Protein AF-0000000083959707 (afdb_homodimer)

Structure (mmCIF, N/CA/C/O backbone):
data_AF-0000000083959707-model_v1
#
loop_
_entity.id
_entity.type
_entity.pdbx_description
1 polymer 'Uncharacterized protein'
#
loop_
_atom_site.group_PDB
_atom_site.id
_atom_site.type_symbol
_atom_site.label_atom_id
_atom_site.label_alt_id
_atom_site.label_comp_id
_atom_site.label_asym_id
_atom_site.label_entity_id
_atom_site.label_seq_id
_atom_site.pdbx_PDB_ins_code
_atom_site.Cartn_x
_atom_site.Cartn_y
_atom_site.Cartn_z
_atom_site.occupancy
_atom_site.B_iso_or_equiv
_atom_site.auth_seq_id
_atom_site.auth_comp_id
_atom_site.auth_asym_id
_atom_site.auth_atom_id
_atom_site.pdbx_PDB_model_num
ATOM 1 N N . MET A 1 1 ? -26 6.348 16.406 1 36.03 1 MET A N 1
ATOM 2 C CA . MET A 1 1 ? -24.672 6.781 15.984 1 36.03 1 MET A CA 1
ATOM 3 C C . MET A 1 1 ? -23.594 6.219 16.906 1 36.03 1 MET A C 1
ATOM 5 O O . MET A 1 1 ? -23.703 6.328 18.125 1 36.03 1 MET A O 1
ATOM 9 N N . THR A 1 2 ? -22.828 5.23 16.547 1 50.88 2 THR A N 1
ATOM 10 C CA . THR A 1 2 ? -21.859 4.613 17.438 1 50.88 2 THR A CA 1
ATOM 11 C C . THR A 1 2 ? -20.969 5.668 18.094 1 50.88 2 THR A C 1
ATOM 13 O O . THR A 1 2 ? -20.703 6.715 17.5 1 50.88 2 THR A O 1
ATOM 16 N N . SER A 1 3 ? -20.844 5.664 19.344 1 67.31 3 SER A N 1
ATOM 17 C CA . SER A 1 3 ? -20.047 6.605 20.125 1 67.31 3 SER A CA 1
ATOM 18 C C . SER A 1 3 ? -18.672 6.812 19.5 1 67.31 3 SER A C 1
ATOM 20 O O . SER A 1 3 ? -18.031 5.852 19.078 1 67.31 3 SER A O 1
ATOM 22 N N . PRO A 1 4 ? -18.359 8.078 19.328 1 82.88 4 PRO A N 1
ATOM 23 C CA . PRO A 1 4 ? -17.031 8.336 18.75 1 82.88 4 PRO A CA 1
ATOM 24 C C . PRO A 1 4 ? -15.906 7.68 19.531 1 82.88 4 PRO A C 1
ATOM 26 O O . PRO A 1 4 ? -15.984 7.582 20.766 1 82.88 4 PRO A O 1
ATOM 29 N N . VAL A 1 5 ? -14.992 7.164 18.891 1 86.62 5 VAL A N 1
ATOM 30 C CA . VAL A 1 5 ? -13.812 6.539 19.484 1 86.62 5 VAL A CA 1
ATOM 31 C C . VAL A 1 5 ? -13 7.586 20.25 1 86.62 5 VAL A C 1
ATOM 33 O O . VAL A 1 5 ? -12.523 7.324 21.359 1 86.62 5 VAL A O 1
ATOM 36 N N . LEU A 1 6 ? -12.898 8.805 19.656 1 94.88 6 LEU A N 1
ATOM 37 C CA . LEU A 1 6 ? -12.102 9.859 20.281 1 94.88 6 LEU A CA 1
ATOM 38 C C . LEU A 1 6 ? -13 10.977 20.797 1 94.88 6 LEU A C 1
ATOM 40 O O . LEU A 1 6 ? -13.516 11.789 20.031 1 94.88 6 LEU A O 1
ATOM 44 N N . THR A 1 7 ? -13.141 11.039 22.125 1 95.12 7 THR A N 1
ATOM 45 C CA . THR A 1 7 ? -13.867 12.133 22.766 1 95.12 7 THR A CA 1
ATOM 46 C C . THR A 1 7 ? -12.992 13.383 22.859 1 95.12 7 THR A C 1
ATOM 48 O O . THR A 1 7 ? -11.797 13.328 22.562 1 95.12 7 THR A O 1
ATOM 51 N N . SER A 1 8 ? -13.633 14.508 23.281 1 96.88 8 SER A N 1
ATOM 52 C CA . SER A 1 8 ? -12.867 15.734 23.469 1 96.88 8 SER A CA 1
ATOM 53 C C . SER A 1 8 ? -11.805 15.57 24.547 1 96.88 8 SER A C 1
ATOM 55 O O . SER A 1 8 ? -10.703 16.109 24.422 1 96.88 8 SER A O 1
ATOM 57 N N . GLU A 1 9 ? -12.102 14.797 25.531 1 95.88 9 GLU A N 1
ATOM 58 C CA . GLU A 1 9 ? -11.133 14.523 26.594 1 95.88 9 GLU A CA 1
ATOM 59 C C . GLU A 1 9 ? -9.961 13.695 26.078 1 95.88 9 GLU A C 1
ATOM 61 O O . GLU A 1 9 ? -8.812 13.969 26.406 1 95.88 9 GLU A O 1
ATOM 66 N N . THR A 1 10 ? -10.297 12.742 25.297 1 96.38 10 THR A N 1
ATOM 67 C CA . THR A 1 10 ? -9.242 11.898 24.75 1 96.38 10 THR A CA 1
ATOM 68 C C . THR A 1 10 ? -8.367 12.688 23.766 1 96.38 10 THR A C 1
ATOM 70 O O . THR A 1 10 ? -7.156 12.461 23.703 1 96.38 10 THR A O 1
ATOM 73 N N . LEU A 1 11 ? -8.961 13.57 23.016 1 97.31 11 LEU A N 1
ATOM 74 C CA . LEU A 1 11 ? -8.18 14.414 22.125 1 97.31 11 LEU A CA 1
ATOM 75 C C . LEU A 1 11 ? -7.168 15.242 22.906 1 97.31 11 LEU A C 1
ATOM 77 O O . LEU A 1 11 ? -6.016 15.383 22.5 1 97.31 11 LEU A O 1
ATOM 81 N N . TYR A 1 12 ? -7.641 15.766 24.016 1 96.06 12 TYR A N 1
ATOM 82 C CA . TYR A 1 12 ? -6.738 16.5 24.891 1 96.06 12 TYR A CA 1
ATOM 83 C C . TYR A 1 12 ? -5.602 15.617 25.375 1 96.06 12 TYR A C 1
ATOM 85 O O . TYR A 1 12 ? -4.438 16.016 25.359 1 96.06 12 TYR A O 1
ATOM 93 N N . ASP A 1 13 ? -5.922 14.398 25.766 1 95.88 13 ASP A N 1
ATOM 94 C CA . ASP A 1 13 ? -4.914 13.477 26.266 1 95.88 13 ASP A CA 1
ATOM 95 C C . ASP A 1 13 ? -3.895 13.125 25.188 1 95.88 13 ASP A C 1
ATOM 97 O O . ASP A 1 13 ? -2.701 13 25.484 1 95.88 13 ASP A O 1
ATOM 101 N N . LEU A 1 14 ? -4.348 12.984 24.016 1 96.94 14 LEU A N 1
ATOM 102 C CA . LEU A 1 14 ? -3.459 12.625 22.922 1 96.94 14 LEU A CA 1
ATOM 103 C C . LEU A 1 14 ? -2.521 13.773 22.578 1 96.94 14 LEU A C 1
ATOM 105 O O . LEU A 1 14 ? -1.353 13.555 22.25 1 96.94 14 LEU A O 1
ATOM 109 N N . ALA A 1 15 ? -2.982 14.969 22.703 1 96.5 15 ALA A N 1
ATOM 110 C CA . ALA A 1 15 ? -2.193 16.141 22.312 1 96.5 15 ALA A CA 1
ATOM 111 C C . ALA A 1 15 ? -1.229 16.531 23.438 1 96.5 15 ALA A C 1
ATOM 113 O O . ALA A 1 15 ? -0.136 17.031 23.156 1 96.5 15 ALA A O 1
ATOM 114 N N . TYR A 1 16 ? -1.613 16.266 24.656 1 95 16 TYR A N 1
ATOM 115 C CA . TYR A 1 16 ? -0.848 16.859 25.734 1 95 16 TYR A CA 1
ATOM 116 C C . TYR A 1 16 ? -0.268 15.781 26.641 1 95 16 TYR A C 1
ATOM 118 O O . TYR A 1 16 ? 0.61 16.062 27.469 1 95 16 TYR A O 1
ATOM 126 N N . GLY A 1 17 ? -0.716 14.547 26.469 1 93.44 17 GLY A N 1
ATOM 127 C CA . GLY A 1 17 ? -0.283 13.469 27.344 1 93.44 17 GLY A CA 1
ATOM 128 C C . GLY A 1 17 ? 1.064 12.891 26.953 1 93.44 17 GLY A C 1
ATOM 129 O O . GLY A 1 17 ? 1.629 12.07 27.688 1 93.44 17 GLY A O 1
ATOM 130 N N . TYR A 1 18 ? 1.592 13.375 25.844 1 94.25 18 TYR A N 1
ATOM 131 C CA . TYR A 1 18 ? 2.881 12.922 25.328 1 94.25 18 TYR A CA 1
ATOM 132 C C . TYR A 1 18 ? 3.77 14.102 24.969 1 94.25 18 TYR A C 1
ATOM 134 O O . TYR A 1 18 ? 3.924 14.43 23.781 1 94.25 18 TYR A O 1
ATOM 142 N N . PRO A 1 19 ? 4.508 14.625 25.922 1 90.12 19 PRO A N 1
ATOM 143 C CA . PRO A 1 19 ? 5.164 15.922 25.781 1 90.12 19 PRO A CA 1
ATOM 144 C C . PRO A 1 19 ? 6.152 15.961 24.609 1 90.12 19 PRO A C 1
ATOM 146 O O . PRO A 1 19 ? 6.234 16.969 23.906 1 90.12 19 PRO A O 1
ATOM 149 N N . ASP A 1 20 ? 6.879 14.875 24.312 1 92.94 20 ASP A N 1
ATOM 150 C CA . ASP A 1 20 ? 7.895 14.852 23.266 1 92.94 20 ASP A CA 1
ATOM 151 C C . ASP A 1 20 ? 7.254 14.883 21.875 1 92.94 20 ASP A C 1
ATOM 153 O O . ASP A 1 20 ? 7.934 15.133 20.875 1 92.94 20 ASP A O 1
ATOM 157 N N . LEU A 1 21 ? 5.91 14.766 21.828 1 96.88 21 LEU A N 1
ATOM 158 C CA . LEU A 1 21 ? 5.23 14.656 20.547 1 96.88 21 LEU A CA 1
ATOM 159 C C . LEU A 1 21 ? 4.305 15.844 20.312 1 96.88 21 LEU A C 1
ATOM 161 O O . LEU A 1 21 ? 3.465 15.82 19.406 1 96.88 21 LEU A O 1
ATOM 165 N N . TYR A 1 22 ? 4.422 16.891 21.078 1 95.62 22 TYR A N 1
ATOM 166 C CA . TYR A 1 22 ? 3.469 17.984 21.109 1 95.62 22 TYR A CA 1
ATOM 167 C C . TYR A 1 22 ? 3.254 18.547 19.703 1 95.62 22 TYR A C 1
ATOM 169 O O . TYR A 1 22 ? 2.129 18.891 19.328 1 95.62 22 TYR A O 1
ATOM 177 N N . ASP A 1 23 ? 4.328 18.625 18.969 1 96.56 23 ASP A N 1
ATOM 178 C CA . ASP A 1 23 ? 4.262 19.312 17.672 1 96.56 23 ASP A CA 1
ATOM 179 C C . ASP A 1 23 ? 3.838 18.375 16.562 1 96.56 23 ASP A C 1
ATOM 181 O O . ASP A 1 23 ? 3.553 18.812 15.445 1 96.56 23 ASP A O 1
ATOM 185 N N . THR A 1 24 ? 3.781 16.984 16.891 1 98.12 24 THR A N 1
ATOM 186 C CA . THR A 1 24 ? 3.621 16.047 15.773 1 98.12 24 THR A CA 1
ATOM 187 C C . THR A 1 24 ? 2.594 14.969 16.125 1 98.12 24 THR A C 1
ATOM 189 O O . THR A 1 24 ? 2.311 14.094 15.297 1 98.12 24 THR A O 1
ATOM 192 N N . TRP A 1 25 ? 1.98 15.086 17.266 1 98.31 25 TRP A N 1
ATOM 193 C CA . TRP A 1 25 ? 1.089 14.039 17.766 1 98.31 25 TRP A CA 1
ATOM 194 C C . TRP A 1 25 ? -0.01 13.734 16.75 1 98.31 25 TRP A C 1
ATOM 196 O O . TRP A 1 25 ? -0.369 12.57 16.547 1 98.31 25 TRP A O 1
ATOM 206 N N . TYR A 1 26 ? -0.529 14.766 16.078 1 98.81 26 TYR A N 1
ATOM 207 C CA . TYR A 1 26 ? -1.678 14.617 15.188 1 98.81 26 TYR A CA 1
ATOM 208 C C . TYR A 1 26 ? -1.318 13.781 13.969 1 98.81 26 TYR A C 1
ATOM 210 O O . TYR A 1 26 ? -2.168 13.078 13.414 1 98.81 26 TYR A O 1
ATOM 218 N N . LEU A 1 27 ? -0.045 13.789 13.531 1 98.88 27 LEU A N 1
ATOM 219 C CA . LEU A 1 27 ? 0.407 12.953 12.43 1 98.88 27 LEU A CA 1
ATOM 220 C C . LEU A 1 27 ? 0.299 11.477 12.789 1 98.88 27 LEU A C 1
ATOM 222 O O . LEU A 1 27 ? -0.205 10.672 12 1 98.88 27 LEU A O 1
ATOM 226 N N . TYR A 1 28 ? 0.723 11.195 13.977 1 98.88 28 TYR A N 1
ATOM 227 C CA . TYR A 1 28 ? 0.812 9.805 14.414 1 98.88 28 TYR A CA 1
ATOM 228 C C . TYR A 1 28 ? -0.566 9.25 14.758 1 98.88 28 TYR A C 1
ATOM 230 O O . TYR A 1 28 ? -0.865 8.094 14.469 1 98.88 28 TYR A O 1
ATOM 238 N N . VAL A 1 29 ? -1.418 10.102 15.312 1 98.88 29 VAL A N 1
ATOM 239 C CA . VAL A 1 29 ? -2.793 9.703 15.594 1 98.88 29 VAL A CA 1
ATOM 240 C C . VAL A 1 29 ? -3.525 9.398 14.289 1 98.88 29 VAL A C 1
ATOM 242 O O . VAL A 1 29 ? -4.164 8.352 14.156 1 98.88 29 VAL A O 1
ATOM 245 N N . ILE A 1 30 ? -3.426 10.273 13.312 1 98.88 30 ILE A N 1
ATOM 246 C CA . ILE A 1 30 ? -4.133 10.117 12.047 1 98.88 30 ILE A CA 1
ATOM 247 C C . ILE A 1 30 ? -3.59 8.906 11.297 1 98.88 30 ILE A C 1
ATOM 249 O O . ILE A 1 30 ? -4.352 8.164 10.672 1 98.88 30 ILE A O 1
ATOM 253 N N . ALA A 1 31 ? -2.25 8.672 11.352 1 98.88 31 ALA A N 1
ATOM 254 C CA . ALA A 1 31 ? -1.666 7.477 10.75 1 98.88 31 ALA A CA 1
ATOM 255 C C . ALA A 1 31 ? -2.271 6.207 11.352 1 98.88 31 ALA A C 1
ATOM 257 O O . ALA A 1 31 ? -2.652 5.289 10.617 1 98.88 31 ALA A O 1
ATOM 258 N N . CYS A 1 32 ? -2.379 6.207 12.641 1 98.69 32 CYS A N 1
ATOM 259 C CA . CYS A 1 32 ? -2.936 5.059 13.344 1 98.69 32 CYS A CA 1
ATOM 260 C C . CYS A 1 32 ? -4.402 4.859 12.992 1 98.69 32 CYS A C 1
ATOM 262 O O . CYS A 1 32 ? -4.828 3.74 12.695 1 98.69 32 CYS A O 1
ATOM 264 N N . LEU A 1 33 ? -5.18 5.926 12.992 1 98.5 33 LEU A N 1
ATOM 265 C CA . LEU A 1 33 ? -6.602 5.855 12.664 1 98.5 33 LEU A CA 1
ATOM 266 C C . LEU A 1 33 ? -6.809 5.352 11.242 1 98.5 33 LEU A C 1
ATOM 268 O O . LEU A 1 33 ? -7.758 4.609 10.977 1 98.5 33 LEU A O 1
ATOM 272 N N . THR A 1 34 ? -5.941 5.766 10.352 1 98.38 34 THR A N 1
ATOM 273 C CA . THR A 1 34 ? -6.023 5.316 8.961 1 98.38 34 THR A CA 1
ATOM 274 C C . THR A 1 34 ? -5.793 3.811 8.867 1 98.38 34 THR A C 1
ATOM 276 O O . THR A 1 34 ? -6.543 3.107 8.188 1 98.38 34 THR A O 1
ATOM 279 N N . GLU A 1 35 ? -4.758 3.344 9.547 1 97.75 35 GLU A N 1
ATOM 280 C CA . GLU A 1 35 ? -4.488 1.909 9.562 1 97.75 35 GLU A CA 1
ATOM 281 C C . GLU A 1 35 ? -5.668 1.135 10.148 1 97.75 35 GLU A C 1
ATOM 283 O O . GLU A 1 35 ? -6.012 0.055 9.664 1 97.75 35 GLU A O 1
ATOM 288 N N . LEU A 1 36 ? -6.34 1.674 11.133 1 96.44 36 LEU A N 1
ATOM 289 C CA . LEU A 1 36 ? -7.434 1.011 11.836 1 96.44 36 LEU A CA 1
ATOM 290 C C . LEU A 1 36 ? -8.742 1.151 11.07 1 96.44 36 LEU A C 1
ATOM 292 O O . LEU A 1 36 ? -9.781 0.661 11.508 1 96.44 36 LEU A O 1
ATOM 296 N N . ASN A 1 37 ? -8.656 1.839 9.938 1 95 37 ASN A N 1
ATOM 297 C CA . ASN A 1 37 ? -9.828 2.064 9.094 1 95 37 ASN A CA 1
ATOM 298 C C . ASN A 1 37 ? -10.922 2.818 9.844 1 95 37 ASN A C 1
ATOM 300 O O . ASN A 1 37 ? -12.07 2.385 9.859 1 95 37 ASN A O 1
ATOM 304 N N . LEU A 1 38 ? -10.508 3.936 10.484 1 96.38 38 LEU A N 1
ATOM 305 C CA . LEU A 1 38 ? -11.414 4.832 11.203 1 96.38 38 LEU A CA 1
ATOM 306 C C . LEU A 1 38 ? -11.273 6.262 10.695 1 96.38 38 LEU A C 1
ATOM 308 O O . LEU A 1 38 ? -11.047 7.188 11.477 1 96.38 38 LEU A O 1
ATOM 312 N N . PRO A 1 39 ? -11.5 6.414 9.414 1 96.31 39 PRO A N 1
ATOM 313 C CA . PRO A 1 39 ? -11.328 7.75 8.836 1 96.31 39 PRO A CA 1
ATOM 314 C C . PRO A 1 39 ? -12.305 8.773 9.414 1 96.31 39 PRO A C 1
ATOM 316 O O . PRO A 1 39 ? -12.023 9.969 9.422 1 96.31 39 PRO A O 1
ATOM 319 N N . GLU A 1 40 ? -13.414 8.344 9.961 1 95.69 40 GLU A N 1
ATOM 320 C CA . GLU A 1 40 ? -14.438 9.234 10.5 1 95.69 40 GLU A CA 1
ATOM 321 C C . GLU A 1 40 ? -13.938 9.953 11.75 1 95.69 40 GLU A C 1
ATOM 323 O O . GLU A 1 40 ? -14.516 10.969 12.156 1 95.69 40 GLU A O 1
ATOM 328 N N . GLU A 1 41 ? -12.883 9.438 12.375 1 97.56 41 GLU A N 1
ATOM 329 C CA . GLU A 1 41 ? -12.32 10.039 13.586 1 97.56 41 GLU A CA 1
ATOM 330 C C . GLU A 1 41 ? -11.289 11.109 13.242 1 97.56 41 GLU A C 1
ATOM 332 O O . GLU A 1 41 ? -10.898 11.898 14.102 1 97.56 41 GLU A O 1
ATOM 337 N N . ILE A 1 42 ? -10.867 11.25 12.031 1 98.44 42 ILE A N 1
ATOM 338 C CA . ILE A 1 42 ? -9.742 12.078 11.609 1 98.44 42 ILE A CA 1
ATOM 339 C C . ILE A 1 42 ? -10.141 13.555 11.672 1 98.44 42 ILE A C 1
ATOM 341 O O . ILE A 1 42 ? -9.359 14.391 12.133 1 98.44 42 ILE A O 1
ATOM 345 N N . PRO A 1 43 ? -11.391 13.914 11.336 1 98.5 43 PRO A N 1
ATOM 346 C CA . PRO A 1 43 ? -11.758 15.328 11.266 1 98.5 43 PRO A CA 1
ATOM 347 C C . PRO A 1 43 ? -11.602 16.047 12.602 1 98.5 43 PRO A C 1
ATOM 349 O O . PRO A 1 43 ? -11.078 17.156 12.656 1 98.5 43 PRO A O 1
ATOM 352 N N . GLY A 1 44 ? -12.023 15.438 13.664 1 98.31 44 GLY A N 1
ATOM 353 C CA . GLY A 1 44 ? -11.875 16.047 14.977 1 98.31 44 GLY A CA 1
ATOM 354 C C . GLY A 1 44 ? -10.422 16.266 15.367 1 98.31 44 GLY A C 1
ATOM 355 O O . GLY A 1 44 ? -10.07 17.328 15.898 1 98.31 44 GLY A O 1
ATOM 356 N N . VAL A 1 45 ? -9.594 15.281 15.141 1 98.81 45 VAL A N 1
ATOM 357 C CA . VAL A 1 45 ? -8.164 15.359 15.406 1 98.81 45 VAL A CA 1
ATOM 358 C C . VAL A 1 45 ? -7.551 16.5 14.602 1 98.81 45 VAL A C 1
ATOM 360 O O . VAL A 1 45 ? -6.785 17.312 15.141 1 98.81 45 VAL A O 1
ATOM 363 N N . PHE A 1 46 ? -7.941 16.562 13.359 1 98.81 46 PHE A N 1
ATOM 364 C CA . PHE A 1 46 ? -7.379 17.5 12.391 1 98.81 46 PHE A CA 1
ATOM 365 C C . PHE A 1 46 ? -7.746 18.922 12.75 1 98.81 46 PHE A C 1
ATOM 367 O O . PHE A 1 46 ? -6.879 19.797 12.82 1 98.81 46 PHE A O 1
ATOM 374 N N . HIS A 1 47 ? -8.977 19.203 12.992 1 98.75 47 HIS A N 1
ATOM 375 C CA . HIS A 1 47 ? -9.406 20.547 13.375 1 98.75 47 HIS A CA 1
ATOM 376 C C . HIS A 1 47 ? -8.781 20.969 14.695 1 98.75 47 HIS A C 1
ATOM 378 O O . HIS A 1 47 ? -8.398 22.125 14.867 1 98.75 47 HIS A O 1
ATOM 384 N N . PHE A 1 48 ? -8.688 20.047 15.625 1 98.62 48 PHE A N 1
ATOM 385 C CA . PHE A 1 48 ? -8.055 20.359 16.891 1 98.62 48 PHE A CA 1
ATOM 386 C C . PHE A 1 48 ? -6.59 20.734 16.688 1 98.62 48 PHE A C 1
ATOM 388 O O . PHE A 1 48 ? -6.102 21.703 17.266 1 98.62 48 PHE A O 1
ATOM 395 N N . ALA A 1 49 ? -5.918 20.016 15.867 1 98.62 49 ALA A N 1
ATOM 396 C CA . ALA A 1 49 ? -4.512 20.281 15.578 1 98.62 49 ALA A CA 1
ATOM 397 C C . ALA A 1 49 ? -4.336 21.641 14.93 1 98.62 49 ALA A C 1
ATOM 399 O O . ALA A 1 49 ? -3.375 22.359 15.219 1 98.62 49 ALA A O 1
ATOM 400 N N . LEU A 1 50 ? -5.254 22.016 14.031 1 98.38 50 LEU A N 1
ATOM 401 C CA . LEU A 1 50 ? -5.176 23.281 13.312 1 98.38 50 LEU A CA 1
ATOM 402 C C . LEU A 1 50 ? -5.227 24.453 14.281 1 98.38 50 LEU A C 1
ATOM 404 O O . LEU A 1 50 ? -4.738 25.547 13.969 1 98.38 50 LEU A O 1
ATOM 408 N N . ILE A 1 51 ? -5.844 24.219 15.438 1 97.44 51 ILE A N 1
ATOM 409 C CA . ILE A 1 51 ? -5.941 25.281 16.438 1 97.44 51 ILE A CA 1
ATOM 410 C C . ILE A 1 51 ? -4.824 25.125 17.469 1 97.44 51 ILE A C 1
ATOM 412 O O . ILE A 1 51 ? -4.078 26.062 17.734 1 97.44 51 ILE A O 1
ATOM 416 N N . GLN A 1 52 ? -4.652 23.922 17.984 1 96.5 52 GLN A N 1
ATOM 417 C CA . GLN A 1 52 ? -3.727 23.641 19.062 1 96.5 52 GLN A CA 1
ATOM 418 C C . GLN A 1 52 ? -2.293 23.984 18.672 1 96.5 52 GLN A C 1
ATOM 420 O O . GLN A 1 52 ? -1.523 24.484 19.5 1 96.5 52 GLN A O 1
ATOM 425 N N . GLN A 1 53 ? -1.934 23.844 17.453 1 97.19 53 GLN A N 1
ATOM 426 C CA . GLN A 1 53 ? -0.559 24.047 17.016 1 97.19 53 GLN A CA 1
ATOM 427 C C . GLN A 1 53 ? -0.234 25.531 16.906 1 97.19 53 GLN A C 1
ATOM 429 O O . GLN A 1 53 ? 0.923 25.906 16.703 1 97.19 53 GLN A O 1
ATOM 434 N N . LEU A 1 54 ? -1.207 26.344 17.078 1 97 54 LEU A N 1
ATOM 435 C CA . LEU A 1 54 ? -0.981 27.797 17.094 1 97 54 LEU A CA 1
ATOM 436 C C . LEU A 1 54 ? -0.502 28.266 18.453 1 97 54 LEU A C 1
ATOM 438 O O . LEU A 1 54 ? -0.117 29.422 18.625 1 97 54 LEU A O 1
ATOM 442 N N . TYR A 1 55 ? -0.493 27.375 19.422 1 95 55 TYR A N 1
ATOM 443 C CA . TYR A 1 55 ? -0.201 27.75 20.797 1 95 55 TYR A CA 1
ATOM 444 C C . TYR A 1 55 ? 1.093 27.109 21.281 1 95 55 TYR A C 1
ATOM 446 O O . TYR A 1 55 ? 1.504 26.062 20.75 1 95 55 TYR A O 1
ATOM 454 N N . GLU A 1 56 ? 1.696 27.688 22.266 1 93.44 56 GLU A N 1
ATOM 455 C CA . GLU A 1 56 ? 2.859 27.109 22.938 1 93.44 56 GLU A CA 1
ATOM 456 C C . GLU A 1 56 ? 2.467 25.906 23.797 1 93.44 56 GLU A C 1
ATOM 458 O O . GLU A 1 56 ? 1.322 25.797 24.234 1 93.44 56 GLU A O 1
ATOM 463 N N . TYR A 1 57 ? 3.482 25.047 23.844 1 89.31 57 TYR A N 1
ATOM 464 C CA . TYR A 1 57 ? 3.248 23.922 24.75 1 89.31 57 TYR A CA 1
ATOM 465 C C . TYR A 1 57 ? 3.178 24.391 26.188 1 89.31 57 TYR A C 1
ATOM 467 O O . TYR A 1 57 ? 4.105 25.031 26.688 1 89.31 57 TYR A O 1
ATOM 475 N N . GLU A 1 58 ? 2.047 24.312 26.781 1 78.94 58 GLU A N 1
ATOM 476 C CA . GLU A 1 58 ? 1.871 24.547 28.203 1 78.94 58 GLU A CA 1
ATOM 477 C C . GLU A 1 58 ? 1.104 23.406 28.859 1 78.94 58 GLU A C 1
ATOM 479 O O . GLU A 1 58 ? -0.073 23.188 28.562 1 78.94 58 GLU A O 1
ATOM 484 N N . HIS A 1 59 ? 1.828 22.672 29.5 1 73.5 59 HIS A N 1
ATOM 485 C CA . HIS A 1 59 ? 1.131 21.594 30.188 1 73.5 59 HIS A CA 1
ATOM 486 C C . HIS A 1 59 ? 0.744 22 31.609 1 73.5 59 HIS A C 1
ATOM 488 O O . HIS A 1 59 ? 1.423 21.625 32.562 1 73.5 59 HIS A O 1
ATOM 494 N N . GLU A 1 60 ? -0.248 22.875 31.578 1 78.69 60 GLU A N 1
ATOM 495 C CA . GLU A 1 60 ? -0.776 23.281 32.875 1 78.69 60 GLU A CA 1
ATOM 496 C C . GLU A 1 60 ? -2.146 22.656 33.125 1 78.69 60 GLU A C 1
ATOM 498 O O . GLU A 1 60 ? -3.092 22.891 32.375 1 78.69 60 GLU A O 1
ATOM 503 N N . PRO A 1 61 ? -2.201 21.906 34.156 1 83.62 61 PRO A N 1
ATOM 504 C CA . PRO A 1 61 ? -3.486 21.297 34.469 1 83.62 61 PRO A CA 1
ATOM 505 C C . PRO A 1 61 ? -4.633 22.297 34.531 1 83.62 61 PRO A C 1
ATOM 507 O O . PRO A 1 61 ? -5.785 21.938 34.25 1 83.62 61 PRO A O 1
ATOM 510 N N . GLU A 1 62 ? -4.293 23.531 34.75 1 86.5 62 GLU A N 1
ATOM 511 C CA . GLU A 1 62 ? -5.32 24.562 34.875 1 86.5 62 GLU A CA 1
ATOM 512 C C . GLU A 1 62 ? -5.949 24.891 33.531 1 86.5 62 GLU A C 1
ATOM 514 O O . GLU A 1 62 ? -7.062 25.422 33.469 1 86.5 62 GLU A O 1
ATOM 519 N N . ARG A 1 63 ? -5.242 24.453 32.5 1 91.19 63 ARG A N 1
ATOM 520 C CA . ARG A 1 63 ? -5.75 24.797 31.188 1 91.19 63 ARG A CA 1
ATOM 521 C C . ARG A 1 63 ? -6.465 23.609 30.547 1 91.19 63 ARG A C 1
ATOM 523 O O . ARG A 1 63 ? -6.922 23.703 29.406 1 91.19 63 ARG A O 1
ATOM 530 N N . ARG A 1 64 ? -6.625 22.641 31.234 1 94.06 64 ARG A N 1
ATOM 531 C CA . ARG A 1 64 ? -7.25 21.438 30.719 1 94.06 64 ARG A CA 1
ATOM 532 C C . ARG A 1 64 ? -8.672 21.719 30.234 1 94.06 64 ARG A C 1
ATOM 534 O O . ARG A 1 64 ? -9.062 21.281 29.156 1 94.06 64 ARG A O 1
ATOM 541 N N . GLU A 1 65 ? -9.414 22.406 31.062 1 94.5 65 GLU A N 1
ATOM 542 C CA . GLU A 1 65 ? -10.805 22.688 30.703 1 94.5 65 GLU A CA 1
ATOM 543 C C . GLU A 1 65 ? -10.891 23.516 29.422 1 94.5 65 GLU A C 1
ATOM 545 O O . GLU A 1 65 ? -11.766 23.281 28.578 1 94.5 65 GLU A O 1
ATOM 550 N N . PHE A 1 66 ? -10.031 24.406 29.312 1 95.06 66 PHE A N 1
ATOM 551 C CA . PHE A 1 66 ? -9.984 25.219 28.125 1 95.06 66 PHE A CA 1
ATOM 552 C C . PHE A 1 66 ? -9.734 24.375 26.875 1 95.06 66 PHE A C 1
ATOM 554 O O . PHE A 1 66 ? -10.469 24.453 25.891 1 95.06 66 PHE A O 1
ATOM 561 N N . TRP A 1 67 ? -8.797 23.5 26.953 1 95.81 67 TRP A N 1
ATOM 562 C CA . TRP A 1 67 ? -8.391 22.719 25.797 1 95.81 67 TRP A CA 1
ATOM 563 C C . TRP A 1 67 ? -9.406 21.625 25.484 1 95.81 67 TRP A C 1
ATOM 565 O O . TRP A 1 67 ? -9.625 21.281 24.312 1 95.81 67 TRP A O 1
ATOM 575 N N . VAL A 1 68 ? -9.969 21.094 26.484 1 97.12 68 VAL A N 1
ATOM 576 C CA . VAL A 1 68 ? -11.062 20.156 26.25 1 97.12 68 VAL A CA 1
ATOM 577 C C . VAL A 1 68 ? -12.211 20.875 25.531 1 97.12 68 VAL A C 1
ATOM 579 O O . VAL A 1 68 ? -12.844 20.297 24.641 1 97.12 68 VAL A O 1
ATOM 582 N N . GLY A 1 69 ? -12.461 22.109 25.953 1 96.94 69 GLY A N 1
ATOM 583 C CA . GLY A 1 69 ? -13.445 22.922 25.25 1 96.94 69 GLY A CA 1
ATOM 584 C C . GLY A 1 69 ? -13.086 23.172 23.797 1 96.94 69 GLY A C 1
ATOM 585 O O . GLY A 1 69 ? -13.953 23.094 22.922 1 96.94 69 GLY A O 1
ATOM 586 N N . VAL A 1 70 ? -11.805 23.469 23.562 1 97.19 70 VAL A N 1
ATOM 587 C CA . VAL A 1 70 ? -11.344 23.688 22.188 1 97.19 70 VAL A CA 1
ATOM 588 C C . VAL A 1 70 ? -11.5 22.391 21.391 1 97.19 70 VAL A C 1
ATOM 590 O O . VAL A 1 70 ? -11.914 22.422 20.219 1 97.19 70 VAL A O 1
ATOM 593 N N . ALA A 1 71 ? -11.188 21.266 22 1 97.69 71 ALA A N 1
ATOM 594 C CA . ALA A 1 71 ? -11.344 19.969 21.359 1 97.69 71 ALA A CA 1
ATOM 595 C C . ALA A 1 71 ? -12.812 19.703 21 1 97.69 71 ALA A C 1
ATOM 597 O O . ALA A 1 71 ? -13.117 19.219 19.922 1 97.69 71 ALA A O 1
ATOM 598 N N . GLN A 1 72 ? -13.648 20.016 21.938 1 97.31 72 GLN A N 1
ATOM 599 C CA . GLN A 1 72 ? -15.078 19.859 21.688 1 97.31 72 GLN A CA 1
ATOM 600 C C . GLN A 1 72 ? -15.531 20.719 20.516 1 97.31 72 GLN A C 1
ATOM 602 O O . GLN A 1 72 ? -16.281 20.266 19.656 1 97.31 72 GLN A O 1
ATOM 607 N N . GLY A 1 73 ? -15.125 21.922 20.562 1 97 73 GLY A N 1
ATOM 608 C CA . GLY A 1 73 ? -15.422 22.812 19.453 1 97 73 GLY A CA 1
ATOM 609 C C . GLY A 1 73 ? -14.891 22.297 18.125 1 97 73 GLY A C 1
ATOM 610 O O . GLY A 1 73 ? -15.539 22.484 17.094 1 97 73 GLY A O 1
ATOM 611 N N . SER A 1 74 ? -13.75 21.734 18.156 1 97.38 74 SER A N 1
ATOM 612 C CA . SER A 1 74 ? -13.125 21.203 16.953 1 97.38 74 SER A CA 1
ATOM 613 C C . SER A 1 74 ? -13.914 20.031 16.391 1 97.38 74 SER A C 1
ATOM 615 O O . SER A 1 74 ? -14.055 19.891 15.164 1 97.38 74 SER A O 1
ATOM 617 N N . VAL A 1 75 ? -14.367 19.141 17.266 1 96.69 75 VAL A N 1
ATOM 618 C CA . VAL A 1 75 ? -15.219 18.031 16.828 1 96.69 75 VAL A CA 1
ATOM 619 C C . VAL A 1 75 ? -16.484 18.594 16.172 1 96.69 75 VAL A C 1
ATOM 621 O O . VAL A 1 75 ? -16.875 18.156 15.086 1 96.69 75 VAL A O 1
ATOM 624 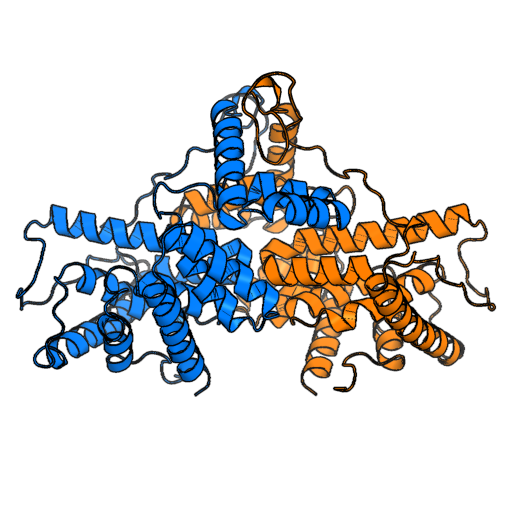N N . TYR A 1 76 ? -17.078 19.578 16.781 1 95.94 76 TYR A N 1
ATOM 625 C CA . TYR A 1 76 ? -18.297 20.188 16.266 1 95.94 76 TYR A CA 1
ATOM 626 C C . TYR A 1 76 ? -18.047 20.844 14.906 1 95.94 76 TYR A C 1
ATOM 628 O O . TYR A 1 76 ? -18.812 20.641 13.961 1 95.94 76 TYR A O 1
ATOM 636 N N . SER A 1 77 ? -17.031 21.609 14.859 1 96.69 77 SER A N 1
ATOM 637 C CA . SER A 1 77 ? -16.75 22.312 13.602 1 96.69 77 SER A CA 1
ATOM 638 C C . SER A 1 77 ? -16.469 21.328 12.477 1 96.69 77 SER A C 1
ATOM 640 O O . SER A 1 77 ? -16.844 21.562 11.328 1 96.69 77 SER A O 1
ATOM 642 N N . SER A 1 78 ? -15.75 20.266 12.773 1 96.56 78 SER A N 1
ATOM 643 C CA . SER A 1 78 ? -15.445 19.281 11.734 1 96.56 78 SER A CA 1
ATOM 644 C C . SER A 1 78 ? -16.719 18.625 11.203 1 96.56 78 SER A C 1
ATOM 646 O O . SER A 1 78 ? -16.828 18.359 10 1 96.56 78 SER A O 1
ATOM 648 N N . GLU A 1 79 ? -17.672 18.375 12.023 1 96.06 79 GLU A N 1
ATOM 649 C CA . GLU A 1 79 ? -18.953 17.828 11.594 1 96.06 79 GLU A CA 1
ATOM 650 C C . GLU A 1 79 ? -19.703 18.828 10.727 1 96.06 79 GLU A C 1
ATOM 652 O O . GLU A 1 79 ? -20.297 18.453 9.703 1 96.06 79 GLU A O 1
ATOM 657 N N . GLU A 1 80 ? -19.703 20.016 11.164 1 96.88 80 GLU A N 1
ATOM 658 C CA . GLU A 1 80 ? -20.344 21.078 10.391 1 96.88 80 GLU A CA 1
ATOM 659 C C . GLU A 1 80 ? -19.734 21.188 9 1 96.88 80 GLU A C 1
ATOM 661 O O . GLU A 1 80 ? -20.453 21.328 8.008 1 96.88 80 GLU A O 1
ATOM 666 N N . TYR A 1 81 ? -18.453 21.156 8.953 1 97.12 81 TYR A N 1
ATOM 667 C CA . TYR A 1 81 ? -17.75 21.281 7.684 1 97.12 81 TYR A CA 1
ATOM 668 C C . TYR A 1 81 ? -18.109 20.141 6.742 1 97.12 81 TYR A C 1
ATOM 670 O O . TYR A 1 81 ? -18.281 20.344 5.539 1 97.12 81 TYR A O 1
ATOM 678 N N . ALA A 1 82 ? -18.125 18.969 7.297 1 95.75 82 ALA A N 1
ATOM 679 C CA . ALA A 1 82 ? -18.516 17.828 6.48 1 95.75 82 ALA A CA 1
ATOM 680 C C . ALA A 1 82 ? -19.891 18.031 5.852 1 95.75 82 ALA A C 1
ATOM 682 O O . ALA A 1 82 ? -20.109 17.703 4.688 1 95.75 82 ALA A O 1
ATOM 683 N N . GLU A 1 83 ? -20.781 18.641 6.602 1 96.44 83 GLU A N 1
ATOM 684 C CA . GLU A 1 83 ? -22.125 18.938 6.105 1 96.44 83 GLU A CA 1
ATOM 685 C C . GLU A 1 83 ? -22.094 20.031 5.039 1 96.44 83 GLU A C 1
ATOM 687 O O . GLU A 1 83 ? -22.781 19.922 4.02 1 96.44 83 GLU A O 1
ATOM 692 N N . LEU A 1 84 ? -21.375 21 5.324 1 96.81 84 LEU A N 1
ATOM 693 C CA . LEU A 1 84 ? -21.234 22.078 4.355 1 96.81 84 LEU A CA 1
ATOM 694 C C . LEU A 1 84 ? -20.672 21.562 3.039 1 96.81 84 LEU A C 1
ATOM 696 O O . LEU A 1 84 ? -21.156 21.922 1.964 1 96.81 84 LEU A O 1
ATOM 700 N N . PHE A 1 85 ? -19.688 20.766 3.156 1 95.12 85 PHE A N 1
ATOM 701 C CA . PHE A 1 85 ? -19.062 20.188 1.981 1 95.12 85 PHE A CA 1
ATOM 702 C C . PHE A 1 85 ? -20.062 19.359 1.176 1 95.12 85 PHE A C 1
ATOM 704 O O . PHE A 1 85 ? -20.109 19.469 -0.052 1 95.12 85 PHE A O 1
ATOM 711 N N . LYS A 1 86 ? -20.812 18.578 1.81 1 93.81 86 LYS A N 1
ATOM 712 C CA . LYS A 1 86 ? -21.828 17.75 1.173 1 93.81 86 LYS A CA 1
ATOM 713 C C . LYS A 1 86 ? -22.828 18.609 0.413 1 93.81 86 LYS A C 1
ATOM 715 O O . LYS A 1 86 ? -23.344 18.219 -0.636 1 93.81 86 LYS A O 1
ATOM 720 N N . ASN A 1 87 ? -23.031 19.797 0.88 1 96.19 87 ASN A N 1
ATOM 721 C CA . ASN A 1 87 ? -24 20.719 0.289 1 96.19 87 ASN A CA 1
ATOM 722 C C . ASN A 1 87 ? -23.359 21.625 -0.755 1 96.19 87 ASN A C 1
ATOM 724 O O . ASN A 1 87 ? -24.016 22.5 -1.307 1 96.19 87 ASN A O 1
ATOM 728 N N . GLY A 1 88 ? -22.078 21.469 -0.943 1 93.56 88 GLY A N 1
ATOM 729 C CA . GLY A 1 88 ? -21.375 22.266 -1.942 1 93.56 88 GLY A CA 1
ATOM 730 C C . GLY A 1 88 ? -21.078 23.672 -1.487 1 93.56 88 GLY A C 1
ATOM 731 O O . GLY A 1 88 ? -20.891 24.578 -2.312 1 93.56 88 GLY A O 1
ATOM 732 N N . GLU A 1 89 ? -21.031 23.812 -0.166 1 94.88 89 GLU A N 1
ATOM 733 C CA . GLU A 1 89 ? -20.766 25.125 0.394 1 94.88 89 GLU A CA 1
ATOM 734 C C . GLU A 1 89 ? -19.266 25.312 0.667 1 94.88 89 GLU A C 1
ATOM 736 O O . GLU A 1 89 ? -18.547 24.344 0.856 1 94.88 89 GLU A O 1
ATOM 741 N N . GLU A 1 90 ? -18.922 26.5 0.741 1 92.25 90 GLU A N 1
ATOM 742 C CA . GLU A 1 90 ? -17.516 26.828 0.975 1 92.25 90 GLU A CA 1
ATOM 743 C C . GLU A 1 90 ? -17.141 26.609 2.439 1 92.25 90 GLU A C 1
ATOM 745 O O . GLU A 1 90 ? -17.922 26.953 3.338 1 92.25 90 GLU A O 1
ATOM 750 N N . LEU A 1 91 ? -15.992 26.078 2.627 1 94.38 91 LEU A N 1
ATOM 751 C CA . LEU A 1 91 ? -15.484 25.875 3.979 1 94.38 91 LEU A CA 1
ATOM 752 C C . LEU A 1 91 ? -14.641 27.062 4.43 1 94.38 91 LEU A C 1
ATOM 754 O O . LEU A 1 91 ? -13.562 27.297 3.885 1 94.38 91 LEU A O 1
ATOM 758 N N . ARG A 1 92 ? -15.125 27.75 5.418 1 92.94 92 ARG A N 1
ATOM 759 C CA . ARG A 1 92 ? -14.453 28.922 5.945 1 92.94 92 ARG A CA 1
ATOM 760 C C . ARG A 1 92 ? -13.336 28.547 6.902 1 92.94 92 ARG A C 1
ATOM 762 O O . ARG A 1 92 ? -13.172 27.375 7.246 1 92.94 92 ARG A O 1
ATOM 769 N N . GLY A 1 93 ? -12.594 29.547 7.258 1 93.31 93 GLY A N 1
ATOM 770 C CA . GLY A 1 93 ? -11.531 29.312 8.227 1 93.31 93 GLY A CA 1
ATOM 771 C C . GLY A 1 93 ? -12.055 29 9.617 1 93.31 93 GLY A C 1
ATOM 772 O O . GLY A 1 93 ? -13.195 29.328 9.945 1 93.31 93 GLY A O 1
ATOM 773 N N . LEU A 1 94 ? -11.188 28.391 10.414 1 93.69 94 LEU A N 1
ATOM 774 C CA . LEU A 1 94 ? -11.562 28.062 11.781 1 93.69 94 LEU A CA 1
ATOM 775 C C . LEU A 1 94 ? -11.422 29.266 12.695 1 93.69 94 LEU A C 1
ATOM 777 O O . LEU A 1 94 ? -10.5 30.078 12.531 1 93.69 94 LEU A O 1
ATOM 781 N N . GLU A 1 95 ? -12.297 29.266 13.625 1 89.94 95 GLU A N 1
ATOM 782 C CA . GLU A 1 95 ? -12.227 30.344 14.609 1 89.94 95 GLU A CA 1
ATOM 783 C C . GLU A 1 95 ? -11.188 30.047 15.688 1 89.94 95 GLU A C 1
ATOM 785 O O . GLU A 1 95 ? -11.148 28.938 16.219 1 89.94 95 GLU A O 1
ATOM 790 N N . ILE A 1 96 ? -10.414 31.031 15.891 1 92.19 96 ILE A N 1
ATOM 791 C CA . ILE A 1 96 ? -9.445 30.922 16.984 1 92.19 96 ILE A CA 1
ATOM 792 C C . ILE A 1 96 ? -10.109 31.312 18.297 1 92.19 96 ILE A C 1
ATOM 794 O O . ILE A 1 96 ? -10.844 32.312 18.359 1 92.19 96 ILE A O 1
ATOM 798 N N . PRO A 1 97 ? -9.82 30.562 19.312 1 91.5 97 PRO A N 1
ATOM 799 C CA . PRO A 1 97 ? -10.438 30.875 20.594 1 91.5 97 PRO A CA 1
ATOM 800 C C . PRO A 1 97 ? -10.109 32.281 21.094 1 91.5 97 PRO A C 1
ATOM 802 O O . PRO A 1 97 ? -9.016 32.781 20.828 1 91.5 97 PRO A O 1
ATOM 805 N N . GLY A 1 98 ? -11.016 32.844 21.906 1 89.88 98 GLY A N 1
ATOM 806 C CA . GLY A 1 98 ? -10.844 34.188 22.438 1 89.88 98 GLY A CA 1
ATOM 807 C C . GLY A 1 98 ? -9.664 34.312 23.391 1 89.88 98 GLY A C 1
ATOM 808 O O . GLY A 1 98 ? -8.969 35.312 23.406 1 89.88 98 GLY A O 1
ATOM 809 N N . ASP A 1 99 ? -9.461 33.312 24.141 1 89.69 99 ASP A N 1
ATOM 810 C CA . ASP A 1 99 ? -8.289 33.25 25 1 89.69 99 ASP A CA 1
ATOM 811 C C . ASP A 1 99 ? -7.008 33.062 24.188 1 89.69 99 ASP A C 1
ATOM 813 O O . ASP A 1 99 ? -6.766 31.969 23.672 1 89.69 99 ASP A O 1
ATOM 817 N N . LYS A 1 100 ? -6.168 34.062 24.203 1 90.62 100 LYS A N 1
ATOM 818 C CA . LYS A 1 100 ? -4.977 34.031 23.359 1 90.62 100 LYS A CA 1
ATOM 819 C C . LYS A 1 100 ? -3.727 33.75 24.188 1 90.62 100 LYS A C 1
ATOM 821 O O . LYS A 1 100 ? -2.605 33.938 23.719 1 90.62 100 LYS A O 1
ATOM 826 N N . THR A 1 101 ? -3.957 33.312 25.359 1 90 101 THR A N 1
ATOM 827 C CA . THR A 1 101 ? -2.818 32.969 26.203 1 90 101 THR A CA 1
ATOM 828 C C . THR A 1 101 ? -1.976 31.859 25.562 1 90 101 THR A C 1
ATOM 830 O O . THR A 1 101 ? -2.479 30.766 25.281 1 90 101 THR A O 1
ATOM 833 N N . GLY A 1 102 ? -0.71 32.156 25.25 1 91.31 102 GLY A N 1
ATOM 834 C CA . GLY A 1 102 ? 0.2 31.172 24.703 1 91.31 102 GLY A CA 1
ATOM 835 C C . GLY A 1 102 ? 0.184 31.125 23.188 1 91.31 102 GLY A C 1
ATOM 836 O O . GLY A 1 102 ? 0.878 30.312 22.578 1 91.31 102 GLY A O 1
ATOM 837 N N . LEU A 1 103 ? -0.612 31.984 22.625 1 94 103 LEU A N 1
ATOM 838 C CA . LEU A 1 103 ? -0.667 32.031 21.172 1 94 103 LEU A CA 1
ATOM 839 C C . LEU A 1 103 ? 0.668 32.469 20.578 1 94 103 LEU A C 1
ATOM 841 O O . LEU A 1 103 ? 1.194 33.531 20.969 1 94 103 LEU A O 1
ATOM 845 N N . LYS A 1 104 ? 1.201 31.719 19.703 1 95.12 104 LYS A N 1
ATOM 846 C CA . LYS A 1 104 ? 2.531 31.938 19.141 1 95.12 104 LYS A CA 1
ATOM 847 C C . LYS A 1 104 ? 2.5 33 18.062 1 95.12 104 LYS A C 1
ATOM 849 O O . LYS A 1 104 ? 3.504 33.688 17.812 1 95.12 104 LYS A O 1
ATOM 854 N N . TYR A 1 105 ? 1.325 33.094 17.391 1 94 105 TYR A N 1
ATOM 855 C CA . TYR A 1 105 ? 1.237 33.906 16.203 1 94 105 TYR A CA 1
ATOM 856 C C . TYR A 1 105 ? 0.155 34.969 16.359 1 94 105 TYR A C 1
ATOM 858 O O . TYR A 1 105 ? -0.95 34.688 16.812 1 94 105 TYR A O 1
ATOM 866 N N . GLU A 1 106 ? 0.443 36.188 15.906 1 86.81 106 GLU A N 1
ATOM 867 C CA . GLU A 1 106 ? -0.518 37.281 16.062 1 86.81 106 GLU A CA 1
ATOM 868 C C . GLU A 1 106 ? -1.051 37.75 14.703 1 86.81 106 GLU A C 1
ATOM 870 O O . GLU A 1 106 ? -2.215 38.125 14.586 1 86.81 106 GLU A O 1
ATOM 875 N N . SER A 1 107 ? -0.214 37.531 13.727 1 93.19 107 SER A N 1
ATOM 876 C CA . SER A 1 107 ? -0.664 37.969 12.406 1 93.19 107 SER A CA 1
ATOM 877 C C . SER A 1 107 ? -1.495 36.906 11.727 1 93.19 107 SER A C 1
ATOM 879 O O . SER A 1 107 ? -1.201 35.688 11.859 1 93.19 107 SER A O 1
ATOM 881 N N . VAL A 1 108 ? -2.504 37.375 11.023 1 92 108 VAL A N 1
ATOM 882 C CA . VAL A 1 108 ? -3.393 36.469 10.281 1 92 108 VAL A CA 1
ATOM 883 C C . VAL A 1 108 ? -2.586 35.656 9.281 1 92 108 VAL A C 1
ATOM 885 O O . VAL A 1 108 ? -2.834 34.469 9.094 1 92 108 VAL A O 1
ATOM 888 N N . GLU A 1 109 ? -1.644 36.25 8.75 1 94.56 109 GLU A N 1
ATOM 889 C CA . GLU A 1 109 ? -0.822 35.594 7.742 1 94.56 109 GLU A CA 1
ATOM 890 C C . GLU A 1 109 ? 0.021 34.469 8.359 1 94.56 109 GLU A C 1
ATOM 892 O O . GLU A 1 109 ? 0.163 33.406 7.781 1 94.56 109 GLU A O 1
ATOM 897 N N . ASP A 1 110 ? 0.573 34.719 9.477 1 96.31 110 ASP A N 1
ATOM 898 C CA . ASP A 1 110 ? 1.388 33.719 10.156 1 96.31 110 ASP A CA 1
ATOM 899 C C . ASP A 1 110 ? 0.535 32.531 10.609 1 96.31 110 ASP A C 1
ATOM 901 O O . ASP A 1 110 ? 0.978 31.391 10.562 1 96.31 110 ASP A O 1
ATOM 905 N N . VAL A 1 111 ? -0.645 32.875 11.102 1 96.25 111 VAL A N 1
ATOM 906 C CA . VAL A 1 111 ? -1.587 31.844 11.508 1 96.25 111 VAL A CA 1
ATOM 907 C C . VAL A 1 111 ? -1.922 30.953 10.312 1 96.25 111 VAL A C 1
ATOM 909 O O . VAL A 1 111 ? -1.849 29.719 10.406 1 96.25 111 VAL A O 1
ATOM 912 N N . ARG A 1 112 ? -2.197 31.562 9.219 1 95.62 112 ARG A N 1
ATOM 913 C CA . ARG A 1 112 ? -2.545 30.828 8 1 95.62 112 ARG A CA 1
ATOM 914 C C . ARG A 1 112 ? -1.372 29.984 7.523 1 95.62 112 ARG A C 1
ATOM 916 O O . ARG A 1 112 ? -1.562 28.844 7.086 1 95.62 112 ARG A O 1
ATOM 923 N N . GLN A 1 113 ? -0.258 30.547 7.613 1 96.38 113 GLN A N 1
ATOM 924 C CA . GLN A 1 113 ? 0.935 29.828 7.18 1 96.38 113 GLN A CA 1
ATOM 925 C C . GLN A 1 113 ? 1.167 28.578 8.031 1 96.38 113 GLN A C 1
ATOM 927 O O . GLN A 1 113 ? 1.491 27.516 7.508 1 96.38 113 GLN A O 1
ATOM 932 N N . LYS A 1 114 ? 1.022 28.781 9.328 1 97.62 114 LYS A N 1
ATOM 933 C CA . LYS A 1 114 ? 1.201 27.641 10.211 1 97.62 114 LYS A CA 1
ATOM 934 C C . LYS A 1 114 ? 0.143 26.578 9.945 1 97.62 114 LYS A C 1
ATOM 936 O O . LYS A 1 114 ? 0.449 25.375 9.93 1 97.62 114 LYS A O 1
ATOM 941 N N . GLN A 1 115 ? -1.08 26.969 9.758 1 97.94 115 GLN A N 1
ATOM 942 C CA . GLN A 1 115 ? -2.15 26.016 9.461 1 97.94 115 GLN A CA 1
ATOM 943 C C . GLN A 1 115 ? -1.904 25.312 8.133 1 97.94 115 GLN A C 1
ATOM 945 O O . GLN A 1 115 ? -2.154 24.109 8.008 1 97.94 115 GLN A O 1
ATOM 950 N N . ARG A 1 116 ? -1.373 26 7.168 1 97.44 116 ARG A N 1
ATOM 951 C CA . ARG A 1 116 ? -1.023 25.391 5.891 1 97.44 116 ARG A CA 1
ATOM 952 C C . ARG A 1 116 ? 0.057 24.328 6.074 1 97.44 116 ARG A C 1
ATOM 954 O O . ARG A 1 116 ? 0.021 23.281 5.422 1 97.44 116 ARG A O 1
ATOM 961 N N . LEU A 1 117 ? 0.952 24.641 6.945 1 97.31 117 LEU A N 1
ATOM 962 C CA . LEU A 1 117 ? 2.006 23.672 7.223 1 97.31 117 LEU A CA 1
ATOM 963 C C . LEU A 1 117 ? 1.43 22.391 7.84 1 97.31 117 LEU A C 1
ATOM 965 O O . LEU A 1 117 ? 1.862 21.297 7.508 1 97.31 117 LEU A O 1
ATOM 969 N N . VAL A 1 118 ? 0.42 22.531 8.688 1 98.31 118 VAL A N 1
ATOM 970 C CA . VAL A 1 118 ? -0.24 21.375 9.289 1 98.31 118 VAL A CA 1
ATOM 971 C C . VAL A 1 118 ? -0.963 20.578 8.211 1 98.31 118 VAL A C 1
ATOM 973 O O . VAL A 1 118 ? -0.833 19.359 8.148 1 98.31 118 VAL A O 1
ATOM 976 N N . VAL A 1 119 ? -1.637 21.266 7.34 1 98.38 119 VAL A N 1
ATOM 977 C CA . VAL A 1 119 ? -2.375 20.609 6.258 1 98.38 119 VAL A CA 1
ATOM 978 C C . VAL A 1 119 ? -1.407 19.859 5.359 1 98.38 119 VAL A C 1
ATOM 980 O O . VAL A 1 119 ? -1.62 18.672 5.066 1 98.38 119 VAL A O 1
ATOM 983 N N . ASP A 1 120 ? -0.337 20.5 4.984 1 97.75 120 ASP A N 1
ATOM 984 C CA . ASP A 1 120 ? 0.647 19.875 4.098 1 97.75 120 ASP A CA 1
ATOM 985 C C . ASP A 1 120 ? 1.285 18.656 4.758 1 97.75 120 ASP A C 1
ATOM 987 O O . ASP A 1 120 ? 1.517 17.641 4.098 1 97.75 120 ASP A O 1
ATOM 991 N N . SER A 1 121 ? 1.519 18.781 6.035 1 98.44 121 SER A N 1
ATOM 992 C CA . SER A 1 121 ? 2.152 17.688 6.762 1 98.44 121 SER A CA 1
ATOM 993 C C . SER A 1 121 ? 1.237 16.469 6.832 1 98.44 121 SER A C 1
ATOM 995 O O . SER A 1 121 ? 1.687 15.336 6.652 1 98.44 121 SER A O 1
ATOM 997 N N . VAL A 1 122 ? -0.006 16.703 7.062 1 98.81 122 VAL A N 1
ATOM 998 C CA . VAL A 1 122 ? -0.96 15.602 7.16 1 98.81 122 VAL A CA 1
ATOM 999 C C . VAL A 1 122 ? -1.129 14.945 5.793 1 98.81 122 VAL A C 1
ATOM 1001 O O . VAL A 1 122 ? -1.137 13.711 5.688 1 98.81 122 VAL A O 1
ATOM 1004 N N . ARG A 1 123 ? -1.214 15.742 4.766 1 98.38 123 ARG A N 1
ATOM 1005 C CA . ARG A 1 123 ? -1.357 15.211 3.414 1 98.38 123 ARG A CA 1
ATOM 1006 C C . ARG A 1 123 ? -0.139 14.383 3.018 1 98.38 123 ARG A C 1
ATOM 1008 O O . ARG A 1 123 ? -0.278 13.281 2.48 1 98.38 123 ARG A O 1
ATOM 1015 N N . GLU A 1 124 ? 1.027 14.922 3.316 1 98.5 124 GLU A N 1
ATOM 1016 C CA . GLU A 1 124 ? 2.258 14.211 2.992 1 98.5 124 GLU A CA 1
ATOM 1017 C C . GLU A 1 124 ? 2.367 12.914 3.789 1 98.5 124 GLU A C 1
ATOM 1019 O O . GLU A 1 124 ? 2.773 11.875 3.252 1 98.5 124 GLU A O 1
ATOM 1024 N N . MET A 1 125 ? 2 13 5.012 1 98.81 125 MET A N 1
ATOM 1025 C CA . MET A 1 125 ? 2.031 11.812 5.859 1 98.81 125 MET A CA 1
ATOM 1026 C C . MET A 1 125 ? 1.092 10.742 5.324 1 98.81 125 MET A C 1
ATOM 1028 O O . MET A 1 125 ? 1.477 9.57 5.211 1 98.81 125 MET A O 1
ATOM 1032 N N . LEU A 1 126 ? -0.086 11.094 4.973 1 98.81 126 LEU A N 1
ATOM 1033 C CA . LEU A 1 126 ? -1.061 10.148 4.434 1 98.81 126 LEU A CA 1
ATOM 1034 C C . LEU A 1 126 ? -0.556 9.523 3.137 1 98.81 126 LEU A C 1
ATOM 1036 O O . LEU A 1 126 ? -0.774 8.336 2.887 1 98.81 126 LEU A O 1
ATOM 1040 N N . LEU A 1 127 ? 0.063 10.352 2.326 1 98.69 127 LEU A N 1
ATOM 1041 C CA . LEU A 1 127 ? 0.641 9.836 1.09 1 98.69 127 LEU A CA 1
ATOM 1042 C C . LEU A 1 127 ? 1.729 8.805 1.386 1 98.69 127 LEU A C 1
ATOM 1044 O O . LEU A 1 127 ? 1.729 7.715 0.813 1 98.69 127 LEU A O 1
ATOM 1048 N N . LYS A 1 128 ? 2.582 9.117 2.299 1 98.56 128 LYS A N 1
ATOM 1049 C CA . LYS A 1 128 ? 3.727 8.25 2.576 1 98.56 128 LYS A CA 1
ATOM 1050 C C . LYS A 1 128 ? 3.283 6.934 3.201 1 98.56 128 LYS A C 1
ATOM 1052 O O . LYS A 1 128 ? 3.787 5.867 2.84 1 98.56 128 LYS A O 1
ATOM 1057 N N . ILE A 1 129 ? 2.301 6.957 4.062 1 98.62 129 ILE A N 1
ATOM 1058 C CA . ILE A 1 129 ? 1.931 5.723 4.742 1 98.62 129 ILE A CA 1
ATOM 1059 C C . ILE A 1 129 ? 1.023 4.891 3.838 1 98.62 129 ILE A C 1
ATOM 1061 O O . ILE A 1 129 ? 0.742 3.725 4.133 1 98.62 129 ILE A O 1
ATOM 1065 N N . SER A 1 130 ? 0.583 5.438 2.711 1 98.25 130 SER A N 1
ATOM 1066 C CA . SER A 1 130 ? -0.36 4.754 1.832 1 98.25 130 SER A CA 1
ATOM 1067 C C . SER A 1 130 ? 0.183 3.402 1.384 1 98.25 130 SER A C 1
ATOM 1069 O O . SER A 1 130 ? -0.58 2.451 1.197 1 98.25 130 SER A O 1
ATOM 1071 N N . MET A 1 131 ? 1.445 3.279 1.245 1 97.06 131 MET A N 1
ATOM 1072 C CA . MET A 1 131 ? 2.043 2.029 0.783 1 97.06 131 MET A CA 1
ATOM 1073 C C . MET A 1 131 ? 2.129 1.016 1.918 1 97.06 131 MET A C 1
ATOM 1075 O O . MET A 1 131 ? 2.361 -0.171 1.681 1 97.06 131 MET A O 1
ATOM 1079 N N . PHE A 1 132 ? 1.938 1.478 3.105 1 97.44 132 PHE A N 1
ATOM 1080 C CA . PHE A 1 132 ? 2.09 0.61 4.266 1 97.44 132 PHE A CA 1
ATOM 1081 C C . PHE A 1 132 ? 0.73 0.187 4.809 1 97.44 132 PHE A C 1
ATOM 1083 O O . PHE A 1 132 ? 0.563 -0.947 5.266 1 97.44 132 PHE A O 1
ATOM 1090 N N . VAL A 1 133 ? -0.25 1.105 4.695 1 97.56 133 VAL A N 1
ATOM 1091 C CA . VAL A 1 133 ? -1.582 0.801 5.207 1 97.56 133 VAL A CA 1
ATOM 1092 C C . VAL A 1 133 ? -2.467 0.287 4.074 1 97.56 133 VAL A C 1
ATOM 1094 O O . VAL A 1 133 ? -3.527 -0.293 4.32 1 97.56 133 VAL A O 1
ATOM 1097 N N . GLY A 1 134 ? -2.041 0.478 2.828 1 97 134 GLY A N 1
ATOM 1098 C CA . GLY A 1 134 ? -2.873 0.253 1.656 1 97 134 GLY A CA 1
ATOM 1099 C C . GLY A 1 134 ? -3.516 1.522 1.129 1 97 134 GLY A C 1
ATOM 1100 O O . GLY A 1 134 ? -4.027 2.334 1.904 1 97 134 GLY A O 1
ATOM 1101 N N . MET A 1 135 ? -3.52 1.706 -0.116 1 95.94 135 MET A N 1
ATOM 1102 C CA . MET A 1 135 ? -3.971 2.934 -0.767 1 95.94 135 MET A CA 1
ATOM 1103 C C . MET A 1 135 ? -5.461 3.162 -0.521 1 95.94 135 MET A C 1
ATOM 1105 O O . MET A 1 135 ? -5.887 4.297 -0.294 1 95.94 135 MET A O 1
ATOM 1109 N N . PRO A 1 136 ? -6.289 2.107 -0.547 1 94.75 136 PRO A N 1
ATOM 1110 C CA . PRO A 1 136 ? -7.715 2.379 -0.357 1 94.75 136 PRO A CA 1
ATOM 1111 C C . PRO A 1 136 ? -8.008 3.072 0.97 1 94.75 136 PRO A C 1
ATOM 1113 O O . PRO A 1 136 ? -8.742 4.066 1.002 1 94.75 136 PRO A O 1
ATOM 1116 N N . LYS A 1 137 ? -7.414 2.631 2.045 1 96.12 137 LYS A N 1
ATOM 1117 C CA . LYS A 1 137 ? -7.625 3.27 3.34 1 96.12 137 LYS A CA 1
ATOM 1118 C C . LYS A 1 137 ? -7.09 4.699 3.342 1 96.12 137 LYS A C 1
ATOM 1120 O O . LYS A 1 137 ? -7.715 5.602 3.898 1 96.12 137 LYS A O 1
ATOM 1125 N N . SER A 1 138 ? -5.914 4.84 2.771 1 97.38 138 SER A N 1
ATOM 1126 C CA . SER A 1 138 ? -5.316 6.168 2.709 1 97.38 138 SER A CA 1
ATOM 1127 C C . SER A 1 138 ? -6.184 7.125 1.896 1 97.38 138 SER A C 1
ATOM 1129 O O . SER A 1 138 ? -6.402 8.273 2.301 1 97.38 138 SER A O 1
ATOM 1131 N N . ILE A 1 139 ? -6.652 6.672 0.737 1 95.25 139 ILE A N 1
ATOM 1132 C CA . ILE A 1 139 ? -7.496 7.504 -0.114 1 95.25 139 ILE A CA 1
ATOM 1133 C C . ILE A 1 139 ? -8.75 7.914 0.649 1 95.25 139 ILE A C 1
ATOM 1135 O O . ILE A 1 139 ? -9.172 9.07 0.585 1 95.25 139 ILE A O 1
ATOM 1139 N N . ASN A 1 140 ? -9.32 6.988 1.392 1 94.75 140 ASN A N 1
ATOM 1140 C CA . ASN A 1 140 ? -10.477 7.328 2.215 1 94.75 140 A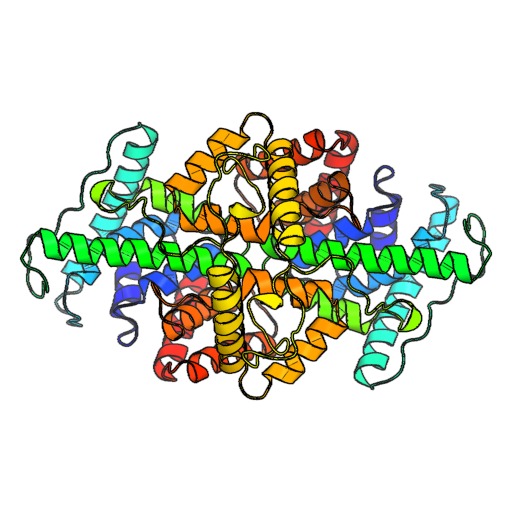SN A CA 1
ATOM 1141 C C . ASN A 1 140 ? -10.148 8.438 3.209 1 94.75 140 ASN A C 1
ATOM 1143 O O . ASN A 1 140 ? -10.938 9.367 3.395 1 94.75 140 ASN A O 1
ATOM 1147 N N . SER A 1 141 ? -9.062 8.32 3.832 1 97.75 141 SER A N 1
ATOM 1148 C CA . SER A 1 141 ? -8.633 9.344 4.781 1 97.75 141 SER A CA 1
ATOM 1149 C C . SER A 1 141 ? -8.422 10.688 4.09 1 97.75 141 SER A C 1
ATOM 1151 O O . SER A 1 141 ? -8.781 11.734 4.629 1 97.75 141 SER A O 1
ATOM 1153 N N . PHE A 1 142 ? -7.848 10.656 2.875 1 97.5 142 PHE A N 1
ATOM 1154 C CA . PHE A 1 142 ? -7.668 11.875 2.088 1 97.5 142 PHE A CA 1
ATOM 1155 C C . PHE A 1 142 ? -9.008 12.547 1.813 1 97.5 142 PHE A C 1
ATOM 1157 O O . PHE A 1 142 ? -9.133 13.766 1.946 1 97.5 142 PHE A O 1
ATOM 1164 N N . MET A 1 143 ? -9.969 11.75 1.424 1 94.38 143 MET A N 1
ATOM 1165 C CA . MET A 1 143 ? -11.258 12.305 1.03 1 94.38 143 MET A CA 1
ATOM 1166 C C . MET A 1 143 ? -11.977 12.914 2.23 1 94.38 143 MET A C 1
ATOM 1168 O O . MET A 1 143 ? -12.602 13.977 2.117 1 94.38 143 MET A O 1
ATOM 1172 N N . VAL A 1 144 ? -11.844 12.234 3.344 1 96.31 144 VAL A N 1
ATOM 1173 C CA . VAL A 1 144 ? -12.438 12.773 4.57 1 96.31 144 VAL A CA 1
ATOM 1174 C C . VAL A 1 144 ? -11.734 14.07 4.953 1 96.31 144 VAL A C 1
ATOM 1176 O O . VAL A 1 144 ? -12.391 15.047 5.32 1 96.31 144 VAL A O 1
ATOM 1179 N N . LEU A 1 145 ? -10.445 14.102 4.84 1 97.75 145 LEU A N 1
ATOM 1180 C CA . LEU A 1 145 ? -9.68 15.297 5.145 1 97.75 145 LEU A CA 1
ATOM 1181 C C . LEU A 1 145 ? -10.094 16.453 4.246 1 97.75 145 LEU A C 1
ATOM 1183 O O . LEU A 1 145 ? -10.25 17.594 4.715 1 97.75 145 LEU A O 1
ATOM 1187 N N . LEU A 1 146 ? -10.25 16.156 3.004 1 95.94 146 LEU A N 1
ATOM 1188 C CA . LEU A 1 146 ? -10.648 17.156 2.025 1 95.94 146 LEU A CA 1
ATOM 1189 C C . LEU A 1 146 ? -11.977 17.797 2.408 1 95.94 146 LEU A C 1
ATOM 1191 O O . LEU A 1 146 ? -12.148 19.016 2.283 1 95.94 146 LEU A O 1
ATOM 1195 N N . SER A 1 147 ? -12.867 17.031 2.932 1 96.38 147 SER A N 1
ATOM 1196 C CA . SER A 1 147 ? -14.227 17.484 3.221 1 96.38 147 SER A CA 1
ATOM 1197 C C . SER A 1 147 ? -14.258 18.406 4.441 1 96.38 147 SER A C 1
ATOM 1199 O O . SER A 1 147 ? -15.273 19.047 4.719 1 96.38 147 SER A O 1
ATOM 1201 N N . VAL A 1 148 ? -13.133 18.5 5.148 1 98.12 148 VAL A N 1
ATOM 1202 C CA . VAL A 1 148 ? -13.18 19.297 6.375 1 98.12 148 VAL A CA 1
ATOM 1203 C C . VAL A 1 148 ? -12.039 20.312 6.379 1 98.12 148 VAL A C 1
ATOM 1205 O O . VAL A 1 148 ? -11.703 20.875 7.422 1 98.12 148 VAL A O 1
ATOM 1208 N N . THR A 1 149 ? -11.352 20.484 5.285 1 98.06 149 THR A N 1
ATOM 1209 C CA . THR A 1 149 ? -10.242 21.422 5.191 1 98.06 149 THR A CA 1
ATOM 1210 C C . THR A 1 149 ? -10.711 22.75 4.605 1 98.06 149 THR A C 1
ATOM 1212 O O . THR A 1 149 ? -11.234 22.797 3.49 1 98.06 149 THR A O 1
ATOM 1215 N N . PRO A 1 150 ? -10.516 23.828 5.348 1 96.62 150 PRO A N 1
ATOM 1216 C CA . PRO A 1 150 ? -10.844 25.141 4.781 1 96.62 150 PRO A CA 1
ATOM 1217 C C . PRO A 1 150 ? -10.188 25.375 3.426 1 96.62 150 PRO A C 1
ATOM 1219 O O . PRO A 1 150 ? -9.016 25.031 3.234 1 96.62 150 PRO A O 1
ATOM 1222 N N . LYS A 1 151 ? -10.906 25.984 2.557 1 93.94 151 LYS A N 1
ATOM 1223 C CA . LYS A 1 151 ? -10.453 26.219 1.188 1 93.94 151 LYS A CA 1
ATOM 1224 C C . LYS A 1 151 ? -9.148 27.016 1.166 1 93.94 151 LYS A C 1
ATOM 1226 O O . LYS A 1 151 ? -8.258 26.734 0.365 1 93.94 151 LYS A O 1
ATOM 1231 N N . ALA A 1 152 ? -9.039 27.922 2.029 1 94 152 ALA A N 1
ATOM 1232 C CA . ALA A 1 152 ? -7.898 28.828 2.059 1 94 152 ALA A CA 1
ATOM 1233 C C . ALA A 1 152 ? -6.617 28.078 2.428 1 94 152 ALA A C 1
ATOM 1235 O O . ALA A 1 152 ? -5.512 28.594 2.225 1 94 152 ALA A O 1
ATOM 1236 N N . LEU A 1 153 ? -6.742 26.938 2.996 1 96.19 153 LEU A N 1
ATOM 1237 C CA . LEU A 1 153 ? -5.57 26.188 3.445 1 96.19 153 LEU A CA 1
ATOM 1238 C C . LEU A 1 153 ? -5.145 25.172 2.404 1 96.19 153 LEU A C 1
ATOM 1240 O O . LEU A 1 153 ? -4.09 24.531 2.539 1 96.19 153 LEU A O 1
ATOM 1244 N N . LEU A 1 154 ? -5.984 24.984 1.403 1 92.44 154 LEU A N 1
ATOM 1245 C CA . LEU A 1 154 ? -5.684 24.016 0.36 1 92.44 154 LEU A CA 1
ATOM 1246 C C . LEU A 1 154 ? -4.805 24.641 -0.724 1 92.44 154 LEU A C 1
ATOM 1248 O O . LEU A 1 154 ? -5.117 25.703 -1.24 1 92.44 154 LEU A O 1
ATOM 1252 N N . SER A 1 155 ? -3.67 24.047 -0.887 1 88.25 155 SER A N 1
ATOM 1253 C CA . SER A 1 155 ? -2.785 24.453 -1.976 1 88.25 155 SER A CA 1
ATOM 1254 C C . SER A 1 155 ? -2.861 23.469 -3.143 1 88.25 155 SER A C 1
ATOM 1256 O O . SER A 1 155 ? -2.92 22.266 -2.938 1 88.25 155 SER A O 1
ATOM 1258 N N . ASP A 1 156 ? -2.838 23.953 -4.352 1 88.12 156 ASP A N 1
ATOM 1259 C CA . ASP A 1 156 ? -2.826 23.125 -5.555 1 88.12 156 ASP A CA 1
ATOM 1260 C C . ASP A 1 156 ? -1.413 23 -6.117 1 88.12 156 ASP A C 1
ATOM 1262 O O . ASP A 1 156 ? -1.228 22.516 -7.234 1 88.12 156 ASP A O 1
ATOM 1266 N N . GLU A 1 157 ? -0.546 23.391 -5.289 1 90.62 157 GLU A N 1
ATOM 1267 C CA . GLU A 1 157 ? 0.842 23.312 -5.734 1 90.62 157 GLU A CA 1
ATOM 1268 C C . GLU A 1 157 ? 1.439 21.938 -5.453 1 90.62 157 GLU A C 1
ATOM 1270 O O . GLU A 1 157 ? 1.173 21.344 -4.406 1 90.62 157 GLU A O 1
ATOM 1275 N N . TYR A 1 158 ? 2.211 21.516 -6.422 1 91.44 158 TYR A N 1
ATOM 1276 C CA . TYR A 1 158 ? 3 20.312 -6.211 1 91.44 158 TYR A CA 1
ATOM 1277 C C . TYR A 1 158 ? 4.156 20.578 -5.254 1 91.44 158 TYR A C 1
ATOM 1279 O O . TYR A 1 158 ? 4.816 21.625 -5.34 1 91.44 158 TYR A O 1
ATOM 1287 N N . LYS A 1 159 ? 4.305 19.625 -4.391 1 92.06 159 LYS A N 1
ATOM 1288 C CA . LYS A 1 159 ? 5.438 19.734 -3.475 1 92.06 159 LYS A CA 1
ATOM 1289 C C . LYS A 1 159 ? 6.676 19.062 -4.055 1 92.06 159 LYS A C 1
ATOM 1291 O O . LYS A 1 159 ? 7.805 19.438 -3.732 1 92.06 159 LYS A O 1
ATOM 1296 N N . ARG A 1 160 ? 6.406 18.078 -4.852 1 90.62 160 ARG A N 1
ATOM 1297 C CA . ARG A 1 160 ? 7.504 17.344 -5.469 1 90.62 160 ARG A CA 1
ATOM 1298 C C . ARG A 1 160 ? 7.59 17.641 -6.961 1 90.62 160 ARG A C 1
ATOM 1300 O O . ARG A 1 160 ? 6.578 17.906 -7.605 1 90.62 160 ARG A O 1
ATOM 1307 N N . ARG A 1 161 ? 8.883 17.516 -7.34 1 83.81 161 ARG A N 1
ATOM 1308 C CA . ARG A 1 161 ? 9.078 17.594 -8.789 1 83.81 161 ARG A CA 1
ATOM 1309 C C . ARG A 1 161 ? 8.68 16.281 -9.461 1 83.81 161 ARG A C 1
ATOM 1311 O O . ARG A 1 161 ? 9.133 15.211 -9.055 1 83.81 161 ARG A O 1
ATOM 1318 N N . GLY A 1 162 ? 7.859 16.375 -10.453 1 86.25 162 GLY A N 1
ATOM 1319 C CA . GLY A 1 162 ? 7.441 15.188 -11.188 1 86.25 162 GLY A CA 1
ATOM 1320 C C . GLY A 1 162 ? 8.516 14.648 -12.109 1 86.25 162 GLY A C 1
ATOM 1321 O O . GLY A 1 162 ? 9.453 15.367 -12.469 1 86.25 162 GLY A O 1
ATOM 1322 N N . ILE A 1 163 ? 8.391 13.445 -12.445 1 90.62 163 ILE A N 1
ATOM 1323 C CA . ILE A 1 163 ? 9.383 12.836 -13.328 1 90.62 163 ILE A CA 1
ATOM 1324 C C . ILE A 1 163 ? 9 13.102 -14.789 1 90.62 163 ILE A C 1
ATOM 1326 O O . ILE A 1 163 ? 9.742 12.742 -15.703 1 90.62 163 ILE A O 1
ATOM 1330 N N . ALA A 1 164 ? 7.867 13.688 -14.969 1 90.31 164 ALA A N 1
ATOM 1331 C CA . ALA A 1 164 ? 7.406 14 -16.312 1 90.31 164 ALA A CA 1
ATOM 1332 C C . ALA A 1 164 ? 6.527 15.25 -16.328 1 90.31 164 ALA A C 1
ATOM 1334 O O . ALA A 1 164 ? 5.867 15.555 -15.328 1 90.31 164 ALA A O 1
ATOM 1335 N N . LYS A 1 165 ? 6.602 15.938 -17.391 1 87.56 165 LYS A N 1
ATOM 1336 C CA . LYS A 1 165 ? 5.723 17.078 -17.641 1 87.56 165 LYS A CA 1
ATOM 1337 C C . LYS A 1 165 ? 5.074 16.953 -19.031 1 87.56 165 LYS A C 1
ATOM 1339 O O . LYS A 1 165 ? 5.625 16.312 -19.922 1 87.56 165 LYS A O 1
ATOM 1344 N N . GLU A 1 166 ? 3.979 17.594 -19.094 1 85.06 166 GLU A N 1
ATOM 1345 C CA . GLU A 1 166 ? 3.262 17.516 -20.375 1 85.06 166 GLU A CA 1
ATOM 1346 C C . GLU A 1 166 ? 4.074 18.125 -21.5 1 85.06 166 GLU A C 1
ATOM 1348 O O . GLU A 1 166 ? 4.727 19.156 -21.328 1 85.06 166 GLU A O 1
ATOM 1353 N N . ASP A 1 167 ? 3.887 17.391 -22.609 1 85.31 167 ASP A N 1
ATOM 1354 C CA . ASP A 1 167 ? 4.512 17.875 -23.844 1 85.31 167 ASP A CA 1
ATOM 1355 C C . ASP A 1 167 ? 3.463 18.359 -24.828 1 85.31 167 ASP A C 1
ATOM 1357 O O . ASP A 1 167 ? 2.262 18.203 -24.609 1 85.31 167 ASP A O 1
ATOM 1361 N N . HIS A 1 168 ? 3.965 18.969 -25.828 1 84.88 168 HIS A N 1
ATOM 1362 C CA . HIS A 1 168 ? 3.059 19.5 -26.859 1 84.88 168 HIS A CA 1
ATOM 1363 C C . HIS A 1 168 ? 2.801 18.453 -27.938 1 84.88 168 HIS A C 1
ATOM 1365 O O . HIS A 1 168 ? 1.805 18.547 -28.656 1 84.88 168 HIS A O 1
ATOM 1371 N N . ALA A 1 169 ? 3.68 17.516 -28.125 1 88.69 169 ALA A N 1
ATOM 1372 C CA . ALA A 1 169 ? 3.523 16.469 -29.141 1 88.69 169 ALA A CA 1
ATOM 1373 C C . ALA A 1 169 ? 3.852 15.094 -28.578 1 88.69 169 ALA A C 1
ATOM 1375 O O . ALA A 1 169 ? 4.789 14.953 -27.781 1 88.69 169 ALA A O 1
ATOM 1376 N N . GLY A 1 170 ? 3.008 14.242 -28.859 1 93.88 170 GLY A N 1
ATOM 1377 C CA . GLY A 1 170 ? 3.184 12.883 -28.359 1 93.88 170 GLY A CA 1
ATOM 1378 C C . GLY A 1 170 ? 1.878 12.125 -28.234 1 93.88 170 GLY A C 1
ATOM 1379 O O . GLY A 1 170 ? 0.975 12.289 -29.047 1 93.88 170 GLY A O 1
ATOM 1380 N N . VAL A 1 171 ? 1.869 11.305 -27.281 1 96.31 171 VAL A N 1
ATOM 1381 C CA . VAL A 1 171 ? 0.706 10.445 -27.062 1 96.31 171 VAL A CA 1
ATOM 1382 C C . VAL A 1 171 ? -0.215 11.078 -26.031 1 96.31 171 VAL A C 1
ATOM 1384 O O . VAL A 1 171 ? 0.241 11.508 -24.969 1 96.31 171 VAL A O 1
ATOM 1387 N N . GLU A 1 172 ? -1.513 11.156 -26.297 1 96.31 172 GLU A N 1
ATOM 1388 C CA . GLU A 1 172 ? -2.498 11.648 -25.344 1 96.31 172 GLU A CA 1
ATOM 1389 C C . GLU A 1 172 ? -2.707 10.656 -24.203 1 96.31 172 GLU A C 1
ATOM 1391 O O . GLU A 1 172 ? -2.908 9.461 -24.438 1 96.31 172 GLU A O 1
ATOM 1396 N N . THR A 1 173 ? -2.572 11.125 -22.953 1 96.75 173 THR A N 1
ATOM 1397 C CA . THR A 1 173 ? -2.789 10.312 -21.766 1 96.75 173 THR A CA 1
ATOM 1398 C C . THR A 1 173 ? -3.725 11.016 -20.781 1 96.75 173 THR A C 1
ATOM 1400 O O . THR A 1 173 ? -4.098 12.172 -21 1 96.75 173 THR A O 1
ATOM 1403 N N . ILE A 1 174 ? -4.07 10.312 -19.719 1 96.25 174 ILE A N 1
ATOM 1404 C CA . ILE A 1 174 ? -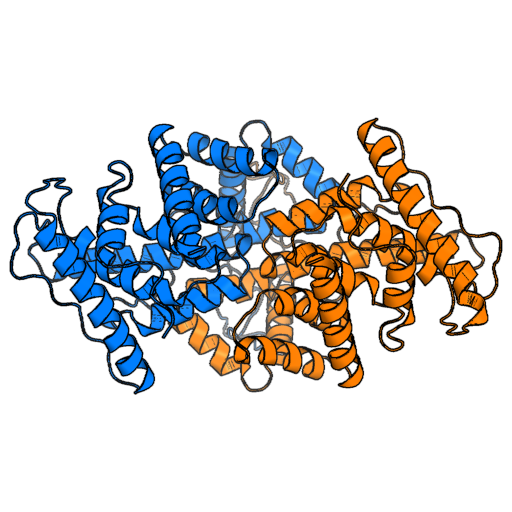4.957 10.828 -18.688 1 96.25 174 ILE A CA 1
ATOM 1405 C C . ILE A 1 174 ? -4.285 11.992 -17.969 1 96.25 174 ILE A C 1
ATOM 1407 O O . ILE A 1 174 ? -4.953 12.789 -17.297 1 96.25 174 ILE A O 1
ATOM 1411 N N . ALA A 1 175 ? -2.926 12.117 -18.078 1 93.62 175 ALA A N 1
ATOM 1412 C CA . ALA A 1 175 ? -2.178 13.188 -17.422 1 93.62 175 ALA A CA 1
ATOM 1413 C C . ALA A 1 175 ? -1.646 14.188 -18.453 1 93.62 175 ALA A C 1
ATOM 1415 O O . ALA A 1 175 ? -0.714 14.945 -18.156 1 93.62 175 ALA A O 1
ATOM 1416 N N . GLY A 1 176 ? -2.254 14.148 -19.688 1 93.94 176 GLY A N 1
ATOM 1417 C CA . GLY A 1 176 ? -1.786 15.031 -20.75 1 93.94 176 GLY A CA 1
ATOM 1418 C C . GLY A 1 176 ? -0.938 14.328 -21.781 1 93.94 176 GLY A C 1
ATOM 1419 O O . GLY A 1 176 ? -0.75 13.109 -21.719 1 93.94 176 GLY A O 1
ATOM 1420 N N . VAL A 1 177 ? -0.369 15.078 -22.672 1 96.19 177 VAL A N 1
ATOM 1421 C CA . VAL A 1 177 ? 0.414 14.523 -23.766 1 96.19 177 VAL A CA 1
ATOM 1422 C C . VAL A 1 177 ? 1.812 14.164 -23.266 1 96.19 177 VAL A C 1
ATOM 1424 O O . VAL A 1 177 ? 2.5 14.992 -22.672 1 96.19 177 VAL A O 1
ATOM 1427 N N . ILE A 1 178 ? 2.25 12.922 -23.594 1 96.19 178 ILE A N 1
ATOM 1428 C CA . ILE A 1 178 ? 3.529 12.414 -23.109 1 96.19 178 ILE A CA 1
ATOM 1429 C C . ILE A 1 178 ? 4.418 12.039 -24.281 1 96.19 178 ILE A C 1
ATOM 1431 O O . ILE A 1 178 ? 3.947 11.438 -25.25 1 96.19 178 ILE A O 1
ATOM 1435 N N . SER A 1 179 ? 5.617 12.438 -24.281 1 95.75 179 SER A N 1
ATOM 1436 C CA . SER A 1 179 ? 6.676 12.062 -25.203 1 95.75 179 SER A CA 1
ATOM 1437 C C . SER A 1 179 ? 8.008 11.883 -24.484 1 95.75 179 SER A C 1
ATOM 1439 O O . SER A 1 179 ? 8.07 11.961 -23.25 1 95.75 179 SER A O 1
ATOM 1441 N N . GLU A 1 180 ? 9.023 11.578 -25.219 1 94.56 180 GLU A N 1
ATOM 1442 C CA . GLU A 1 180 ? 10.352 11.438 -24.625 1 94.56 180 GLU A CA 1
ATOM 1443 C C . GLU A 1 180 ? 10.812 12.75 -24 1 94.56 180 GLU A C 1
ATOM 1445 O O . GLU A 1 180 ? 11.523 12.742 -22.984 1 94.56 180 GLU A O 1
ATOM 1450 N N . GLN A 1 181 ? 10.328 13.781 -24.562 1 94.19 181 GLN A N 1
ATOM 1451 C CA . GLN A 1 181 ? 10.742 15.102 -24.078 1 94.19 181 GLN A CA 1
ATOM 1452 C C . GLN A 1 181 ? 10.023 15.461 -22.781 1 94.19 181 GLN A C 1
ATOM 1454 O O . GLN A 1 181 ? 10.398 16.422 -22.109 1 94.19 181 GLN A O 1
ATOM 1459 N N . SER A 1 182 ? 9.023 14.664 -22.453 1 94.69 182 SER A N 1
ATOM 1460 C CA . SER A 1 182 ? 8.25 14.906 -21.25 1 94.69 182 SER A CA 1
ATOM 1461 C C . SER A 1 182 ? 9.023 14.477 -20 1 94.69 182 SER A C 1
ATOM 1463 O O . SER A 1 182 ? 8.719 14.906 -18.891 1 94.69 182 SER A O 1
ATOM 1465 N N . ILE A 1 183 ? 10.031 13.617 -20.203 1 96.12 183 ILE A N 1
ATOM 1466 C CA . ILE A 1 183 ? 10.664 12.953 -19.062 1 96.12 183 ILE A CA 1
ATOM 1467 C C . ILE A 1 183 ? 11.742 13.859 -18.469 1 96.12 183 ILE A C 1
ATOM 1469 O O . ILE A 1 183 ? 12.602 14.367 -19.188 1 96.12 183 ILE A O 1
ATOM 1473 N N . ASP A 1 184 ? 11.656 14.086 -17.234 1 95.56 184 ASP A N 1
ATOM 1474 C CA . ASP A 1 184 ? 12.664 14.844 -16.5 1 95.56 184 ASP A CA 1
ATOM 1475 C C . ASP A 1 184 ? 13.734 13.922 -15.93 1 95.56 184 ASP A C 1
ATOM 1477 O O . ASP A 1 184 ? 13.672 13.516 -14.766 1 95.56 184 ASP A O 1
ATOM 1481 N N . VAL A 1 185 ? 14.719 13.719 -16.656 1 95.81 185 VAL A N 1
ATOM 1482 C CA . VAL A 1 185 ? 15.781 12.766 -16.359 1 95.81 185 VAL A CA 1
ATOM 1483 C C . VAL A 1 185 ? 16.469 13.156 -15.047 1 95.81 185 VAL A C 1
ATOM 1485 O O . VAL A 1 185 ? 16.781 12.297 -14.227 1 95.81 185 VAL A O 1
ATOM 1488 N N . ASP A 1 186 ? 16.672 14.406 -14.852 1 94.94 186 ASP A N 1
ATOM 1489 C CA . ASP A 1 186 ? 17.312 14.898 -13.641 1 94.94 186 ASP A CA 1
ATOM 1490 C C . ASP A 1 186 ? 16.5 14.539 -12.398 1 94.94 186 ASP A C 1
ATOM 1492 O O . ASP A 1 186 ? 17.078 14.164 -11.375 1 94.94 186 ASP A O 1
ATOM 1496 N N . SER A 1 187 ? 15.227 14.695 -12.539 1 95.19 187 SER A N 1
ATOM 1497 C CA . SER A 1 187 ? 14.352 14.367 -11.422 1 95.19 187 SER A CA 1
ATOM 1498 C C . SER A 1 187 ? 14.398 12.875 -11.109 1 95.19 187 SER A C 1
ATOM 1500 O O . SER A 1 187 ? 14.398 12.484 -9.938 1 95.19 187 SER A O 1
ATOM 1502 N N . VAL A 1 188 ? 14.43 12.055 -12.156 1 96.62 188 VAL A N 1
ATOM 1503 C CA . VAL A 1 188 ? 14.5 10.609 -11.953 1 96.62 188 VAL A CA 1
ATOM 1504 C C . VAL A 1 188 ? 15.805 10.258 -11.242 1 96.62 188 VAL A C 1
ATOM 1506 O O . VAL A 1 188 ? 15.797 9.5 -10.273 1 96.62 188 VAL A O 1
ATOM 1509 N N . VAL A 1 189 ? 16.891 10.805 -11.664 1 96.44 189 VAL A N 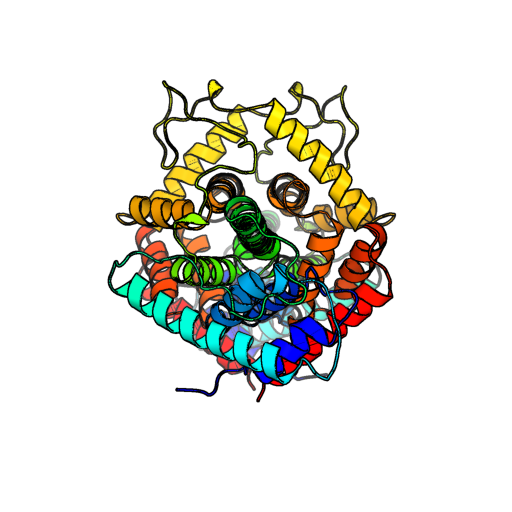1
ATOM 1510 C CA . VAL A 1 189 ? 18.203 10.531 -11.078 1 96.44 189 VAL A CA 1
ATOM 1511 C C . VAL A 1 189 ? 18.219 10.984 -9.625 1 96.44 189 VAL A C 1
ATOM 1513 O O . VAL A 1 189 ? 18.656 10.242 -8.742 1 96.44 189 VAL A O 1
ATOM 1516 N N . SER A 1 190 ? 17.766 12.203 -9.43 1 96.5 190 SER A N 1
ATOM 1517 C CA . SER A 1 190 ? 17.734 12.75 -8.078 1 96.5 190 SER A CA 1
ATOM 1518 C C . SER A 1 190 ? 16.906 11.875 -7.145 1 96.5 190 SER A C 1
ATOM 1520 O O . SER A 1 190 ? 17.297 11.648 -5.996 1 96.5 190 SER A O 1
ATOM 1522 N N . ASN A 1 191 ? 15.773 11.383 -7.613 1 97.12 191 ASN A N 1
ATOM 1523 C CA . ASN A 1 191 ? 14.938 10.484 -6.828 1 97.12 191 ASN A CA 1
ATOM 1524 C C . ASN A 1 191 ? 15.68 9.203 -6.457 1 97.12 191 ASN A C 1
ATOM 1526 O O . ASN A 1 191 ? 15.625 8.758 -5.312 1 97.12 191 ASN A O 1
ATOM 1530 N N . LEU A 1 192 ? 16.375 8.656 -7.426 1 97.38 192 LEU A N 1
ATOM 1531 C CA . LEU A 1 192 ? 17.062 7.395 -7.203 1 97.38 192 LEU A CA 1
ATOM 1532 C C . LEU A 1 192 ? 18.188 7.566 -6.188 1 97.38 192 LEU A C 1
ATOM 1534 O O . LEU A 1 192 ? 18.391 6.703 -5.328 1 97.38 192 LEU A O 1
ATOM 1538 N N . VAL A 1 193 ? 18.859 8.664 -6.285 1 97.62 193 VAL A N 1
ATOM 1539 C CA . VAL A 1 193 ? 19.953 8.938 -5.359 1 97.62 193 VAL A CA 1
ATOM 1540 C C . VAL A 1 193 ? 19.406 9.125 -3.949 1 97.62 193 VAL A C 1
ATOM 1542 O O . VAL A 1 193 ? 19.891 8.508 -2.998 1 97.62 193 VAL A O 1
ATOM 1545 N N . ARG A 1 194 ? 18.375 9.852 -3.809 1 97.25 194 ARG A N 1
ATOM 1546 C CA . ARG A 1 194 ? 17.797 10.094 -2.488 1 97.25 194 ARG A CA 1
ATOM 1547 C C . ARG A 1 194 ? 17.172 8.828 -1.923 1 97.25 194 ARG A C 1
ATOM 1549 O O . ARG A 1 194 ? 17.219 8.586 -0.714 1 97.25 194 ARG A O 1
ATOM 1556 N N . GLY A 1 195 ? 16.547 8.055 -2.822 1 98.06 195 GLY A N 1
ATOM 1557 C CA . GLY A 1 195 ? 15.977 6.789 -2.393 1 98.06 195 GLY A CA 1
ATOM 1558 C C . GLY A 1 195 ? 17.016 5.828 -1.836 1 98.06 195 GLY A C 1
ATOM 1559 O O . GLY A 1 195 ? 16.75 5.137 -0.85 1 98.06 195 GLY A O 1
ATOM 1560 N N . SER A 1 196 ? 18.156 5.836 -2.5 1 98.25 196 SER A N 1
ATOM 1561 C CA . SER A 1 196 ? 19.266 5.012 -2.023 1 98.25 196 SER A CA 1
ATOM 1562 C C . SER A 1 196 ? 19.734 5.457 -0.641 1 98.25 196 SER A C 1
ATOM 1564 O O . SER A 1 196 ? 19.906 4.629 0.254 1 98.25 196 SER A O 1
ATOM 1566 N N . GLU A 1 197 ? 19.922 6.746 -0.502 1 98.44 197 GLU A N 1
ATOM 1567 C CA . GLU A 1 197 ? 20.359 7.289 0.781 1 98.44 197 GLU A CA 1
ATOM 1568 C C . GLU A 1 197 ? 19.359 6.965 1.885 1 98.44 197 GLU A C 1
ATOM 1570 O O . GLU A 1 197 ? 19.734 6.57 2.986 1 98.44 197 GLU A O 1
ATOM 1575 N N . TYR A 1 198 ? 18.094 7.129 1.59 1 98.69 198 TYR A N 1
ATOM 1576 C CA . TYR A 1 198 ? 17.047 6.844 2.568 1 98.69 198 TYR A CA 1
ATOM 1577 C C . TYR A 1 198 ? 17.047 5.371 2.955 1 98.69 198 TYR A C 1
ATOM 1579 O O . TYR A 1 198 ? 17.016 5.035 4.141 1 98.69 198 TYR A O 1
ATOM 1587 N N . PHE A 1 199 ? 17.094 4.469 1.971 1 98.62 199 PHE A N 1
ATOM 1588 C CA . PHE A 1 199 ? 17.078 3.027 2.188 1 98.62 199 PHE A CA 1
ATOM 1589 C C . PHE A 1 199 ? 18.266 2.6 3.053 1 98.62 199 PHE A C 1
ATOM 1591 O O . PHE A 1 199 ? 18.094 1.829 4 1 98.62 199 PHE A O 1
ATOM 1598 N N . GLU A 1 200 ? 19.406 3.096 2.75 1 98.62 200 GLU A N 1
ATOM 1599 C CA . GLU A 1 200 ? 20.625 2.74 3.475 1 98.62 200 GLU A CA 1
ATOM 1600 C C . GLU A 1 200 ? 20.578 3.242 4.914 1 98.62 200 GLU A C 1
ATOM 1602 O O . GLU A 1 200 ? 21.031 2.557 5.832 1 98.62 200 GLU A O 1
ATOM 1607 N N . THR A 1 201 ? 20.031 4.43 5.113 1 98.62 201 THR A N 1
ATOM 1608 C CA . THR A 1 201 ? 19.891 4.938 6.473 1 98.62 201 THR A CA 1
ATOM 1609 C C . THR A 1 201 ? 18.828 4.148 7.234 1 98.62 201 THR A C 1
ATOM 1611 O O . THR A 1 201 ? 19.031 3.812 8.406 1 98.62 201 THR A O 1
ATOM 1614 N N . PHE A 1 202 ? 17.75 3.867 6.59 1 98.31 202 PHE A N 1
ATOM 1615 C CA . PHE A 1 202 ? 16.625 3.148 7.195 1 98.31 202 PHE A CA 1
ATOM 1616 C C . PHE A 1 202 ? 17.094 1.814 7.77 1 98.31 202 PHE A C 1
ATOM 1618 O O . PHE A 1 202 ? 16.812 1.505 8.93 1 98.31 202 PHE A O 1
ATOM 1625 N N . TYR A 1 203 ? 17.859 1.099 6.988 1 97.44 203 TYR A N 1
ATOM 1626 C CA . TYR A 1 203 ? 18.203 -0.264 7.375 1 97.44 203 TYR A CA 1
ATOM 1627 C C . TYR A 1 203 ? 19.594 -0.314 8.016 1 97.44 203 TYR A C 1
ATOM 1629 O O . TYR A 1 203 ? 19.953 -1.31 8.648 1 97.44 203 TYR A O 1
ATOM 1637 N N . GLY A 1 204 ? 20.406 0.775 7.848 1 97.19 204 GLY A N 1
ATOM 1638 C CA . GLY A 1 204 ? 21.766 0.771 8.375 1 97.19 204 GLY A CA 1
ATOM 1639 C C . GLY A 1 204 ? 22.625 -0.327 7.781 1 97.19 204 GLY A C 1
ATOM 1640 O O . GLY A 1 204 ? 22.703 -0.484 6.559 1 97.19 204 GLY A O 1
ATOM 1641 N N . GLU A 1 205 ? 23.203 -1.129 8.602 1 96.19 205 GLU A N 1
ATOM 1642 C CA . GLU A 1 205 ? 24.172 -2.148 8.195 1 96.19 205 GLU A CA 1
ATOM 1643 C C . GLU A 1 205 ? 23.469 -3.307 7.484 1 96.19 205 GLU A C 1
ATOM 1645 O O . GLU A 1 205 ? 24.109 -4.055 6.746 1 96.19 205 GLU A O 1
ATOM 1650 N N . SER A 1 206 ? 22.188 -3.377 7.656 1 95.94 206 SER A N 1
ATOM 1651 C CA . SER A 1 206 ? 21.469 -4.516 7.094 1 95.94 206 SER A CA 1
ATOM 1652 C C . SER A 1 206 ? 20.953 -4.199 5.695 1 95.94 206 SER A C 1
ATOM 1654 O O . SER A 1 206 ? 20.344 -5.055 5.051 1 95.94 206 SER A O 1
ATOM 1656 N N . ALA A 1 207 ? 21.203 -3.008 5.188 1 97.5 207 ALA A N 1
ATOM 1657 C CA . ALA A 1 207 ? 20.625 -2.561 3.916 1 97.5 207 ALA A CA 1
ATOM 1658 C C . ALA A 1 207 ? 20.969 -3.533 2.791 1 97.5 207 ALA A C 1
ATOM 1660 O O . ALA A 1 207 ? 20.094 -3.914 2.006 1 97.5 207 ALA A O 1
ATOM 1661 N N . GLY A 1 208 ? 22.234 -3.936 2.74 1 97.12 208 GLY A N 1
ATOM 1662 C CA . GLY A 1 208 ? 22.656 -4.875 1.715 1 97.12 208 GLY A CA 1
ATOM 1663 C C . GLY A 1 208 ? 21.969 -6.219 1.812 1 97.12 208 GLY A C 1
ATOM 1664 O O . GLY A 1 208 ? 21.562 -6.789 0.798 1 97.12 208 GLY A O 1
ATOM 1665 N N . ASP A 1 209 ? 21.781 -6.73 3.002 1 96.25 209 ASP A N 1
ATOM 1666 C CA . ASP A 1 209 ? 21.125 -8.016 3.229 1 96.25 209 ASP A CA 1
ATOM 1667 C C . ASP A 1 209 ? 19.656 -7.953 2.854 1 96.25 209 ASP A C 1
ATOM 1669 O O . ASP A 1 209 ? 19.125 -8.883 2.242 1 96.25 209 ASP A O 1
ATOM 1673 N N . VAL A 1 210 ? 19.031 -6.871 3.215 1 95.19 210 VAL A N 1
ATOM 1674 C CA . VAL A 1 210 ? 17.609 -6.695 2.906 1 95.19 210 VAL A CA 1
ATOM 1675 C C . VAL A 1 210 ? 17.406 -6.641 1.394 1 95.19 210 VAL A C 1
ATOM 1677 O O . VAL A 1 210 ? 16.516 -7.289 0.854 1 95.19 210 VAL A O 1
ATOM 1680 N N . ARG A 1 211 ? 18.266 -5.883 0.693 1 96.44 211 ARG A N 1
ATOM 1681 C CA . ARG A 1 211 ? 18.219 -5.832 -0.764 1 96.44 211 ARG A CA 1
ATOM 1682 C C . ARG A 1 211 ? 18.344 -7.227 -1.368 1 96.44 211 ARG A C 1
ATOM 1684 O O . ARG A 1 211 ? 17.578 -7.602 -2.256 1 96.44 211 ARG A O 1
ATOM 1691 N N . ARG A 1 212 ? 19.281 -8 -0.906 1 95.19 212 ARG A N 1
ATOM 1692 C CA . ARG A 1 212 ? 19.531 -9.344 -1.425 1 95.19 212 ARG A CA 1
ATOM 1693 C C . ARG A 1 212 ? 18.312 -10.242 -1.215 1 95.19 212 ARG A C 1
ATOM 1695 O O . ARG A 1 212 ? 17.938 -11.008 -2.107 1 95.19 212 ARG A O 1
ATOM 1702 N N . ASP A 1 213 ? 17.734 -10.141 -0.029 1 93.25 213 ASP A N 1
ATOM 1703 C CA . ASP A 1 213 ? 16.562 -10.969 0.289 1 9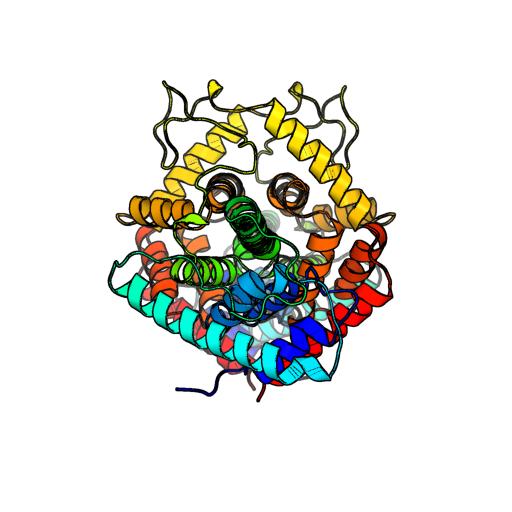3.25 213 ASP A CA 1
ATOM 1704 C C . ASP A 1 213 ? 15.383 -10.617 -0.607 1 93.25 213 ASP A C 1
ATOM 1706 O O . ASP A 1 213 ? 14.68 -11.508 -1.088 1 93.25 213 ASP A O 1
ATOM 1710 N N . ILE A 1 214 ? 15.148 -9.328 -0.825 1 95.25 214 ILE A N 1
ATOM 1711 C CA . ILE A 1 214 ? 14.039 -8.891 -1.66 1 95.25 214 ILE A CA 1
ATOM 1712 C C . ILE A 1 214 ? 14.273 -9.328 -3.104 1 95.25 214 ILE A C 1
ATOM 1714 O O . ILE A 1 214 ? 13.359 -9.844 -3.762 1 95.25 214 ILE A O 1
ATOM 1718 N N . LEU A 1 215 ? 15.539 -9.195 -3.566 1 94.56 215 LEU A N 1
ATOM 1719 C CA . LEU A 1 215 ? 15.906 -9.633 -4.914 1 94.56 215 LEU A CA 1
ATOM 1720 C C . LEU A 1 215 ? 15.672 -11.133 -5.082 1 94.56 215 LEU A C 1
ATOM 1722 O O . LEU A 1 215 ? 15.219 -11.578 -6.137 1 94.56 215 LEU A O 1
ATOM 1726 N N . HIS A 1 216 ? 15.992 -11.852 -4.055 1 93.38 216 HIS A N 1
ATOM 1727 C CA . HIS A 1 216 ? 15.852 -13.305 -4.105 1 93.38 216 HIS A CA 1
ATOM 1728 C C . HIS A 1 216 ? 14.383 -13.711 -4.109 1 93.38 216 HIS A C 1
ATOM 1730 O O . HIS A 1 216 ? 14.008 -14.695 -4.754 1 93.38 216 HIS A O 1
ATOM 1736 N N . ALA A 1 217 ? 13.586 -13 -3.416 1 94.75 217 ALA A N 1
ATOM 1737 C CA . ALA A 1 217 ? 12.156 -13.289 -3.387 1 94.75 217 ALA A CA 1
ATOM 1738 C C . ALA A 1 217 ? 11.516 -13.031 -4.746 1 94.75 217 ALA A C 1
ATOM 1740 O O . ALA A 1 217 ? 10.773 -13.875 -5.262 1 94.75 217 ALA A O 1
ATOM 1741 N N . TYR A 1 218 ? 11.844 -11.922 -5.32 1 96.12 218 TYR A N 1
ATOM 1742 C CA . TYR A 1 218 ? 11.312 -11.547 -6.621 1 96.12 218 TYR A CA 1
ATOM 1743 C C . TYR A 1 218 ? 12.031 -10.312 -7.164 1 96.12 218 TYR A C 1
ATOM 1745 O O . TYR A 1 218 ? 11.828 -9.203 -6.672 1 96.12 218 TYR A O 1
ATOM 1753 N N . PRO A 1 219 ? 12.828 -10.398 -8.188 1 95.56 219 PRO A N 1
ATOM 1754 C CA . PRO A 1 219 ? 13.602 -9.266 -8.695 1 95.56 219 PRO A CA 1
ATOM 1755 C C . PRO A 1 219 ? 12.734 -8.047 -9.008 1 95.56 219 PRO A C 1
ATOM 1757 O O . PRO A 1 219 ? 13.133 -6.91 -8.727 1 95.56 219 PRO A O 1
ATOM 1760 N N . ASP A 1 220 ? 11.539 -8.242 -9.516 1 96.75 220 ASP A N 1
ATOM 1761 C CA . ASP A 1 220 ? 10.648 -7.133 -9.836 1 96.75 220 ASP A CA 1
ATOM 1762 C C . ASP A 1 220 ? 10.164 -6.434 -8.562 1 96.75 220 ASP A C 1
ATOM 1764 O O . ASP A 1 220 ? 9.828 -5.25 -8.594 1 96.75 220 ASP A O 1
ATOM 1768 N N . LEU A 1 221 ? 10.133 -7.191 -7.461 1 96.88 221 LEU A N 1
ATOM 1769 C CA . LEU A 1 221 ? 9.781 -6.574 -6.188 1 96.88 221 LEU A CA 1
ATOM 1770 C C . LEU A 1 221 ? 10.836 -5.555 -5.766 1 96.88 221 LEU A C 1
ATOM 1772 O O . LEU A 1 221 ? 10.5 -4.445 -5.348 1 96.88 221 LEU A O 1
ATOM 1776 N N . TRP A 1 222 ? 12.086 -5.91 -5.871 1 95.81 222 TRP A N 1
ATOM 1777 C CA . TRP A 1 222 ? 13.164 -4.98 -5.539 1 95.81 222 TRP A CA 1
ATOM 1778 C C . TRP A 1 222 ? 13.109 -3.746 -6.434 1 95.81 222 TRP A C 1
ATOM 1780 O O . TRP A 1 222 ? 13.211 -2.617 -5.949 1 95.81 222 TRP A O 1
ATOM 1790 N N . TYR A 1 223 ? 12.969 -3.988 -7.672 1 94.88 223 TYR A N 1
ATOM 1791 C CA . TYR A 1 223 ? 12.875 -2.887 -8.625 1 94.88 223 TYR A CA 1
ATOM 1792 C C . TYR A 1 223 ? 11.773 -1.911 -8.219 1 94.88 223 TYR A C 1
ATOM 1794 O O . TYR A 1 223 ? 12.008 -0.701 -8.156 1 94.88 223 TYR A O 1
ATOM 1802 N N . PHE A 1 224 ? 10.625 -2.441 -7.961 1 97.38 224 PHE A N 1
ATOM 1803 C CA . PHE A 1 224 ? 9.484 -1.6 -7.633 1 97.38 224 PHE A CA 1
ATOM 1804 C C . PHE A 1 224 ? 9.711 -0.856 -6.324 1 97.38 224 PHE A C 1
ATOM 1806 O O . PHE A 1 224 ? 9.492 0.354 -6.242 1 97.38 224 PHE A O 1
ATOM 1813 N N . VAL A 1 225 ? 10.172 -1.575 -5.32 1 96.88 225 VAL A N 1
ATOM 1814 C CA . VAL A 1 225 ? 10.383 -1.016 -3.99 1 96.88 225 VAL A CA 1
ATOM 1815 C C . VAL A 1 225 ? 11.383 0.137 -4.066 1 96.88 225 VAL A C 1
ATOM 1817 O O . VAL A 1 225 ? 11.141 1.214 -3.518 1 96.88 225 VAL A O 1
ATOM 1820 N N . TYR A 1 226 ? 12.453 -0.063 -4.809 1 97 226 TYR A N 1
ATOM 1821 C CA . TYR A 1 226 ? 13.508 0.944 -4.887 1 97 226 TYR A CA 1
ATOM 1822 C C . TYR A 1 226 ? 13.086 2.111 -5.77 1 97 226 TYR A C 1
ATOM 1824 O O . TYR A 1 226 ? 13.125 3.268 -5.344 1 97 226 TYR A O 1
ATOM 1832 N N . HIS A 1 227 ? 12.523 1.837 -6.918 1 96.69 227 HIS A N 1
ATOM 1833 C CA . HIS A 1 227 ? 12.328 2.855 -7.941 1 96.69 227 HIS A CA 1
ATOM 1834 C C . HIS A 1 227 ? 11.031 3.623 -7.719 1 96.69 227 HIS A C 1
ATOM 1836 O O . HIS A 1 227 ? 10.906 4.781 -8.125 1 96.69 227 HIS A O 1
ATOM 1842 N N . HIS A 1 228 ? 10.109 2.988 -7.066 1 97.19 228 HIS A N 1
ATOM 1843 C CA . HIS A 1 228 ? 8.789 3.609 -7.109 1 97.19 228 HIS A CA 1
ATOM 1844 C C . HIS A 1 228 ? 8.25 3.842 -5.703 1 97.19 228 HIS A C 1
ATOM 1846 O O . HIS A 1 228 ? 7.246 4.539 -5.531 1 97.19 228 HIS A O 1
ATOM 1852 N N . VAL A 1 229 ? 8.945 3.293 -4.68 1 97.81 229 VAL A N 1
ATOM 1853 C CA . VAL A 1 229 ? 8.477 3.535 -3.318 1 97.81 229 VAL A CA 1
ATOM 1854 C C . VAL A 1 229 ? 9.523 4.336 -2.549 1 97.81 229 VAL A C 1
ATOM 1856 O O . VAL A 1 229 ? 9.305 5.504 -2.219 1 97.81 229 VAL A O 1
ATOM 1859 N N . TYR A 1 230 ? 10.734 3.824 -2.402 1 98.06 230 TYR A N 1
ATOM 1860 C CA . TYR A 1 230 ? 11.758 4.5 -1.606 1 98.06 230 TYR A CA 1
ATOM 1861 C C . TYR A 1 230 ? 12.219 5.781 -2.285 1 98.06 230 TYR A C 1
ATOM 1863 O O . TYR A 1 230 ? 12.398 6.809 -1.627 1 98.06 230 TYR A O 1
ATOM 1871 N N . SER A 1 231 ? 12.391 5.758 -3.545 1 97.75 231 SER A N 1
ATOM 1872 C CA . SER A 1 231 ? 12.992 6.875 -4.273 1 97.75 231 SER A CA 1
ATOM 1873 C C . SER A 1 231 ? 12.023 8.047 -4.391 1 97.75 231 SER A C 1
ATOM 1875 O O . SER A 1 231 ? 12.273 9.125 -3.855 1 97.75 231 SER A O 1
ATOM 1877 N N . PRO A 1 232 ? 10.852 7.859 -4.969 1 97.44 232 PRO A N 1
ATOM 1878 C CA . PRO A 1 232 ? 9.992 9.031 -5.164 1 97.44 232 PRO A CA 1
ATOM 1879 C C . PRO A 1 232 ? 9.164 9.367 -3.926 1 97.44 232 PRO A C 1
ATOM 1881 O O . PRO A 1 232 ? 8.672 10.492 -3.801 1 97.44 232 PRO A O 1
ATOM 1884 N N . LEU A 1 233 ? 9.023 8.477 -2.996 1 98 233 LEU A N 1
ATOM 1885 C CA . LEU A 1 233 ? 8.062 8.664 -1.918 1 98 233 LEU A CA 1
ATOM 1886 C C . LEU A 1 233 ? 8.766 8.852 -0.581 1 98 233 LEU A C 1
ATOM 1888 O O . LEU A 1 233 ? 8.82 9.961 -0.046 1 98 233 LEU A O 1
ATOM 1892 N N . LEU A 1 234 ? 9.469 7.836 -0.095 1 98.25 234 LEU A N 1
ATOM 1893 C CA . LEU A 1 234 ? 10.055 7.891 1.241 1 98.25 234 LEU A CA 1
ATOM 1894 C C . LEU A 1 234 ? 11.297 8.773 1.255 1 98.25 234 LEU A C 1
ATOM 1896 O O . LEU A 1 234 ? 11.594 9.414 2.266 1 98.25 234 LEU A O 1
ATOM 1900 N N . GLY A 1 235 ? 11.961 8.828 0.136 1 97.62 235 GLY A N 1
ATOM 1901 C CA . GLY A 1 235 ? 13.172 9.633 0.044 1 97.62 235 GLY A CA 1
ATOM 1902 C C . GLY A 1 235 ? 12.891 11.125 -0.065 1 97.62 235 GLY A C 1
ATOM 1903 O O . GLY A 1 235 ? 13.805 11.945 0.046 1 97.62 235 GLY A O 1
ATOM 1904 N N . PHE A 1 236 ? 11.664 11.508 -0.288 1 97.62 236 PHE A N 1
ATOM 1905 C CA . PHE A 1 236 ? 11.297 12.922 -0.347 1 97.62 236 PHE A CA 1
ATOM 1906 C C . PHE A 1 236 ? 11.07 13.477 1.052 1 97.62 236 PHE A C 1
ATOM 1908 O O . PHE A 1 236 ? 10.125 13.086 1.736 1 97.62 236 PHE A O 1
ATOM 1915 N N . ASN A 1 237 ? 11.891 14.492 1.434 1 97.5 237 ASN A N 1
ATOM 1916 C CA . ASN A 1 237 ? 11.883 14.914 2.83 1 97.5 237 ASN A CA 1
ATOM 1917 C C . ASN A 1 237 ? 11.648 16.422 2.959 1 97.5 237 ASN A C 1
ATOM 1919 O O . ASN A 1 237 ? 11.961 17.016 3.994 1 97.5 237 ASN A O 1
ATOM 1923 N N . ASP A 1 238 ? 11.023 17 1.918 1 96.69 238 ASP A N 1
ATOM 1924 C CA . ASP A 1 238 ? 10.906 18.453 1.923 1 96.69 238 ASP A CA 1
ATOM 1925 C C . ASP A 1 238 ? 9.695 18.922 2.727 1 96.69 238 ASP A C 1
ATOM 1927 O O . ASP A 1 238 ? 9.586 20.094 3.09 1 96.69 238 ASP A O 1
ATOM 1931 N N . VAL A 1 239 ? 8.75 18.016 2.986 1 97.31 239 VAL A N 1
ATOM 1932 C CA . VAL A 1 239 ? 7.559 18.375 3.75 1 97.31 239 VAL A CA 1
ATOM 1933 C C . VAL A 1 239 ? 7.645 17.766 5.152 1 97.31 239 VAL A C 1
ATOM 1935 O O . VAL A 1 239 ? 7.418 18.469 6.145 1 97.31 239 VAL A O 1
ATOM 1938 N N . LEU A 1 240 ? 7.969 16.516 5.242 1 98.19 240 LEU A N 1
ATOM 1939 C CA . LEU A 1 240 ? 8.258 15.805 6.484 1 98.19 240 LEU A CA 1
ATOM 1940 C C . LEU A 1 240 ? 9.719 15.359 6.52 1 98.19 240 LEU A C 1
ATOM 1942 O O . LEU A 1 240 ? 10.25 14.875 5.52 1 98.19 240 LEU A O 1
ATOM 1946 N N . ASP A 1 241 ? 10.344 15.539 7.621 1 97.88 241 ASP A N 1
ATOM 1947 C CA . ASP A 1 241 ? 11.688 14.984 7.727 1 97.88 241 ASP A CA 1
ATOM 1948 C C . ASP A 1 241 ? 11.641 13.477 7.969 1 97.88 241 ASP A C 1
ATOM 1950 O O . ASP A 1 241 ? 10.578 12.922 8.25 1 97.88 241 ASP A O 1
ATOM 1954 N N . PRO A 1 242 ? 12.742 12.797 7.773 1 98.31 242 PRO A N 1
ATOM 1955 C CA . PRO A 1 242 ? 12.734 11.336 7.848 1 98.31 242 PRO A CA 1
ATOM 1956 C C . PRO A 1 242 ? 12.359 10.812 9.234 1 98.31 242 PRO A C 1
ATOM 1958 O O . PRO A 1 242 ? 11.766 9.742 9.352 1 98.31 242 PRO A O 1
ATOM 1961 N N . LYS A 1 243 ? 12.711 11.578 10.273 1 98.31 243 LYS A N 1
ATOM 1962 C CA . LYS A 1 243 ? 12.312 11.188 11.625 1 98.31 243 LYS A CA 1
ATOM 1963 C C . LYS A 1 243 ? 10.797 11.164 11.766 1 98.31 243 LYS A C 1
ATOM 1965 O O . LYS A 1 243 ? 10.227 10.18 12.242 1 98.31 243 LYS A O 1
ATOM 1970 N N . GLU A 1 244 ? 10.133 12.234 11.336 1 98.5 244 GLU A N 1
ATOM 1971 C CA . GLU A 1 244 ? 8.68 12.32 11.391 1 98.5 244 GLU A CA 1
ATOM 1972 C C . GLU A 1 244 ? 8.031 11.195 10.578 1 98.5 244 GLU A C 1
ATOM 1974 O O . GLU A 1 244 ? 7.074 10.57 11.039 1 98.5 244 GLU A O 1
ATOM 1979 N N . THR A 1 245 ? 8.57 10.945 9.406 1 98.75 245 THR A N 1
ATOM 1980 C CA . THR A 1 245 ? 8.07 9.859 8.562 1 98.75 245 THR A CA 1
ATOM 1981 C C . THR A 1 245 ? 8.211 8.516 9.273 1 98.75 245 THR A C 1
ATOM 1983 O O . THR A 1 245 ? 7.266 7.723 9.297 1 98.75 245 THR A O 1
ATOM 1986 N N . SER A 1 246 ? 9.367 8.297 9.859 1 98.62 246 SER A N 1
ATOM 1987 C CA . SER A 1 246 ? 9.609 7.012 10.508 1 98.62 246 SER A CA 1
ATOM 1988 C C . SER A 1 246 ? 8.664 6.809 11.688 1 98.62 246 SER A C 1
ATOM 1990 O O . SER A 1 246 ? 8.172 5.699 11.906 1 98.62 246 SER A O 1
ATOM 1992 N N . LEU A 1 247 ? 8.383 7.844 12.438 1 98.69 247 LEU A N 1
ATOM 1993 C CA . LEU A 1 247 ? 7.469 7.734 13.578 1 98.69 247 LEU A CA 1
ATOM 1994 C C . LEU A 1 247 ? 6.035 7.535 13.102 1 98.69 247 LEU A C 1
ATOM 1996 O O . LEU A 1 247 ? 5.262 6.812 13.742 1 98.69 247 LEU A O 1
ATOM 2000 N N . ALA A 1 248 ? 5.645 8.148 12 1 98.81 248 ALA A N 1
ATOM 2001 C CA . ALA A 1 248 ? 4.332 7.902 11.406 1 98.81 248 ALA A CA 1
ATOM 2002 C C . ALA A 1 248 ? 4.199 6.453 10.953 1 98.81 248 ALA A C 1
ATOM 2004 O O . ALA A 1 248 ? 3.15 5.832 11.125 1 98.81 248 ALA A O 1
ATOM 2005 N N . LEU A 1 249 ? 5.293 5.941 10.367 1 98.56 249 LEU A N 1
ATOM 2006 C CA . LEU A 1 249 ? 5.281 4.551 9.93 1 98.56 249 LEU A CA 1
ATOM 2007 C C . LEU A 1 249 ? 5.082 3.605 11.109 1 98.56 249 LEU A C 1
ATOM 2009 O O . LEU A 1 249 ? 4.273 2.676 11.039 1 98.56 249 LEU A O 1
ATOM 2013 N N . ILE A 1 250 ? 5.754 3.873 12.188 1 98.25 250 ILE A N 1
ATOM 2014 C CA . ILE A 1 250 ? 5.57 3.07 13.391 1 98.25 250 ILE A CA 1
ATOM 2015 C C . ILE A 1 250 ? 4.105 3.109 13.82 1 98.25 250 ILE A C 1
ATOM 2017 O O . ILE A 1 250 ? 3.527 2.08 14.172 1 98.25 250 ILE A O 1
ATOM 2021 N N . SER A 1 251 ? 3.471 4.246 13.711 1 98.56 251 SER A N 1
ATOM 2022 C CA . SER A 1 251 ? 2.107 4.465 14.18 1 98.56 251 SER A CA 1
ATOM 2023 C C . SER A 1 251 ? 1.104 3.643 13.375 1 98.56 251 SER A C 1
ATOM 2025 O O . SER A 1 251 ? 0.043 3.279 13.891 1 98.56 251 SER A O 1
ATOM 2027 N N . CYS A 1 252 ? 1.436 3.346 12.109 1 97.88 252 CYS A N 1
ATOM 2028 C CA . CYS A 1 252 ? 0.479 2.584 11.312 1 97.88 252 CYS A CA 1
ATOM 2029 C C . CYS A 1 252 ? 0.884 1.118 11.227 1 97.88 252 CYS A C 1
ATOM 2031 O O . CYS A 1 252 ? 0.074 0.265 10.859 1 97.88 252 CYS A O 1
ATOM 2033 N N . ILE A 1 253 ? 2.123 0.762 11.594 1 97.19 253 ILE A N 1
ATOM 2034 C CA . ILE A 1 253 ? 2.615 -0.608 11.5 1 97.19 253 ILE A CA 1
ATOM 2035 C C . ILE A 1 253 ? 2.24 -1.381 12.758 1 97.19 253 ILE A C 1
ATOM 2037 O O . ILE A 1 253 ? 1.862 -2.553 12.688 1 97.19 253 ILE A O 1
ATOM 2041 N N . LEU A 1 254 ? 2.277 -0.753 13.898 1 97 254 LEU A N 1
ATOM 2042 C CA . LEU A 1 254 ? 2.094 -1.409 15.188 1 97 254 LEU A CA 1
ATOM 2043 C C . LEU A 1 254 ? 0.727 -2.08 15.273 1 97 254 LEU A C 1
ATOM 2045 O O . LEU A 1 254 ? 0.62 -3.234 15.688 1 97 254 LEU A O 1
ATOM 2049 N N . PRO A 1 255 ? -0.285 -1.419 14.758 1 96.19 255 PRO A N 1
ATOM 2050 C CA . PRO A 1 255 ? -1.601 -2.043 14.914 1 96.19 255 PRO A CA 1
ATOM 2051 C C . PRO A 1 255 ? -1.811 -3.221 13.969 1 96.19 255 PRO A C 1
ATOM 2053 O O . PRO A 1 255 ? -2.809 -3.938 14.078 1 96.19 255 PRO A O 1
ATOM 2056 N N . GLN A 1 256 ? -0.953 -3.463 13.023 1 94 256 GLN A N 1
ATOM 2057 C CA . GLN A 1 256 ? -1.16 -4.473 11.984 1 94 256 GLN A CA 1
ATOM 2058 C C . GLN A 1 256 ? -0.896 -5.875 12.531 1 94 256 GLN A C 1
ATOM 2060 O O . GLN A 1 256 ? -1.264 -6.867 11.898 1 94 256 GLN A O 1
ATOM 2065 N N . GLY A 1 257 ? -0.245 -5.961 13.68 1 90.31 257 GLY A N 1
ATOM 2066 C CA . GLY A 1 257 ? 0.038 -7.266 14.258 1 90.31 257 GLY A CA 1
ATOM 2067 C C . GLY A 1 257 ? 1.096 -8.039 13.492 1 90.31 257 GLY A C 1
ATOM 2068 O O . GLY A 1 257 ? 0.993 -9.258 13.336 1 90.31 257 GLY A O 1
ATOM 2069 N N . LEU A 1 258 ? 2.053 -7.363 12.992 1 88.19 258 LEU A N 1
ATOM 2070 C CA . LEU A 1 258 ? 3.146 -7.988 12.258 1 88.19 258 LEU A CA 1
ATOM 2071 C C . LEU A 1 258 ? 4.125 -8.664 13.211 1 88.19 258 LEU A C 1
ATOM 2073 O O . LEU A 1 258 ? 4.086 -8.43 14.422 1 88.19 258 LEU A O 1
ATOM 2077 N N . HIS A 1 259 ? 4.91 -9.516 12.656 1 83.31 259 HIS A N 1
ATOM 2078 C CA . HIS A 1 259 ? 5.957 -10.164 13.438 1 83.31 259 HIS A CA 1
ATOM 2079 C C . HIS A 1 259 ? 6.863 -9.133 14.102 1 83.31 259 HIS A C 1
ATOM 2081 O O . HIS A 1 259 ? 7.184 -8.102 13.5 1 83.31 259 HIS A O 1
ATOM 2087 N N . HIS A 1 260 ? 7.387 -9.477 15.219 1 83.75 260 HIS A N 1
ATOM 2088 C CA . HIS A 1 260 ? 8.125 -8.516 16.031 1 83.75 260 HIS A CA 1
ATOM 2089 C C . HIS A 1 260 ? 9.406 -8.078 15.336 1 83.75 260 HIS A C 1
ATOM 2091 O O . HIS A 1 260 ? 9.82 -6.918 15.461 1 83.75 260 HIS A O 1
ATOM 2097 N N . LEU A 1 261 ? 9.977 -8.984 14.594 1 82.06 261 LEU A N 1
ATOM 2098 C CA . LEU A 1 261 ? 11.227 -8.641 13.914 1 82.06 261 LEU A CA 1
ATOM 2099 C C . LEU A 1 261 ? 10.992 -7.562 12.867 1 82.06 261 LEU A C 1
ATOM 2101 O O . LEU A 1 261 ? 11.844 -6.695 12.656 1 82.06 261 LEU A O 1
ATOM 2105 N N . GLN A 1 262 ? 9.867 -7.641 12.25 1 85.94 262 GLN A N 1
ATOM 2106 C CA . GLN A 1 262 ? 9.523 -6.617 11.273 1 85.94 262 GLN A CA 1
ATOM 2107 C C . GLN A 1 262 ? 9.25 -5.273 11.945 1 85.94 262 GLN A C 1
ATOM 2109 O O . GLN A 1 262 ? 9.695 -4.23 11.461 1 85.94 262 GLN A O 1
ATOM 2114 N N . VAL A 1 263 ? 8.586 -5.336 13.086 1 92.38 263 VAL A N 1
ATOM 2115 C CA . VAL A 1 263 ? 8.289 -4.121 13.844 1 92.38 263 VAL A CA 1
ATOM 2116 C C . VAL A 1 263 ? 9.594 -3.473 14.305 1 92.38 263 VAL A C 1
ATOM 2118 O O . VAL A 1 263 ? 9.75 -2.252 14.227 1 92.38 263 VAL A O 1
ATOM 2121 N N . ASP A 1 264 ? 10.562 -4.293 14.719 1 94.25 264 ASP A N 1
ATOM 2122 C CA . ASP A 1 264 ? 11.844 -3.811 15.227 1 94.25 264 ASP A CA 1
ATOM 2123 C C . ASP A 1 264 ? 12.602 -3.041 14.148 1 94.25 264 ASP A C 1
ATOM 2125 O O . ASP A 1 264 ? 13.328 -2.094 14.453 1 94.25 264 ASP A O 1
ATOM 2129 N N . GLU A 1 265 ? 12.43 -3.428 12.953 1 94.56 265 GLU A N 1
ATOM 2130 C CA . GLU A 1 265 ? 13.078 -2.729 11.852 1 94.56 265 GLU A CA 1
ATOM 2131 C C . GLU A 1 265 ? 12.617 -1.277 11.766 1 94.56 265 GLU A C 1
ATOM 2133 O O . GLU A 1 265 ? 13.422 -0.375 11.523 1 94.56 265 GLU A O 1
ATOM 2138 N N . TYR A 1 266 ? 11.375 -1.063 11.977 1 96.88 266 TYR A N 1
ATOM 2139 C CA . TYR A 1 266 ? 10.828 0.287 11.906 1 96.88 266 TYR A CA 1
ATOM 2140 C C . TYR A 1 266 ? 11.25 1.104 13.125 1 96.88 266 TYR A C 1
ATOM 2142 O O . TYR A 1 266 ? 11.516 2.305 13.016 1 96.88 266 TYR A O 1
ATOM 2150 N N . LEU A 1 267 ? 11.312 0.425 14.289 1 97.62 267 LEU A N 1
ATOM 2151 C CA . LEU A 1 267 ? 11.766 1.111 15.492 1 97.62 267 LEU A CA 1
ATOM 2152 C C . LEU A 1 267 ? 13.219 1.54 15.359 1 97.62 267 LEU A C 1
ATOM 2154 O O . LEU A 1 267 ? 13.57 2.676 15.688 1 97.62 267 LEU A O 1
ATOM 2158 N N . GLN A 1 268 ? 14.047 0.652 14.844 1 97.69 268 GLN A N 1
ATOM 2159 C CA . GLN A 1 268 ? 15.461 0.958 14.648 1 97.69 268 GLN A CA 1
ATOM 2160 C C . GLN A 1 268 ? 15.648 2.053 13.602 1 97.69 268 GLN A C 1
ATOM 2162 O O . GLN A 1 268 ? 16.531 2.906 13.734 1 97.69 268 GLN A O 1
ATOM 2167 N N . ALA A 1 269 ? 14.852 2.02 12.562 1 98.12 269 ALA A N 1
ATOM 2168 C CA . ALA A 1 269 ? 14.922 3.043 11.523 1 98.12 269 ALA A CA 1
ATOM 2169 C C . ALA A 1 269 ? 14.688 4.434 12.102 1 98.12 269 ALA A C 1
ATOM 2171 O O . ALA A 1 269 ? 15.367 5.395 11.734 1 98.12 269 ALA A O 1
ATOM 2172 N N . ALA A 1 270 ? 13.703 4.527 13.008 1 98.44 270 ALA A N 1
ATOM 2173 C CA . ALA A 1 270 ? 13.43 5.816 13.633 1 98.44 270 ALA A CA 1
ATOM 2174 C C . ALA A 1 270 ? 14.656 6.328 14.391 1 98.44 270 ALA A C 1
ATOM 2176 O O . ALA A 1 270 ? 14.977 7.52 14.328 1 98.44 270 ALA A O 1
ATOM 2177 N N . LEU A 1 271 ? 15.336 5.434 15.047 1 98.5 271 LEU A N 1
ATOM 2178 C CA . LEU A 1 271 ? 16.547 5.805 15.766 1 98.5 271 LEU A CA 1
ATOM 2179 C C . LEU A 1 271 ? 17.656 6.219 14.789 1 98.5 271 LEU A C 1
ATOM 2181 O O . LEU A 1 271 ? 18.375 7.184 15.039 1 98.5 271 LEU A O 1
ATOM 2185 N N . HIS A 1 272 ? 17.797 5.504 13.688 1 98.5 272 HIS A N 1
ATOM 2186 C CA . HIS A 1 272 ? 18.766 5.867 12.664 1 98.5 272 HIS A CA 1
ATOM 2187 C C . HIS A 1 272 ? 18.531 7.289 12.156 1 98.5 272 HIS A C 1
ATOM 2189 O O . HIS A 1 272 ? 19.484 7.996 11.82 1 98.5 272 HIS A O 1
ATOM 2195 N N . PHE A 1 273 ? 17.25 7.699 12.156 1 98.56 273 PHE A N 1
ATOM 2196 C CA . PHE A 1 273 ? 16.891 9.008 11.625 1 98.56 273 PHE A CA 1
ATOM 2197 C C . PHE A 1 273 ? 16.891 10.062 12.719 1 98.56 273 PHE A C 1
ATOM 2199 O O . PHE A 1 273 ? 16.422 11.18 12.516 1 98.56 273 PHE A O 1
ATOM 2206 N N . GLY A 1 274 ? 17.266 9.68 13.953 1 98 274 GLY A N 1
ATOM 2207 C CA . GLY A 1 274 ? 17.547 10.672 14.977 1 98 274 GLY A CA 1
ATOM 2208 C C . GLY A 1 274 ? 16.453 10.781 16.016 1 98 274 GLY A C 1
ATOM 2209 O O . GLY A 1 274 ? 16.484 11.656 16.875 1 98 274 GLY A O 1
ATOM 2210 N N . ALA A 1 275 ? 15.445 9.922 15.945 1 98.38 275 ALA A N 1
ATOM 2211 C CA . ALA A 1 275 ? 14.43 9.938 17 1 98.38 275 ALA A CA 1
ATOM 2212 C C . ALA A 1 275 ? 15.031 9.523 18.328 1 98.38 275 ALA A C 1
ATOM 2214 O O . ALA A 1 275 ? 15.859 8.617 18.391 1 98.38 275 ALA A O 1
ATOM 2215 N N . ALA A 1 276 ? 14.602 10.164 19.375 1 97.88 276 ALA A N 1
ATOM 2216 C CA . ALA A 1 276 ? 14.984 9.742 20.719 1 97.88 276 ALA A CA 1
ATOM 2217 C C . ALA A 1 276 ? 14.227 8.484 21.125 1 97.88 276 ALA A C 1
ATOM 2219 O O . ALA A 1 276 ? 13.102 8.25 20.672 1 97.88 276 ALA A O 1
ATOM 2220 N N . HIS A 1 277 ? 14.859 7.688 21.984 1 97.56 277 HIS A N 1
ATOM 2221 C CA . HIS A 1 277 ? 14.188 6.508 22.516 1 97.56 277 HIS A CA 1
ATOM 2222 C C . HIS A 1 277 ? 12.867 6.887 23.188 1 97.56 277 HIS A C 1
ATOM 2224 O O . HIS A 1 277 ? 11.891 6.133 23.109 1 97.56 277 HIS A O 1
ATOM 2230 N N . SER A 1 278 ? 12.836 8.047 23.812 1 97.31 278 SER A N 1
ATOM 2231 C CA . SER A 1 278 ? 11.625 8.508 24.484 1 97.31 278 SER A CA 1
ATOM 2232 C C . SER A 1 278 ? 10.516 8.805 23.484 1 97.31 278 SER A C 1
ATOM 2234 O O . SER A 1 278 ? 9.344 8.523 23.75 1 97.31 278 SER A O 1
ATOM 2236 N N . GLU A 1 279 ? 10.859 9.367 22.359 1 97.94 279 GLU A N 1
ATOM 2237 C CA . GLU A 1 279 ? 9.875 9.633 21.312 1 97.94 279 GLU A CA 1
ATOM 2238 C C . GLU A 1 279 ? 9.258 8.336 20.797 1 97.94 279 GLU A C 1
ATOM 2240 O O . GLU A 1 279 ? 8.039 8.25 20.625 1 97.94 279 GLU A O 1
ATOM 2245 N N . VAL A 1 280 ? 10.125 7.359 20.547 1 98.25 280 VAL A N 1
ATOM 2246 C CA . VAL A 1 280 ? 9.664 6.066 20.047 1 98.25 280 VAL A CA 1
ATOM 2247 C C . VAL A 1 280 ? 8.734 5.422 21.078 1 98.25 280 VAL A C 1
ATOM 2249 O O . VAL A 1 280 ? 7.672 4.902 20.734 1 98.25 280 VAL A O 1
ATOM 2252 N N . SER A 1 281 ? 9.117 5.5 22.328 1 97.88 281 SER A N 1
ATOM 2253 C CA . SER A 1 281 ? 8.305 4.941 23.406 1 97.88 281 SER A CA 1
ATOM 2254 C C . SER A 1 281 ? 6.957 5.641 23.5 1 97.88 281 SER A C 1
ATOM 2256 O O . SER A 1 281 ? 5.926 4.992 23.688 1 97.88 281 SER A O 1
ATOM 2258 N N . ARG A 1 282 ? 6.945 6.906 23.359 1 98.12 282 ARG A N 1
ATOM 2259 C CA . ARG A 1 282 ? 5.707 7.672 23.438 1 98.12 282 ARG A CA 1
ATOM 2260 C C . ARG A 1 282 ? 4.781 7.352 22.266 1 98.12 282 ARG A C 1
ATOM 2262 O O . ARG A 1 282 ? 3.562 7.289 22.438 1 98.12 282 ARG A O 1
ATOM 2269 N N . VAL A 1 283 ? 5.348 7.199 21.109 1 98.44 283 VAL A N 1
ATOM 2270 C CA . VAL A 1 283 ? 4.527 6.824 19.953 1 98.44 283 VAL A CA 1
ATOM 2271 C C . VAL A 1 283 ? 3.893 5.457 20.203 1 98.44 283 VAL A C 1
ATOM 2273 O O . VAL A 1 283 ? 2.715 5.254 19.906 1 98.44 283 VAL A O 1
ATOM 2276 N N . LYS A 1 284 ? 4.68 4.52 20.734 1 97.81 284 LYS A N 1
ATOM 2277 C CA . LYS A 1 284 ? 4.133 3.211 21.062 1 97.81 284 LYS A CA 1
ATOM 2278 C C . LYS A 1 284 ? 2.961 3.34 22.047 1 97.81 284 LYS A C 1
ATOM 2280 O O . LYS A 1 284 ? 1.932 2.682 21.875 1 97.81 284 LYS A O 1
ATOM 2285 N N . GLN A 1 285 ? 3.123 4.133 23.031 1 98.12 285 GLN A N 1
ATOM 2286 C CA . GLN A 1 285 ? 2.082 4.34 24.031 1 98.12 285 GLN A CA 1
ATOM 2287 C C . GLN A 1 285 ? 0.849 4.996 23.406 1 98.12 285 GLN A C 1
ATOM 2289 O O . GLN A 1 285 ? -0.282 4.609 23.719 1 98.12 285 GLN A O 1
ATOM 2294 N N . LEU A 1 286 ? 1.11 5.984 22.641 1 98.12 286 LEU A N 1
ATOM 2295 C CA . LEU A 1 286 ? 0.035 6.699 21.969 1 98.12 286 LEU A CA 1
ATOM 2296 C C . LEU A 1 286 ? -0.789 5.746 21.109 1 98.12 286 LEU A C 1
ATOM 2298 O O . LEU A 1 286 ? -2.021 5.766 21.156 1 98.12 286 LEU A O 1
ATOM 2302 N N . VAL A 1 287 ? -0.135 4.914 20.344 1 97.94 287 VAL A N 1
ATOM 2303 C CA . VAL A 1 287 ? -0.795 3.959 19.453 1 97.94 287 VAL A CA 1
ATOM 2304 C C . VAL A 1 287 ? -1.581 2.943 20.281 1 97.94 287 VAL A C 1
ATOM 2306 O O . VAL A 1 287 ? -2.711 2.592 19.938 1 97.94 287 VAL A O 1
ATOM 2309 N N . THR A 1 288 ? -0.968 2.477 21.344 1 97.44 288 THR A N 1
ATOM 2310 C CA . THR A 1 288 ? -1.657 1.561 22.234 1 97.44 288 THR A CA 1
ATOM 2311 C C . THR A 1 288 ? -2.93 2.199 22.797 1 97.44 288 THR A C 1
ATOM 2313 O O . THR A 1 288 ? -3.979 1.552 22.859 1 97.44 288 THR A O 1
ATOM 2316 N N . HIS A 1 289 ? -2.799 3.443 23.156 1 97.06 289 HIS A N 1
ATOM 2317 C CA . HIS A 1 289 ? -3.934 4.199 23.672 1 97.06 289 HIS A CA 1
ATOM 2318 C C . HIS A 1 289 ? -5.074 4.242 22.656 1 97.06 289 HIS A C 1
ATOM 2320 O O . HIS A 1 289 ? -6.219 3.938 22.984 1 97.06 289 HIS A O 1
ATOM 2326 N N . ILE A 1 290 ? -4.773 4.523 21.438 1 97.69 290 ILE A N 1
ATOM 2327 C CA . ILE A 1 290 ? -5.773 4.637 20.375 1 97.69 290 ILE A CA 1
ATOM 2328 C C . ILE A 1 290 ? -6.387 3.268 20.109 1 97.69 290 ILE A C 1
ATOM 2330 O O . ILE A 1 290 ? -7.605 3.145 19.953 1 97.69 290 ILE A O 1
ATOM 2334 N N . THR A 1 291 ? -5.531 2.256 19.984 1 96.81 291 THR A N 1
ATOM 2335 C CA . THR A 1 291 ? -5.996 0.912 19.672 1 96.81 291 THR A CA 1
ATOM 2336 C C . THR A 1 291 ? -6.934 0.387 20.75 1 96.81 291 THR A C 1
ATOM 2338 O O . THR A 1 291 ? -7.93 -0.276 20.453 1 96.81 291 THR A O 1
ATOM 2341 N N . GLU A 1 292 ? -6.656 0.692 21.969 1 95.44 292 GLU A N 1
ATOM 2342 C CA . GLU A 1 292 ? -7.512 0.278 23.062 1 95.44 292 GLU A CA 1
ATOM 2343 C C . GLU A 1 292 ? -8.859 0.99 23.016 1 95.44 292 GLU A C 1
ATOM 2345 O O . GLU A 1 292 ? -9.898 0.384 23.297 1 95.44 292 GLU A O 1
ATOM 2350 N N . LEU A 1 293 ? -8.82 2.242 22.656 1 94.19 293 LEU A N 1
ATOM 2351 C CA . LEU A 1 293 ? -10.047 3.016 22.547 1 94.19 293 LEU A CA 1
ATOM 2352 C C . LEU A 1 293 ? -10.922 2.496 21.406 1 94.19 293 LEU A C 1
ATOM 2354 O O . LEU A 1 293 ? -12.148 2.557 21.484 1 94.19 293 LEU A O 1
ATOM 2358 N N . SER A 1 294 ? -10.289 2.027 20.344 1 92.69 294 SER A N 1
ATOM 2359 C CA . SER A 1 294 ? -11.008 1.602 19.141 1 92.69 294 SER A CA 1
ATOM 2360 C C . SER A 1 294 ? -11.68 0.249 19.359 1 92.69 294 SER A C 1
ATOM 2362 O O . SER A 1 294 ? -12.562 -0.135 18.578 1 92.69 294 SER A O 1
ATOM 2364 N N . LYS A 1 295 ? -11.367 -0.541 20.391 1 85.75 295 LYS A N 1
ATOM 2365 C CA . LYS A 1 295 ? -11.938 -1.854 20.688 1 85.75 295 LYS A CA 1
ATOM 2366 C C . LYS A 1 295 ? -13.133 -1.74 21.625 1 85.75 295 LYS A C 1
ATOM 2368 O O . LYS A 1 295 ? -13.859 -2.719 21.844 1 85.75 295 LYS A O 1
ATOM 2373 N N . LYS A 1 296 ? -13.32 -0.665 22.203 1 75.38 296 LYS A N 1
ATOM 2374 C CA . LYS A 1 296 ? -14.453 -0.449 23.094 1 75.38 296 LYS A CA 1
ATOM 2375 C C . LYS A 1 296 ? -15.711 -0.063 22.312 1 75.38 296 LYS A C 1
ATOM 2377 O O . LYS A 1 296 ? -16.828 -0.405 22.719 1 75.38 296 LYS A O 1
ATOM 2382 N N . MET B 1 1 ? -0.491 -25.609 18.625 1 36.12 1 MET B N 1
ATOM 2383 C CA . MET B 1 1 ? -0.463 -25.078 17.266 1 36.12 1 MET B CA 1
ATOM 2384 C C . MET B 1 1 ? -1.871 -24.75 16.781 1 36.12 1 MET B C 1
ATOM 2386 O O . MET B 1 1 ? -2.779 -25.578 16.891 1 36.12 1 MET B O 1
ATOM 2390 N N . THR B 1 2 ? -2.301 -23.531 16.703 1 50.78 2 THR B N 1
ATOM 2391 C CA . THR B 1 2 ? -3.668 -23.188 16.328 1 50.78 2 THR B CA 1
ATOM 2392 C C . THR B 1 2 ? -4.074 -23.891 15.047 1 50.78 2 THR B C 1
ATOM 2394 O O . THR B 1 2 ? -3.234 -24.156 14.18 1 50.78 2 THR B O 1
ATOM 2397 N N . SER B 1 3 ? -5.148 -24.562 15.031 1 67.06 3 SER B N 1
ATOM 2398 C CA . SER B 1 3 ? -5.672 -25.297 13.891 1 67.06 3 SER B CA 1
ATOM 2399 C C . SER B 1 3 ? -5.594 -24.469 12.609 1 67.06 3 SER B C 1
ATOM 2401 O O . SER B 1 3 ? -5.902 -23.281 12.617 1 67.06 3 SER B O 1
ATOM 2403 N N . PRO B 1 4 ? -5.016 -25.109 11.609 1 82.69 4 PRO B N 1
ATOM 2404 C CA . PRO B 1 4 ? -4.926 -24.375 10.344 1 82.69 4 PRO B CA 1
ATOM 2405 C C . PRO B 1 4 ? -6.281 -23.875 9.859 1 82.69 4 PRO B C 1
ATOM 2407 O O . PRO B 1 4 ? -7.301 -24.547 10.055 1 82.69 4 PRO B O 1
ATOM 2410 N N . VAL B 1 5 ? -6.328 -22.734 9.367 1 86.75 5 VAL B N 1
ATOM 2411 C CA . VAL B 1 5 ? -7.527 -22.125 8.805 1 86.75 5 VAL B CA 1
ATOM 2412 C C . VAL B 1 5 ? -7.992 -22.922 7.59 1 86.75 5 VAL B C 1
ATOM 2414 O O . VAL B 1 5 ? -9.188 -23.156 7.422 1 86.75 5 VAL B O 1
ATOM 2417 N N . LEU B 1 6 ? -7.008 -23.375 6.766 1 94.94 6 LEU B N 1
ATOM 2418 C CA . LEU B 1 6 ? -7.352 -24.109 5.551 1 94.94 6 LEU B CA 1
ATOM 2419 C C . LEU B 1 6 ? -6.953 -25.578 5.668 1 94.94 6 LEU B C 1
ATOM 2421 O O . LEU B 1 6 ? -5.77 -25.922 5.578 1 94.94 6 LEU B O 1
ATOM 2425 N N . THR B 1 7 ? -7.949 -26.438 5.824 1 95.12 7 THR B N 1
ATOM 2426 C CA . THR B 1 7 ? -7.719 -27.891 5.828 1 95.12 7 THR B CA 1
ATOM 2427 C C . THR B 1 7 ? -7.57 -28.406 4.402 1 95.12 7 THR B C 1
ATOM 2429 O O . THR B 1 7 ? -7.805 -27.672 3.438 1 95.12 7 THR B O 1
ATOM 2432 N N . SER B 1 8 ? -7.184 -29.719 4.297 1 96.88 8 SER B N 1
ATOM 2433 C CA . SER B 1 8 ? -7.074 -30.328 2.977 1 96.88 8 SER B CA 1
ATOM 2434 C C . SER B 1 8 ? -8.422 -30.359 2.268 1 96.88 8 SER B C 1
ATOM 2436 O O . SER B 1 8 ? -8.492 -30.188 1.051 1 96.88 8 SER B O 1
ATOM 2438 N N . GLU B 1 9 ? -9.461 -30.516 3.012 1 95.81 9 GLU B N 1
ATOM 2439 C CA . GLU B 1 9 ? -10.805 -30.516 2.447 1 95.81 9 GLU B CA 1
ATOM 2440 C C . GLU B 1 9 ? -11.18 -29.125 1.935 1 95.81 9 GLU B C 1
ATOM 2442 O O . GLU B 1 9 ? -11.773 -29 0.859 1 95.81 9 GLU B O 1
ATOM 2447 N N . THR B 1 10 ? -10.844 -28.172 2.707 1 96.38 10 THR B N 1
ATOM 2448 C CA . THR B 1 10 ? -11.164 -26.797 2.299 1 96.38 10 THR B CA 1
ATOM 2449 C C . THR B 1 10 ? -10.344 -26.406 1.074 1 96.38 10 THR B C 1
ATOM 2451 O O . THR B 1 10 ? -10.828 -25.672 0.211 1 96.38 10 THR B O 1
ATOM 2454 N N . LEU B 1 11 ? -9.125 -26.844 1.013 1 97.31 11 LEU B N 1
ATOM 2455 C CA . LEU B 1 11 ? -8.305 -26.578 -0.167 1 97.31 11 LEU B CA 1
ATOM 2456 C C . LEU B 1 11 ? -8.961 -27.141 -1.421 1 97.31 11 LEU B C 1
ATOM 2458 O O . LEU B 1 11 ? -8.992 -26.484 -2.465 1 97.31 11 LEU B O 1
ATOM 2462 N N . TYR B 1 12 ? -9.461 -28.344 -1.27 1 96 12 TYR B N 1
ATOM 2463 C CA . TYR B 1 12 ? -10.188 -28.953 -2.379 1 96 12 TYR B CA 1
ATOM 2464 C C . TYR B 1 12 ? -11.398 -28.109 -2.766 1 96 12 TYR B C 1
ATOM 2466 O O . TYR B 1 12 ? -11.633 -27.875 -3.951 1 96 12 TYR B O 1
ATOM 2474 N N . ASP B 1 13 ? -12.125 -27.641 -1.789 1 95.81 13 ASP B N 1
ATOM 2475 C CA . ASP B 1 13 ? -13.328 -26.859 -2.051 1 95.81 13 ASP B CA 1
ATOM 2476 C C . ASP B 1 13 ? -12.977 -25.547 -2.748 1 95.81 13 ASP B C 1
ATOM 2478 O O . ASP B 1 13 ? -13.711 -25.094 -3.633 1 95.81 13 ASP B O 1
ATOM 2482 N N . LEU B 1 14 ? -11.906 -24.969 -2.369 1 96.94 14 LEU B N 1
ATOM 2483 C CA . LEU B 1 14 ? -11.5 -23.703 -2.949 1 96.94 14 LEU B CA 1
ATOM 2484 C C . LEU B 1 14 ? -11.055 -23.875 -4.398 1 96.94 14 LEU B C 1
ATOM 2486 O O . LEU B 1 14 ? -11.328 -23.031 -5.246 1 96.94 14 LEU B O 1
ATOM 2490 N N . ALA B 1 15 ? -10.461 -24.969 -4.703 1 96.44 15 ALA B N 1
ATOM 2491 C CA . ALA B 1 15 ? -9.922 -25.203 -6.039 1 96.44 15 ALA B CA 1
ATOM 2492 C C . ALA B 1 15 ? -11.016 -25.703 -6.988 1 96.44 15 ALA B C 1
ATOM 2494 O O . ALA B 1 15 ? -10.977 -25.406 -8.188 1 96.44 15 ALA B O 1
ATOM 2495 N N . TYR B 1 16 ? -11.984 -26.391 -6.453 1 94.88 16 TYR B N 1
ATOM 2496 C CA . TYR B 1 16 ? -12.898 -27.078 -7.352 1 94.88 16 TYR B CA 1
ATOM 2497 C C . TYR B 1 16 ? -14.328 -26.594 -7.152 1 94.88 16 TYR B C 1
ATOM 2499 O O . TYR B 1 16 ? -15.203 -26.875 -7.98 1 94.88 16 TYR B O 1
ATOM 2507 N N . GLY B 1 17 ? -14.57 -25.844 -6.09 1 93.06 17 GLY B N 1
ATOM 2508 C CA . GLY B 1 17 ? -15.922 -25.406 -5.77 1 93.06 17 GLY B CA 1
ATOM 2509 C C . GLY B 1 17 ? -16.359 -24.188 -6.562 1 93.06 17 GLY B C 1
ATOM 2510 O O . GLY B 1 17 ? -17.516 -23.797 -6.504 1 93.06 17 GLY B O 1
ATOM 2511 N N . TYR B 1 18 ? -15.422 -23.656 -7.332 1 94.25 18 TYR B N 1
ATOM 2512 C CA . TYR B 1 18 ? -15.688 -22.484 -8.156 1 94.25 18 TYR B CA 1
ATOM 2513 C C . TYR B 1 18 ? -15.195 -22.688 -9.586 1 94.25 18 TYR B C 1
ATOM 2515 O O . TYR B 1 18 ? -14.141 -22.172 -9.969 1 94.25 18 TYR B O 1
ATOM 2523 N N . PRO B 1 19 ? -16.016 -23.281 -10.422 1 90.12 19 PRO B N 1
ATOM 2524 C CA . PRO B 1 19 ? -15.562 -23.812 -11.719 1 90.12 19 PRO B CA 1
ATOM 2525 C C . PRO B 1 19 ? -14.969 -22.75 -12.617 1 90.12 19 PRO B C 1
ATOM 2527 O O . PRO B 1 19 ? -13.977 -23 -13.312 1 90.12 19 PRO B O 1
ATOM 2530 N N . ASP B 1 20 ? -15.477 -21.484 -12.602 1 93 20 ASP B N 1
ATOM 2531 C CA . ASP B 1 20 ? -15.008 -20.422 -13.484 1 93 20 ASP B CA 1
ATOM 2532 C C . ASP B 1 20 ? -13.625 -19.938 -13.062 1 93 20 ASP B C 1
ATOM 2534 O O . ASP B 1 20 ? -12.953 -19.234 -13.828 1 93 20 ASP B O 1
ATOM 2538 N N . LEU B 1 21 ? -13.141 -20.406 -11.898 1 96.81 21 LEU B N 1
ATOM 2539 C CA . LEU B 1 21 ? -11.883 -19.906 -11.359 1 96.81 21 LEU B CA 1
ATOM 2540 C C . LEU B 1 21 ? -10.828 -21 -11.305 1 96.81 21 LEU B C 1
ATOM 2542 O O . LEU B 1 21 ? -9.797 -20.844 -10.656 1 96.81 21 LEU B O 1
ATOM 2546 N N . TYR B 1 22 ? -11.039 -22.094 -11.953 1 95.5 22 TYR B N 1
ATOM 2547 C CA . TYR B 1 22 ? -10.219 -23.281 -11.805 1 95.5 22 TYR B CA 1
ATOM 2548 C C . TYR B 1 22 ? -8.75 -22.969 -12.031 1 95.5 22 TYR B C 1
ATOM 2550 O O . TYR B 1 22 ? -7.879 -23.484 -11.328 1 95.5 22 TYR B O 1
ATOM 2558 N N . ASP B 1 23 ? -8.508 -22.141 -12.992 1 96.56 23 ASP B N 1
ATOM 2559 C CA . ASP B 1 23 ? -7.125 -21.906 -13.414 1 96.56 23 ASP B CA 1
ATOM 2560 C C . ASP B 1 23 ? -6.473 -20.797 -12.586 1 96.56 23 ASP B C 1
ATOM 2562 O O . ASP B 1 23 ? -5.266 -20.578 -12.68 1 96.56 23 ASP B O 1
ATOM 2566 N N . THR B 1 24 ? -7.328 -20.047 -11.727 1 98.19 24 THR B N 1
ATOM 2567 C CA . THR B 1 24 ? -6.777 -18.844 -11.125 1 98.19 24 THR B CA 1
ATOM 2568 C C . THR B 1 24 ? -7.152 -18.75 -9.648 1 98.19 24 THR B C 1
ATOM 2570 O O . THR B 1 24 ? -6.77 -17.797 -8.969 1 98.19 24 THR B O 1
ATOM 2573 N N . TRP B 1 25 ? -7.801 -19.75 -9.141 1 98.25 25 TRP B N 1
ATOM 2574 C CA . TRP B 1 25 ? -8.336 -19.719 -7.785 1 98.25 25 TRP B CA 1
ATOM 2575 C C . TRP B 1 25 ? -7.238 -19.406 -6.773 1 98.25 25 TRP B C 1
ATOM 2577 O O . TRP B 1 25 ? -7.457 -18.656 -5.824 1 98.25 25 TRP B O 1
ATOM 2587 N N . TYR B 1 26 ? -6.043 -19.969 -6.98 1 98.81 26 TYR B N 1
ATOM 2588 C CA . TYR B 1 26 ? -4.957 -19.859 -6.012 1 98.81 26 TYR B CA 1
ATOM 2589 C C . TYR B 1 26 ? -4.457 -18.422 -5.902 1 98.81 26 TYR B C 1
ATOM 2591 O O . TYR B 1 26 ? -4.004 -18 -4.84 1 98.81 26 TYR B O 1
ATOM 2599 N N . LEU B 1 27 ? -4.574 -17.625 -6.973 1 98.88 27 LEU B N 1
ATOM 2600 C CA . LEU B 1 27 ? -4.211 -16.203 -6.93 1 98.88 27 LEU B CA 1
ATOM 2601 C C . LEU B 1 27 ? -5.121 -15.445 -5.969 1 98.88 27 LEU B C 1
ATOM 2603 O O . LEU B 1 27 ? -4.641 -14.664 -5.145 1 98.88 27 LEU B O 1
ATOM 2607 N N . TYR B 1 28 ? -6.363 -15.75 -6.09 1 98.88 28 TYR B N 1
ATOM 2608 C CA . TYR B 1 28 ? -7.367 -15 -5.34 1 98.88 28 TYR B CA 1
ATOM 2609 C C . TYR B 1 28 ? -7.383 -15.422 -3.875 1 98.88 28 TYR B C 1
ATOM 2611 O O . TYR B 1 28 ? -7.547 -14.586 -2.982 1 98.88 28 TYR B O 1
ATOM 2619 N N . VAL B 1 29 ? -7.148 -16.703 -3.629 1 98.88 29 VAL B N 1
ATOM 2620 C CA . VAL B 1 29 ? -7.047 -17.188 -2.26 1 98.88 29 VAL B CA 1
ATOM 2621 C C . VAL B 1 29 ? -5.844 -16.562 -1.567 1 98.88 29 VAL B C 1
ATOM 2623 O O . VAL B 1 29 ? -5.961 -16.047 -0.456 1 98.88 29 VAL B O 1
ATOM 2626 N N . ILE B 1 30 ? -4.695 -16.562 -2.207 1 98.88 30 ILE B N 1
ATOM 2627 C CA . ILE B 1 30 ? -3.467 -16.031 -1.618 1 98.88 30 ILE B CA 1
ATOM 2628 C C . ILE B 1 30 ? -3.592 -14.531 -1.41 1 98.88 30 ILE B C 1
ATOM 2630 O O . ILE B 1 30 ? -3.129 -13.992 -0.4 1 98.88 30 ILE B O 1
ATOM 2634 N N . ALA B 1 31 ? -4.238 -13.805 -2.371 1 98.88 31 ALA B N 1
ATOM 2635 C CA . ALA B 1 31 ? -4.492 -12.375 -2.197 1 98.88 31 ALA B CA 1
ATOM 2636 C C . ALA B 1 31 ? -5.312 -12.117 -0.94 1 98.88 31 ALA B C 1
ATOM 2638 O O . ALA B 1 31 ? -4.98 -11.234 -0.145 1 98.88 31 ALA B O 1
ATOM 2639 N N . CYS B 1 32 ? -6.328 -12.906 -0.773 1 98.75 32 CYS B N 1
ATOM 2640 C CA . CYS B 1 32 ? -7.207 -12.766 0.381 1 98.75 32 CYS B CA 1
ATOM 2641 C C . CYS B 1 32 ? -6.465 -13.07 1.675 1 98.75 32 CYS B C 1
ATOM 2643 O O . CYS B 1 32 ? -6.559 -12.312 2.645 1 98.75 32 CYS B O 1
ATOM 2645 N N . LEU B 1 33 ? -5.707 -14.148 1.701 1 98.5 33 LEU B N 1
ATOM 2646 C CA . LEU B 1 33 ? -4.945 -14.539 2.883 1 98.5 33 LEU B CA 1
ATOM 2647 C C . LEU B 1 33 ? -3.928 -13.469 3.256 1 98.5 33 LEU B C 1
ATOM 2649 O O . LEU B 1 33 ? -3.686 -13.219 4.438 1 98.5 33 LEU B O 1
ATOM 2653 N N . THR B 1 34 ? -3.34 -12.852 2.252 1 98.38 34 THR B N 1
ATOM 2654 C CA . THR B 1 34 ? -2.375 -11.789 2.49 1 98.38 34 THR B CA 1
ATOM 2655 C C . THR B 1 34 ? -3.047 -10.594 3.164 1 98.38 34 THR B C 1
ATOM 2657 O O . THR B 1 34 ? -2.521 -10.047 4.137 1 98.38 34 THR B O 1
ATOM 2660 N N . GLU B 1 35 ? -4.195 -10.211 2.627 1 97.75 35 GLU B N 1
ATOM 2661 C CA . GLU B 1 35 ? -4.941 -9.109 3.232 1 97.75 35 GLU B CA 1
ATOM 2662 C C . GLU B 1 35 ? -5.32 -9.43 4.676 1 97.75 35 GLU B C 1
ATOM 2664 O O . GLU B 1 35 ? -5.27 -8.555 5.543 1 97.75 35 GLU B O 1
ATOM 2669 N N . LEU B 1 36 ? -5.633 -10.664 4.977 1 96.5 36 LEU B N 1
ATOM 2670 C CA . LEU B 1 36 ? -6.094 -11.094 6.289 1 96.5 36 LEU B CA 1
ATOM 2671 C C . LEU B 1 36 ? -4.914 -11.32 7.23 1 96.5 36 LEU B C 1
ATOM 2673 O O . LEU B 1 36 ? -5.105 -11.703 8.391 1 96.5 36 LEU B O 1
ATOM 2677 N N . ASN B 1 37 ? -3.717 -11.109 6.695 1 95.06 37 ASN B N 1
ATOM 2678 C CA . ASN B 1 37 ? -2.494 -11.297 7.469 1 95.06 37 ASN B CA 1
ATOM 2679 C C . ASN B 1 37 ? -2.369 -12.734 7.977 1 95.06 37 ASN B C 1
ATOM 2681 O O . ASN B 1 37 ? -2.148 -12.953 9.172 1 95.06 37 ASN B O 1
ATOM 2685 N N . LEU B 1 38 ? -2.557 -13.695 7.043 1 96.38 38 LEU B N 1
ATOM 2686 C CA . LEU B 1 38 ? -2.414 -15.117 7.309 1 96.38 38 LEU B CA 1
ATOM 2687 C C . LEU B 1 38 ? -1.412 -15.75 6.348 1 96.38 38 LEU B C 1
ATOM 2689 O O . LEU B 1 38 ? -1.726 -16.734 5.684 1 96.38 38 LEU B O 1
ATOM 2693 N N . PRO B 1 39 ? -0.213 -15.227 6.363 1 96.31 39 PRO B N 1
ATOM 2694 C CA . PRO B 1 39 ? 0.78 -15.742 5.418 1 96.31 39 PRO B CA 1
ATOM 2695 C C . PRO B 1 39 ? 1.127 -17.203 5.668 1 96.31 39 PRO B C 1
ATOM 2697 O O . PRO B 1 39 ? 1.547 -17.906 4.746 1 96.31 39 PRO B O 1
ATOM 2700 N N . GLU B 1 40 ? 0.897 -17.719 6.863 1 95.69 40 GLU B N 1
ATOM 2701 C CA . GLU B 1 40 ? 1.232 -19.094 7.215 1 95.69 40 GLU B CA 1
ATOM 2702 C C . GLU B 1 40 ? 0.347 -20.078 6.469 1 95.69 40 GLU B C 1
ATOM 2704 O O . GLU B 1 40 ? 0.674 -21.266 6.375 1 95.69 40 GLU B O 1
ATOM 2709 N N . GLU B 1 41 ? -0.786 -19.625 5.941 1 97.56 41 GLU B N 1
ATOM 2710 C CA . GLU B 1 41 ? -1.718 -20.484 5.211 1 97.56 41 GLU B CA 1
ATOM 2711 C C . GLU B 1 41 ? -1.342 -20.562 3.734 1 97.56 41 GLU B C 1
ATOM 2713 O O . GLU B 1 41 ? -1.845 -21.422 3.012 1 97.56 41 GLU B O 1
ATOM 2718 N N . ILE B 1 42 ? -0.459 -19.781 3.227 1 98.44 42 ILE B N 1
ATOM 2719 C CA . ILE B 1 42 ? -0.162 -19.625 1.809 1 98.44 42 ILE B CA 1
ATOM 2720 C C . ILE B 1 42 ? 0.582 -20.844 1.289 1 98.44 42 ILE B C 1
ATOM 2722 O O . ILE B 1 42 ? 0.286 -21.344 0.201 1 98.44 42 ILE B O 1
ATOM 2726 N N . PRO B 1 43 ? 1.478 -21.453 2.086 1 98.44 43 PRO B N 1
ATOM 2727 C CA . PRO B 1 43 ? 2.297 -22.562 1.571 1 98.44 43 PRO B CA 1
ATOM 2728 C C . PRO B 1 43 ? 1.46 -23.75 1.111 1 98.44 43 PRO B C 1
ATOM 2730 O O . PRO B 1 43 ? 1.717 -24.312 0.044 1 98.44 43 PRO B O 1
ATOM 2733 N N . GLY B 1 44 ? 0.484 -24.125 1.876 1 98.31 44 GLY B N 1
ATOM 2734 C CA . GLY B 1 44 ? -0.368 -25.234 1.476 1 98.31 44 GLY B CA 1
ATOM 2735 C C . GLY B 1 44 ? -1.134 -24.969 0.194 1 98.31 44 GLY B C 1
ATOM 2736 O O . GLY B 1 44 ? -1.23 -25.844 -0.671 1 98.31 44 GLY B O 1
ATOM 2737 N N . VAL B 1 45 ? -1.688 -23.781 0.065 1 98.81 45 VAL B N 1
ATOM 2738 C CA . VAL B 1 45 ? -2.404 -23.375 -1.136 1 98.81 45 VAL B CA 1
ATOM 2739 C C . VAL B 1 45 ? -1.469 -23.422 -2.342 1 98.81 45 VAL B C 1
ATOM 2741 O O . VAL B 1 45 ? -1.833 -23.953 -3.395 1 98.81 45 VAL B O 1
ATOM 2744 N N . PHE B 1 46 ? -0.277 -22.922 -2.133 1 98.81 46 PHE B N 1
ATOM 2745 C CA . PHE B 1 46 ? 0.717 -22.766 -3.189 1 98.81 46 PHE B CA 1
ATOM 2746 C C . PHE B 1 46 ? 1.195 -24.125 -3.688 1 98.81 46 PHE B C 1
ATOM 2748 O O . PHE B 1 46 ? 1.201 -24.375 -4.891 1 98.81 46 PHE B O 1
ATOM 2755 N N . HIS B 1 47 ? 1.573 -24.984 -2.811 1 98.75 47 HIS B N 1
ATOM 2756 C CA . HIS B 1 47 ? 2.014 -26.328 -3.207 1 98.75 47 HIS B CA 1
ATOM 2757 C C . HIS B 1 47 ? 0.887 -27.094 -3.883 1 98.75 47 HIS B C 1
ATOM 2759 O O . HIS B 1 47 ? 1.122 -27.828 -4.848 1 98.75 47 HIS B O 1
ATOM 2765 N N . PHE B 1 48 ? -0.304 -26.953 -3.375 1 98.62 48 PHE B N 1
ATOM 2766 C CA . PHE B 1 48 ? -1.439 -27.625 -4.004 1 98.62 48 PHE B CA 1
ATOM 2767 C C . PHE B 1 48 ? -1.647 -27.109 -5.426 1 98.62 48 PHE B C 1
ATOM 2769 O O . PHE B 1 48 ? -1.87 -27.906 -6.348 1 98.62 48 PHE B O 1
ATOM 2776 N N . ALA B 1 49 ? -1.554 -25.859 -5.605 1 98.62 49 ALA B N 1
ATOM 2777 C CA . ALA B 1 49 ? -1.724 -25.25 -6.926 1 98.62 49 ALA B CA 1
ATOM 2778 C C . ALA B 1 49 ? -0.651 -25.734 -7.895 1 98.62 49 ALA B C 1
ATOM 2780 O O . ALA B 1 49 ? -0.931 -25.984 -9.07 1 98.62 49 ALA B O 1
ATOM 2781 N N . LEU B 1 50 ? 0.59 -25.891 -7.406 1 98.38 50 LEU B N 1
ATOM 2782 C CA . LEU B 1 50 ? 1.707 -26.312 -8.242 1 98.38 50 LEU B CA 1
ATOM 2783 C C . LEU B 1 50 ? 1.457 -27.703 -8.812 1 98.38 50 LEU B C 1
ATOM 2785 O O . LEU B 1 50 ? 2.014 -28.062 -9.859 1 98.38 50 LEU B O 1
ATOM 2789 N N . ILE B 1 51 ? 0.637 -28.469 -8.102 1 97.44 51 ILE B N 1
ATOM 2790 C CA . ILE B 1 51 ? 0.328 -29.812 -8.57 1 97.44 51 ILE B CA 1
ATOM 2791 C C . ILE B 1 51 ? -0.996 -29.812 -9.328 1 97.44 51 ILE B C 1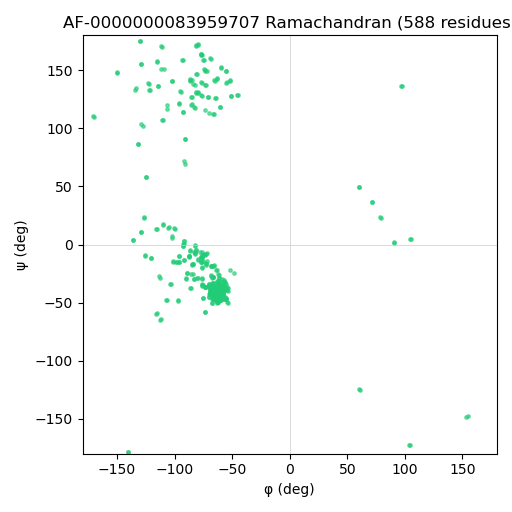
ATOM 2793 O O . ILE B 1 51 ? -1.067 -30.281 -10.469 1 97.44 51 ILE B O 1
ATOM 2797 N N . GLN B 1 52 ? -2.004 -29.203 -8.75 1 96.5 52 GLN B N 1
ATOM 2798 C CA . GLN B 1 52 ? -3.367 -29.219 -9.273 1 96.5 52 GLN B CA 1
ATOM 2799 C C . GLN B 1 52 ? -3.43 -28.609 -10.664 1 96.5 52 GLN B C 1
ATOM 2801 O O . GLN B 1 52 ? -4.172 -29.078 -11.523 1 96.5 52 GLN B O 1
ATOM 2806 N N . GLN B 1 53 ? -2.637 -27.641 -10.961 1 97.19 53 GLN B N 1
ATOM 2807 C CA . GLN B 1 53 ? -2.701 -26.922 -12.234 1 97.19 53 GLN B CA 1
ATOM 2808 C C . GLN B 1 53 ? -2.08 -27.75 -13.359 1 97.19 53 GLN B C 1
ATOM 2810 O O . GLN B 1 53 ? -2.182 -27.375 -14.531 1 97.19 53 GLN B O 1
ATOM 2815 N N . LEU B 1 54 ? -1.499 -28.844 -13.016 1 97 54 LEU B N 1
ATOM 2816 C CA . LEU B 1 54 ? -0.954 -29.734 -14.023 1 97 54 LEU B CA 1
ATOM 2817 C C . LEU B 1 54 ? -2.043 -30.641 -14.602 1 97 54 LEU B C 1
ATOM 2819 O O . LEU B 1 54 ? -1.809 -31.359 -15.57 1 97 54 LEU B O 1
ATOM 2823 N N . TYR B 1 55 ? -3.217 -30.578 -14.047 1 94.88 55 TYR B N 1
ATOM 2824 C CA . TYR B 1 55 ? -4.289 -31.5 -14.422 1 94.88 55 TYR B CA 1
ATOM 2825 C C . TYR B 1 55 ? -5.449 -30.75 -15.07 1 94.88 55 TYR B C 1
ATOM 2827 O O . TYR B 1 55 ? -5.629 -29.547 -14.836 1 94.88 55 TYR B O 1
ATOM 2835 N N . GLU B 1 56 ? -6.227 -31.453 -15.828 1 93.06 56 GLU B N 1
ATOM 2836 C CA . GLU B 1 56 ? -7.461 -30.922 -16.406 1 93.06 56 GLU B CA 1
ATOM 2837 C C . GLU B 1 56 ? -8.539 -30.781 -15.336 1 93.06 56 GLU B C 1
ATOM 2839 O O . GLU B 1 56 ? -8.523 -31.469 -14.32 1 93.06 56 GLU B O 1
ATOM 2844 N N . TYR B 1 57 ? -9.359 -29.75 -15.648 1 88.81 57 TYR B N 1
ATOM 2845 C CA . TYR B 1 57 ? -10.5 -29.609 -14.758 1 88.81 57 TYR B CA 1
ATOM 2846 C C . TYR B 1 57 ? -11.445 -30.797 -14.875 1 88.81 57 TYR B C 1
ATOM 2848 O O . TYR B 1 57 ? -11.906 -31.125 -15.977 1 88.81 57 TYR B O 1
ATOM 2856 N N . GLU B 1 58 ? -11.523 -31.562 -13.859 1 78.5 58 GLU B N 1
ATOM 2857 C CA . GLU B 1 58 ? -12.508 -32.625 -13.781 1 78.5 58 GLU B CA 1
ATOM 2858 C C . GLU B 1 58 ? -13.32 -32.531 -12.492 1 78.5 58 GLU B C 1
ATOM 2860 O O . GLU B 1 58 ? -12.789 -32.719 -11.398 1 78.5 58 GLU B O 1
ATOM 2865 N N . HIS B 1 59 ? -14.414 -32.062 -12.664 1 71.81 59 HIS B N 1
ATOM 2866 C CA . HIS B 1 59 ? -15.234 -31.984 -11.461 1 71.81 59 HIS B CA 1
ATOM 2867 C C . HIS B 1 59 ? -16.078 -33.25 -11.297 1 71.81 59 HIS B C 1
ATOM 2869 O O . HIS B 1 59 ? -17.281 -33.219 -11.578 1 71.81 59 HIS B O 1
ATOM 2875 N N . GLU B 1 60 ? -15.305 -34.281 -11.008 1 78.06 60 GLU B N 1
ATOM 2876 C CA . GLU B 1 60 ? -15.984 -35.562 -10.734 1 78.06 60 GLU B CA 1
ATOM 2877 C C . GLU B 1 60 ? -15.953 -35.906 -9.25 1 78.06 60 GLU B C 1
ATOM 2879 O O . GLU B 1 60 ? -14.875 -36.031 -8.664 1 78.06 60 GLU B O 1
ATOM 2884 N N . PRO B 1 61 ? -17.062 -35.969 -8.703 1 82.94 61 PRO B N 1
ATOM 2885 C CA . PRO B 1 61 ? -17.125 -36.312 -7.277 1 82.94 61 PRO B CA 1
ATOM 2886 C C . PRO B 1 61 ? -16.281 -37.531 -6.914 1 82.94 61 PRO B C 1
ATOM 2888 O O . PRO B 1 61 ? -15.789 -37.625 -5.789 1 82.94 61 PRO B O 1
ATOM 2891 N N . GLU B 1 62 ? -16.047 -38.375 -7.875 1 85.94 62 GLU B N 1
ATOM 2892 C CA . GLU B 1 62 ? -15.312 -39.594 -7.621 1 85.94 62 GLU B CA 1
ATOM 2893 C C . GLU B 1 62 ? -13.828 -39.312 -7.383 1 85.94 62 GLU B C 1
ATOM 2895 O O . GLU B 1 62 ? -13.125 -40.156 -6.789 1 85.94 62 GLU B O 1
ATOM 2900 N N . ARG B 1 63 ? -13.461 -38.094 -7.75 1 90.88 63 ARG B N 1
ATOM 2901 C CA . ARG B 1 63 ? -12.039 -37.781 -7.625 1 90.88 63 ARG B CA 1
ATOM 2902 C C . ARG B 1 63 ? -11.773 -36.938 -6.387 1 90.88 63 ARG B C 1
ATOM 2904 O O . ARG B 1 63 ? -10.633 -36.562 -6.125 1 90.88 63 ARG B O 1
ATOM 2911 N N . ARG B 1 64 ? -12.703 -36.75 -5.652 1 93.88 64 ARG B N 1
ATOM 2912 C CA . ARG B 1 64 ? -12.578 -35.906 -4.473 1 93.88 64 ARG B CA 1
ATOM 2913 C C . ARG B 1 64 ? -11.539 -36.469 -3.506 1 93.88 64 ARG B C 1
ATOM 2915 O O . ARG B 1 64 ? -10.695 -35.719 -3 1 93.88 64 ARG B O 1
ATOM 2922 N N . GLU B 1 65 ? -11.625 -37.75 -3.246 1 94.31 65 GLU B N 1
ATOM 2923 C CA . GLU B 1 65 ? -10.695 -38.344 -2.301 1 94.31 65 GLU B CA 1
ATOM 2924 C C . GLU B 1 65 ? -9.25 -38.219 -2.779 1 94.31 65 GLU B C 1
ATOM 2926 O O . GLU B 1 65 ? -8.344 -37.969 -1.979 1 94.31 65 GLU B O 1
ATOM 2931 N N . PHE B 1 66 ? -9.094 -38.406 -3.988 1 94.94 66 PHE B N 1
ATOM 2932 C CA . PHE B 1 66 ? -7.762 -38.25 -4.57 1 94.94 66 PHE B CA 1
ATOM 2933 C C . PHE B 1 66 ? -7.223 -36.844 -4.352 1 94.94 66 PHE B C 1
ATOM 2935 O O . PHE B 1 66 ? -6.105 -36.688 -3.861 1 94.94 66 PHE B O 1
ATOM 2942 N N . TRP B 1 67 ? -8.031 -35.875 -4.602 1 95.69 67 TRP B N 1
ATOM 2943 C CA . TRP B 1 67 ? -7.57 -34.5 -4.555 1 95.69 67 TRP B CA 1
ATOM 2944 C C . TRP B 1 67 ? -7.422 -34 -3.117 1 95.69 67 TRP B C 1
ATOM 2946 O O . TRP B 1 67 ? -6.539 -33.188 -2.812 1 95.69 67 TRP B O 1
ATOM 2956 N N . VAL B 1 68 ? -8.258 -34.469 -2.293 1 97.06 68 VAL B N 1
ATOM 2957 C CA . VAL B 1 68 ? -8.078 -34.188 -0.875 1 97.06 68 VAL B CA 1
ATOM 2958 C C . VAL B 1 68 ? -6.754 -34.75 -0.393 1 97.06 68 VAL B C 1
ATOM 2960 O O . VAL B 1 68 ? -6.047 -34.125 0.404 1 97.06 68 VAL B O 1
ATOM 2963 N N . GLY B 1 69 ? -6.453 -35.969 -0.875 1 96.88 69 GLY B N 1
ATOM 2964 C CA . GLY B 1 69 ? -5.156 -36.562 -0.583 1 96.88 69 GLY B CA 1
ATOM 2965 C C . GLY B 1 69 ? -3.992 -35.75 -1.1 1 96.88 69 GLY B C 1
ATOM 2966 O O . GLY B 1 69 ? -2.99 -35.562 -0.403 1 96.88 69 GLY B O 1
ATOM 2967 N N . VAL B 1 70 ? -4.133 -35.25 -2.338 1 97.19 70 VAL B N 1
ATOM 2968 C CA . VAL B 1 70 ? -3.092 -34.406 -2.92 1 97.19 70 VAL B CA 1
ATOM 2969 C C . VAL B 1 70 ? -2.945 -33.125 -2.1 1 97.19 70 VAL B C 1
ATOM 2971 O O . VAL B 1 70 ? -1.828 -32.688 -1.845 1 97.19 70 VAL B O 1
ATOM 2974 N N . ALA B 1 71 ? -4.062 -32.562 -1.673 1 97.69 71 ALA B N 1
ATOM 2975 C CA . ALA B 1 71 ? -4.047 -31.375 -0.836 1 97.69 71 ALA B CA 1
ATOM 2976 C C . ALA B 1 71 ? -3.338 -31.641 0.488 1 97.69 71 ALA B C 1
ATOM 2978 O O . ALA B 1 71 ? -2.543 -30.812 0.951 1 97.69 71 ALA B O 1
ATOM 2979 N N . GLN B 1 72 ? -3.639 -32.75 1.06 1 97.31 72 GLN B N 1
ATOM 2980 C CA . GLN B 1 72 ? -2.977 -33.125 2.303 1 97.31 72 GLN B CA 1
ATOM 2981 C C . GLN B 1 72 ? -1.469 -33.25 2.109 1 97.31 72 GLN B C 1
ATOM 2983 O O . GLN B 1 72 ? -0.689 -32.781 2.936 1 97.31 72 GLN B O 1
ATOM 2988 N N . GLY B 1 73 ? -1.139 -33.938 1.09 1 96.94 73 GLY B N 1
ATOM 2989 C CA . GLY B 1 73 ? 0.272 -34.031 0.756 1 96.94 73 GLY B CA 1
ATOM 2990 C C . GLY B 1 73 ? 0.941 -32.688 0.533 1 96.94 73 GLY B C 1
ATOM 2991 O O . GLY B 1 73 ? 2.104 -32.5 0.896 1 96.94 73 GLY B O 1
ATOM 2992 N N . SER B 1 74 ? 0.239 -31.812 -0.071 1 97.38 74 SER B N 1
ATOM 2993 C CA . SER B 1 74 ? 0.757 -30.469 -0.349 1 97.38 74 SER B CA 1
ATOM 2994 C C . SER B 1 74 ? 0.993 -29.688 0.939 1 97.38 74 SER B C 1
ATOM 2996 O O . SER B 1 74 ? 1.981 -28.969 1.058 1 97.38 74 SER B O 1
ATOM 2998 N N . VAL B 1 75 ? 0.057 -29.781 1.874 1 96.69 75 VAL B N 1
ATOM 2999 C CA . VAL B 1 75 ? 0.244 -29.156 3.178 1 96.69 75 VAL B CA 1
ATOM 3000 C C . VAL B 1 75 ? 1.49 -29.719 3.852 1 96.69 75 VAL B C 1
ATOM 3002 O O . VAL B 1 75 ? 2.33 -28.969 4.352 1 96.69 75 VAL B O 1
ATOM 3005 N N . TYR B 1 76 ? 1.655 -31.016 3.799 1 95.94 76 TYR B N 1
ATOM 3006 C CA . TYR B 1 76 ? 2.799 -31.688 4.414 1 95.94 76 TYR B CA 1
ATOM 3007 C C . TYR B 1 76 ? 4.102 -31.234 3.758 1 95.94 76 TYR B C 1
ATOM 3009 O O . TYR B 1 76 ? 5.066 -30.891 4.445 1 95.94 76 TYR B O 1
ATOM 3017 N N . SER B 1 77 ? 4.105 -31.297 2.482 1 96.62 77 SER B N 1
ATOM 3018 C CA . SER B 1 77 ? 5.332 -30.922 1.783 1 96.62 77 SER B CA 1
ATOM 3019 C C . SER B 1 77 ? 5.707 -29.469 2.053 1 96.62 77 SER B C 1
ATOM 3021 O O . SER B 1 77 ? 6.891 -29.141 2.162 1 96.62 77 SER B O 1
ATOM 3023 N N . SER B 1 78 ? 4.723 -28.594 2.104 1 96.5 78 SER B N 1
ATOM 3024 C CA . SER B 1 78 ? 5.027 -27.188 2.357 1 96.5 78 SER B CA 1
ATOM 3025 C C . SER B 1 78 ? 5.641 -26.984 3.74 1 96.5 78 SER B C 1
ATOM 3027 O O . SER B 1 78 ? 6.539 -26.172 3.916 1 96.5 78 SER B O 1
ATOM 3029 N N . GLU B 1 79 ? 5.211 -27.703 4.707 1 96 79 GLU B N 1
ATOM 3030 C CA . GLU B 1 79 ? 5.793 -27.656 6.043 1 96 79 GLU B CA 1
ATOM 3031 C C . GLU B 1 79 ? 7.227 -28.172 6.039 1 96 79 GLU B C 1
ATOM 3033 O O . GLU B 1 79 ? 8.109 -27.594 6.676 1 96 79 GLU B O 1
ATOM 3038 N N . GLU B 1 80 ? 7.391 -29.25 5.371 1 96.81 80 GLU B N 1
ATOM 3039 C CA . GLU B 1 80 ? 8.727 -29.828 5.238 1 96.81 80 GLU B CA 1
ATOM 3040 C C . GLU B 1 80 ? 9.688 -28.828 4.59 1 96.81 80 GLU B C 1
ATOM 3042 O O . GLU B 1 80 ? 10.82 -28.672 5.043 1 96.81 80 GLU B O 1
ATOM 3047 N N . TYR B 1 81 ? 9.242 -28.203 3.564 1 97.06 81 TYR B N 1
ATOM 3048 C CA . TYR B 1 81 ? 10.07 -27.25 2.84 1 97.06 81 TYR B CA 1
ATOM 3049 C C . TYR B 1 81 ? 10.469 -26.078 3.734 1 97.06 81 TYR B C 1
ATOM 3051 O O . TYR B 1 81 ? 11.609 -25.609 3.686 1 97.06 81 TYR B O 1
ATOM 3059 N N . ALA B 1 82 ? 9.5 -25.625 4.465 1 95.69 82 ALA B N 1
ATOM 3060 C CA . ALA B 1 82 ? 9.805 -24.531 5.387 1 95.69 82 ALA B CA 1
ATOM 3061 C C . ALA B 1 82 ? 10.922 -24.922 6.352 1 95.69 82 ALA B C 1
ATOM 3063 O O . ALA B 1 82 ? 11.805 -24.109 6.648 1 95.69 82 ALA B O 1
ATOM 3064 N N . GLU B 1 83 ? 10.906 -26.156 6.777 1 96.31 83 GLU B N 1
ATOM 3065 C CA . GLU B 1 83 ? 11.945 -26.672 7.676 1 96.31 83 GLU B CA 1
ATOM 3066 C C . GLU B 1 83 ? 13.281 -26.797 6.953 1 96.31 83 GLU B C 1
ATOM 3068 O O . GLU B 1 83 ? 14.328 -26.453 7.508 1 96.31 83 GLU B O 1
ATOM 3073 N N . LEU B 1 84 ? 13.219 -27.312 5.828 1 96.75 84 LEU B N 1
ATOM 3074 C CA . LEU B 1 84 ? 14.438 -27.438 5.027 1 96.75 84 LEU B CA 1
ATOM 3075 C C . LEU B 1 84 ? 15.062 -26.078 4.785 1 96.75 84 LEU B C 1
ATOM 3077 O O . LEU B 1 84 ? 16.281 -25.922 4.91 1 96.75 84 LEU B O 1
ATOM 3081 N N . PHE B 1 85 ? 14.258 -25.156 4.449 1 95.12 85 PHE B N 1
ATOM 3082 C CA . PHE B 1 85 ? 14.727 -23.797 4.191 1 95.12 85 PHE B CA 1
ATOM 3083 C C . PHE B 1 85 ? 15.391 -23.203 5.43 1 95.12 85 PHE B C 1
ATOM 3085 O O . PHE B 1 85 ? 16.453 -22.594 5.336 1 95.12 85 PHE B O 1
ATOM 3092 N N . LYS B 1 86 ? 14.797 -23.359 6.531 1 93.75 86 LYS B N 1
ATOM 3093 C CA . LYS B 1 86 ? 15.336 -22.891 7.801 1 93.75 86 LYS B CA 1
ATOM 3094 C C . LYS B 1 86 ? 16.703 -23.484 8.078 1 93.75 86 LYS B C 1
ATOM 3096 O O . LYS B 1 86 ? 17.578 -22.828 8.656 1 93.75 86 LYS B O 1
ATOM 3101 N N . ASN B 1 87 ? 16.922 -24.656 7.586 1 96.12 87 ASN B N 1
ATOM 3102 C CA . ASN B 1 87 ? 18.172 -25.375 7.82 1 96.12 87 ASN B CA 1
ATOM 3103 C C . ASN B 1 87 ? 19.188 -25.109 6.707 1 96.12 87 ASN B C 1
ATOM 3105 O O . ASN B 1 87 ? 20.266 -25.703 6.703 1 96.12 87 ASN B O 1
ATOM 3109 N N . GLY B 1 88 ? 18.797 -24.344 5.742 1 93.5 88 GLY B N 1
ATOM 3110 C CA . GLY B 1 88 ? 19.703 -24 4.656 1 93.5 88 GLY B CA 1
ATOM 3111 C C . GLY B 1 88 ? 19.844 -25.094 3.625 1 93.5 88 GLY B C 1
ATOM 3112 O O . GLY B 1 88 ? 20.859 -25.172 2.92 1 93.5 88 GLY B O 1
ATOM 3113 N N . GLU B 1 89 ? 18.812 -25.938 3.596 1 94.88 89 GLU B N 1
ATOM 3114 C CA . GLU B 1 89 ? 18.844 -27.047 2.645 1 94.88 89 GLU B CA 1
ATOM 3115 C C . GLU B 1 89 ? 18.156 -26.656 1.338 1 94.88 89 GLU B C 1
ATOM 3117 O O . GLU B 1 89 ? 17.297 -25.781 1.318 1 94.88 89 GLU B O 1
ATOM 3122 N N . GLU B 1 90 ? 18.5 -27.359 0.373 1 92.25 90 GLU B N 1
ATOM 3123 C CA . GLU B 1 90 ? 17.922 -27.094 -0.942 1 92.25 90 GLU B CA 1
ATOM 3124 C C . GLU B 1 90 ? 16.5 -27.641 -1.045 1 92.25 90 GLU B C 1
ATOM 3126 O O . GLU B 1 90 ? 16.203 -28.734 -0.557 1 92.25 90 GLU B O 1
ATOM 3131 N N . LEU B 1 91 ? 15.68 -26.875 -1.668 1 94.5 91 LEU B N 1
ATOM 3132 C CA . LEU B 1 91 ? 14.297 -27.281 -1.88 1 94.5 91 LEU B CA 1
ATOM 3133 C C . LEU B 1 91 ? 14.141 -27.984 -3.225 1 94.5 91 LEU B C 1
ATOM 3135 O O . LEU B 1 91 ? 14.289 -27.359 -4.277 1 94.5 91 LEU B O 1
ATOM 3139 N N . ARG B 1 92 ? 13.812 -29.25 -3.16 1 93.19 92 ARG B N 1
ATOM 3140 C CA . ARG B 1 92 ? 13.656 -30.062 -4.355 1 93.19 92 ARG B CA 1
ATOM 3141 C C . ARG B 1 92 ? 12.289 -29.859 -4.992 1 93.19 92 ARG B C 1
ATOM 3143 O O . ARG B 1 92 ? 11.43 -29.188 -4.422 1 93.19 92 ARG B O 1
ATOM 3150 N N . GLY B 1 93 ? 12.164 -30.422 -6.145 1 93.44 93 GLY B N 1
ATOM 3151 C CA . GLY B 1 93 ? 10.875 -30.359 -6.824 1 93.44 93 GLY B CA 1
ATOM 3152 C C . GLY B 1 93 ? 9.797 -31.172 -6.133 1 93.44 93 GLY B C 1
ATOM 3153 O O . GLY B 1 93 ? 10.102 -32.094 -5.363 1 93.44 93 GLY B O 1
ATOM 3154 N N . LEU B 1 94 ? 8.539 -30.828 -6.434 1 93.75 94 LEU B N 1
ATOM 3155 C CA . LEU B 1 94 ? 7.418 -31.547 -5.852 1 93.75 94 LEU B CA 1
ATOM 3156 C C . LEU B 1 94 ? 7.156 -32.844 -6.605 1 93.75 94 LEU B C 1
ATOM 3158 O O . LEU B 1 94 ? 7.293 -32.906 -7.828 1 93.75 94 LEU B O 1
ATOM 3162 N N . GLU B 1 95 ? 6.727 -33.75 -5.836 1 89.94 95 GLU B N 1
ATOM 3163 C CA . GLU B 1 95 ? 6.371 -35.031 -6.441 1 89.94 95 GLU B CA 1
ATOM 3164 C C . GLU B 1 95 ? 4.977 -35 -7.055 1 89.94 95 GLU B C 1
ATOM 3166 O O . GLU B 1 95 ? 4.027 -34.531 -6.422 1 89.94 95 GLU B O 1
ATOM 3171 N N . ILE B 1 96 ? 4.949 -35.438 -8.242 1 92.25 96 ILE B N 1
ATOM 3172 C CA . ILE B 1 96 ? 3.656 -35.594 -8.906 1 92.25 96 ILE B CA 1
ATOM 3173 C C . ILE B 1 96 ? 2.998 -36.906 -8.508 1 92.25 96 ILE B C 1
ATOM 3175 O O . ILE B 1 96 ? 3.658 -37.938 -8.469 1 92.25 96 ILE B O 1
ATOM 3179 N N . PRO B 1 97 ? 1.728 -36.844 -8.258 1 91.69 97 PRO B N 1
ATOM 3180 C CA . PRO B 1 97 ? 1.043 -38.062 -7.852 1 91.69 97 PRO B CA 1
ATOM 3181 C C . PRO B 1 97 ? 1.139 -39.156 -8.898 1 91.69 97 PRO B C 1
ATOM 3183 O O . PRO B 1 97 ? 1.178 -38.875 -10.102 1 91.69 97 PRO B O 1
ATOM 3186 N N . GLY B 1 98 ? 1.077 -40.438 -8.422 1 90.38 98 GLY B N 1
ATOM 3187 C CA . GLY B 1 98 ? 1.165 -41.594 -9.305 1 90.38 98 GLY B CA 1
ATOM 3188 C C . GLY B 1 98 ? 0.003 -41.688 -10.273 1 90.38 98 GLY B C 1
ATOM 3189 O O . GLY B 1 98 ? 0.18 -42.094 -11.422 1 90.38 98 GLY B O 1
ATOM 3190 N N . ASP B 1 99 ? -1.132 -41.312 -9.812 1 90.06 99 ASP B N 1
ATOM 3191 C CA . ASP B 1 99 ? -2.293 -41.281 -10.695 1 90.06 99 ASP B CA 1
ATOM 3192 C C . ASP B 1 99 ? -2.191 -40.094 -11.68 1 90.06 99 ASP B C 1
ATOM 3194 O O . ASP B 1 99 ? -2.336 -38.938 -11.289 1 90.06 99 ASP B O 1
ATOM 3198 N N . LYS B 1 100 ? -2.084 -40.438 -12.922 1 90.5 100 LYS B N 1
ATOM 3199 C CA . LYS B 1 100 ? -1.849 -39.406 -13.93 1 90.5 100 LYS B CA 1
ATOM 3200 C C . LYS B 1 100 ? -3.111 -39.125 -14.742 1 90.5 100 LYS B C 1
ATOM 3202 O O . LYS B 1 100 ? -3.053 -38.469 -15.797 1 90.5 100 LYS B O 1
ATOM 3207 N N . THR B 1 101 ? -4.172 -39.594 -14.242 1 90 101 THR B N 1
ATOM 3208 C CA . THR B 1 101 ? -5.434 -39.344 -14.938 1 90 101 THR B CA 1
ATOM 3209 C C . THR B 1 101 ? -5.711 -37.844 -15.031 1 90 101 THR B C 1
ATOM 3211 O O . THR B 1 101 ? -5.781 -37.156 -14.016 1 90 101 THR B O 1
ATOM 3214 N N . GLY B 1 102 ? -5.785 -37.312 -16.25 1 91.25 102 GLY B N 1
ATOM 3215 C CA . GLY B 1 102 ? -6.109 -35.938 -16.469 1 91.25 102 GLY B CA 1
ATOM 3216 C C . GLY B 1 102 ? -4.887 -35.031 -16.516 1 91.25 102 GLY B C 1
ATOM 3217 O O . GLY B 1 102 ? -5.008 -33.812 -16.656 1 91.25 102 GLY B O 1
ATOM 3218 N N . LEU B 1 103 ? -3.744 -35.656 -16.391 1 93.94 103 LEU B N 1
ATOM 3219 C CA . LEU B 1 103 ? -2.514 -34.875 -16.469 1 93.94 103 LEU B CA 1
ATOM 3220 C C . LEU B 1 103 ? -2.336 -34.25 -17.844 1 93.94 103 LEU B C 1
ATOM 3222 O O . LEU B 1 103 ? -2.385 -34.969 -18.859 1 93.94 103 LEU B O 1
ATOM 3226 N N . LYS B 1 104 ? -2.15 -33 -17.906 1 95.06 104 LYS B N 1
ATOM 3227 C CA . LYS B 1 104 ? -2.094 -32.219 -19.156 1 95.06 104 LYS B CA 1
ATOM 3228 C C . LYS B 1 104 ? -0.722 -32.344 -19.812 1 95.06 104 LYS B C 1
ATOM 3230 O O . LYS B 1 104 ? -0.597 -32.219 -21.031 1 95.06 104 LYS B O 1
ATOM 3235 N N . TYR B 1 105 ? 0.302 -32.562 -18.938 1 94.06 105 TYR B N 1
ATOM 3236 C CA . TYR B 1 105 ? 1.677 -32.469 -19.422 1 94.06 105 TYR B CA 1
ATOM 3237 C C . TYR B 1 105 ? 2.42 -33.781 -19.156 1 94.06 105 TYR B C 1
ATOM 3239 O O . TYR B 1 105 ? 2.32 -34.344 -18.062 1 94.06 105 TYR B O 1
ATOM 3247 N N . GLU B 1 106 ? 3.219 -34.219 -20.109 1 86.94 106 GLU B N 1
ATOM 3248 C CA . GLU B 1 106 ? 3.932 -35.5 -19.953 1 86.94 106 GLU B CA 1
ATOM 3249 C C . GLU B 1 106 ? 5.438 -35.25 -19.844 1 86.94 106 GLU B C 1
ATOM 3251 O O . GLU B 1 106 ? 6.133 -35.969 -19.141 1 86.94 106 GLU B O 1
ATOM 3256 N N . SER B 1 107 ? 5.844 -34.188 -20.453 1 93.25 107 SER B N 1
ATOM 3257 C CA . SER B 1 107 ? 7.277 -33.906 -20.406 1 93.25 107 SER B CA 1
ATOM 3258 C C . SER B 1 107 ? 7.656 -33.156 -19.156 1 93.25 107 SER B C 1
ATOM 3260 O O . SER B 1 107 ? 6.914 -32.281 -18.703 1 93.25 107 SER B O 1
ATOM 3262 N N . VAL B 1 108 ? 8.812 -33.531 -18.641 1 92.12 108 VAL B N 1
ATOM 3263 C CA . VAL B 1 108 ? 9.344 -32.875 -17.453 1 92.12 108 VAL B CA 1
ATOM 3264 C C . VAL B 1 108 ? 9.508 -31.375 -17.703 1 92.12 108 VAL B C 1
ATOM 3266 O O . VAL B 1 108 ? 9.219 -30.562 -16.828 1 92.12 108 VAL B O 1
ATOM 3269 N N . GLU B 1 109 ? 9.852 -31.062 -18.844 1 94.56 109 GLU B N 1
ATOM 3270 C CA . GLU B 1 109 ? 10.07 -29.672 -19.188 1 94.56 109 GLU B CA 1
ATOM 3271 C C . GLU B 1 109 ? 8.758 -28.891 -19.203 1 94.56 109 GLU B C 1
ATOM 3273 O O . GLU B 1 109 ? 8.703 -27.75 -18.75 1 94.56 109 GLU B O 1
ATOM 3278 N N . ASP B 1 110 ? 7.754 -29.453 -19.734 1 96.31 110 ASP B N 1
ATOM 3279 C CA . ASP B 1 110 ? 6.453 -28.797 -19.781 1 96.31 110 ASP B CA 1
ATOM 3280 C C . ASP B 1 110 ? 5.871 -28.625 -18.375 1 96.31 110 ASP B C 1
ATOM 3282 O O . ASP B 1 110 ? 5.238 -27.609 -18.078 1 96.31 110 ASP B O 1
ATOM 3286 N N . VAL B 1 111 ? 6.059 -29.656 -17.578 1 96.25 111 VAL B N 1
ATOM 3287 C CA . VAL B 1 111 ? 5.613 -29.594 -16.188 1 96.25 111 VAL B CA 1
ATOM 3288 C C . VAL B 1 111 ? 6.32 -28.438 -15.477 1 96.25 111 VAL B C 1
ATOM 3290 O O . VAL B 1 111 ? 5.672 -27.609 -14.828 1 96.25 111 VAL B O 1
ATOM 3293 N N . ARG B 1 112 ? 7.598 -28.344 -15.672 1 95.62 112 ARG B N 1
ATOM 3294 C CA . ARG B 1 112 ? 8.391 -27.297 -15.039 1 95.62 112 ARG B CA 1
ATOM 3295 C C . ARG B 1 112 ? 7.973 -25.922 -15.539 1 95.62 112 ARG B C 1
ATOM 3297 O O . ARG B 1 112 ? 7.898 -24.969 -14.758 1 95.62 112 ARG B O 1
ATOM 3304 N N . GLN B 1 113 ? 7.734 -25.875 -16.766 1 96.38 113 GLN B N 1
ATOM 3305 C CA . GLN B 1 113 ? 7.328 -24.594 -17.359 1 96.38 113 GLN B CA 1
ATOM 3306 C C . GLN B 1 113 ? 5.992 -24.125 -16.781 1 96.38 113 GLN B C 1
ATOM 3308 O O . GLN B 1 113 ? 5.828 -22.953 -16.469 1 96.38 113 GLN B O 1
ATOM 3313 N N . LYS B 1 114 ? 5.082 -25.078 -16.703 1 97.62 114 LYS B N 1
ATOM 3314 C CA . LYS B 1 114 ? 3.785 -24.719 -16.141 1 97.62 114 LYS B CA 1
ATOM 3315 C C . LYS B 1 114 ? 3.924 -24.297 -14.68 1 97.62 114 LYS B C 1
ATOM 3317 O O . LYS B 1 114 ? 3.295 -23.328 -14.242 1 97.62 114 LYS B O 1
ATOM 3322 N N . GLN B 1 115 ? 4.711 -25 -13.922 1 97.88 115 GLN B N 1
ATOM 3323 C CA . GLN B 1 115 ? 4.934 -24.656 -12.523 1 97.88 115 GLN B CA 1
ATOM 3324 C C . GLN B 1 115 ? 5.613 -23.297 -12.391 1 97.88 115 GLN B C 1
ATOM 3326 O O . GLN B 1 115 ? 5.277 -22.516 -11.508 1 97.88 115 GLN B O 1
ATOM 3331 N N . ARG B 1 116 ? 6.516 -22.984 -13.289 1 97.38 116 ARG B N 1
ATOM 3332 C CA . ARG B 1 116 ? 7.156 -21.672 -13.297 1 97.38 116 ARG B CA 1
ATOM 3333 C C . ARG B 1 116 ? 6.137 -20.578 -13.555 1 97.38 116 ARG B C 1
ATOM 3335 O O . ARG B 1 116 ? 6.223 -19.484 -12.961 1 97.38 116 ARG B O 1
ATOM 3342 N N . LEU B 1 117 ? 5.223 -20.891 -14.406 1 97.31 117 LEU B N 1
ATOM 3343 C CA . LEU B 1 117 ? 4.172 -19.906 -14.695 1 97.31 117 LEU B CA 1
ATOM 3344 C C . LEU B 1 117 ? 3.326 -19.641 -13.453 1 97.31 117 LEU B C 1
ATOM 3346 O O . LEU B 1 117 ? 2.947 -18.5 -13.188 1 97.31 117 LEU B O 1
ATOM 3350 N N . VAL B 1 118 ? 3.07 -20.672 -12.656 1 98.31 118 VAL B N 1
ATOM 3351 C CA . VAL B 1 118 ? 2.316 -20.516 -11.414 1 98.31 118 VAL B CA 1
ATOM 3352 C C . VAL B 1 118 ? 3.109 -19.672 -10.43 1 98.31 118 VAL B C 1
ATOM 3354 O O . VAL B 1 118 ? 2.572 -18.734 -9.844 1 98.31 118 VAL B O 1
ATOM 3357 N N . VAL B 1 119 ? 4.371 -19.922 -10.336 1 98.38 119 VAL B N 1
ATOM 3358 C CA . VAL B 1 119 ? 5.242 -19.188 -9.43 1 98.38 119 VAL B CA 1
ATOM 3359 C C . VAL B 1 119 ? 5.281 -17.719 -9.828 1 98.38 119 VAL B C 1
ATOM 3361 O O . VAL B 1 119 ? 5.078 -16.828 -9 1 98.38 119 VAL B O 1
ATOM 3364 N N . ASP B 1 120 ? 5.477 -17.469 -11.094 1 97.75 120 ASP B N 1
ATOM 3365 C CA . ASP B 1 120 ? 5.559 -16.109 -11.594 1 97.75 120 ASP B CA 1
ATOM 3366 C C . ASP B 1 120 ? 4.246 -15.359 -11.375 1 97.75 120 ASP B C 1
ATOM 3368 O O . ASP B 1 120 ? 4.25 -14.18 -11.023 1 97.75 120 ASP B O 1
ATOM 3372 N N . SER B 1 121 ? 3.17 -16.078 -11.57 1 98.44 121 SER B N 1
ATOM 3373 C CA . SER B 1 121 ? 1.859 -15.461 -11.414 1 98.44 121 SER B CA 1
ATOM 3374 C C . SER B 1 121 ? 1.602 -15.07 -9.961 1 98.44 121 SER B C 1
ATOM 3376 O O . SER B 1 121 ? 1.082 -13.984 -9.688 1 98.44 121 SER B O 1
ATOM 3378 N N . VAL B 1 122 ? 1.973 -15.906 -9.062 1 98.75 122 VAL B N 1
ATOM 3379 C CA . VAL B 1 122 ? 1.764 -15.625 -7.645 1 98.75 122 VAL B CA 1
ATOM 3380 C C . VAL B 1 122 ? 2.652 -14.461 -7.211 1 98.75 122 VAL B C 1
ATOM 3382 O O . VAL B 1 122 ? 2.199 -13.555 -6.508 1 98.75 122 VAL B O 1
ATOM 3385 N N . ARG B 1 123 ? 3.881 -14.453 -7.66 1 98.38 123 ARG B N 1
ATOM 3386 C CA . ARG B 1 123 ? 4.805 -13.375 -7.324 1 98.38 123 ARG B CA 1
ATOM 3387 C C . ARG B 1 123 ? 4.309 -12.039 -7.867 1 98.38 123 ARG B C 1
ATOM 3389 O O . ARG B 1 123 ? 4.316 -11.031 -7.156 1 98.38 123 ARG B O 1
ATOM 3396 N N . GLU B 1 124 ? 3.871 -12.07 -9.109 1 98.56 124 GLU B N 1
ATOM 3397 C CA . GLU B 1 124 ? 3.365 -10.844 -9.727 1 98.56 124 GLU B CA 1
ATOM 3398 C C . GLU B 1 124 ? 2.1 -10.359 -9.023 1 98.56 124 GLU B C 1
ATOM 3400 O O . GLU B 1 124 ? 1.932 -9.156 -8.797 1 98.56 124 GLU B O 1
ATOM 3405 N N . MET B 1 125 ? 1.277 -11.281 -8.711 1 98.81 125 MET B N 1
ATOM 3406 C CA . MET B 1 125 ? 0.048 -10.938 -8 1 98.81 125 MET B CA 1
ATOM 3407 C C . MET B 1 125 ? 0.358 -10.305 -6.648 1 98.81 125 MET B C 1
ATOM 3409 O O . MET B 1 125 ? -0.205 -9.266 -6.301 1 98.81 125 MET B O 1
ATOM 3413 N N . LEU B 1 126 ? 1.246 -10.867 -5.91 1 98.81 126 LEU B N 1
ATOM 3414 C CA . LEU B 1 126 ? 1.63 -10.336 -4.605 1 98.81 126 LEU B CA 1
ATOM 3415 C C . LEU B 1 126 ? 2.229 -8.938 -4.742 1 98.81 126 LEU B C 1
ATOM 3417 O O . LEU B 1 126 ? 1.992 -8.078 -3.895 1 98.81 126 LEU B O 1
ATOM 3421 N N . LEU B 1 127 ? 3.02 -8.766 -5.773 1 98.69 127 LEU B N 1
ATOM 3422 C CA . LEU B 1 127 ? 3.59 -7.449 -6.023 1 98.69 127 LEU B CA 1
ATOM 3423 C C . LEU B 1 127 ? 2.492 -6.43 -6.309 1 98.69 127 LEU B C 1
ATOM 3425 O O . LEU B 1 127 ? 2.477 -5.348 -5.719 1 98.69 127 LEU B O 1
ATOM 3429 N N . LYS B 1 128 ? 1.563 -6.789 -7.117 1 98.62 128 LYS B N 1
ATOM 3430 C CA . LYS B 1 128 ? 0.532 -5.848 -7.547 1 98.62 128 LYS B CA 1
ATOM 3431 C C . LYS B 1 128 ? -0.398 -5.488 -6.391 1 98.62 128 LYS B C 1
ATOM 3433 O O . LYS B 1 128 ? -0.77 -4.324 -6.227 1 98.62 128 LYS B O 1
ATOM 3438 N N . ILE B 1 129 ? -0.721 -6.426 -5.543 1 98.62 129 ILE B N 1
ATOM 3439 C CA . ILE B 1 129 ? -1.687 -6.125 -4.492 1 98.62 129 ILE B CA 1
ATOM 3440 C C . ILE B 1 129 ? -0.981 -5.434 -3.328 1 98.62 129 ILE B C 1
ATOM 3442 O O . ILE B 1 129 ? -1.634 -4.934 -2.408 1 98.62 129 ILE B O 1
ATOM 3446 N N . SER B 1 130 ? 0.352 -5.355 -3.354 1 98.25 130 SER B N 1
ATOM 3447 C CA . SER B 1 130 ? 1.12 -4.805 -2.242 1 98.25 130 SER B CA 1
ATOM 3448 C C . SER B 1 130 ? 0.69 -3.375 -1.926 1 98.25 130 SER B C 1
ATOM 3450 O O . SER B 1 130 ? 0.703 -2.961 -0.765 1 98.25 130 SER B O 1
ATOM 3452 N N . MET B 1 131 ? 0.273 -2.646 -2.906 1 97.25 131 MET B N 1
ATOM 3453 C CA . MET B 1 131 ? -0.124 -1.257 -2.703 1 97.25 131 MET B CA 1
ATOM 3454 C C . MET B 1 131 ? -1.534 -1.172 -2.129 1 97.25 131 MET B C 1
ATOM 3456 O O . MET B 1 131 ? -1.954 -0.115 -1.655 1 97.25 131 MET B O 1
ATOM 3460 N N . PHE B 1 132 ? -2.225 -2.252 -2.148 1 97.5 132 PHE B N 1
ATOM 3461 C CA . PHE B 1 132 ? -3.615 -2.254 -1.712 1 97.5 132 PHE B CA 1
ATOM 3462 C C . PHE B 1 132 ? -3.748 -2.879 -0.328 1 97.5 132 PHE B C 1
ATOM 3464 O O . PHE B 1 132 ? -4.562 -2.436 0.483 1 97.5 132 PHE B O 1
ATOM 3471 N N . VAL B 1 133 ? -2.883 -3.883 -0.063 1 97.56 133 VAL B N 1
ATOM 3472 C CA . VAL B 1 133 ? -2.945 -4.555 1.23 1 97.56 133 VAL B CA 1
ATOM 3473 C C . VAL B 1 133 ? -1.922 -3.939 2.182 1 97.56 133 VAL B C 1
ATOM 3475 O O . VAL B 1 133 ? -1.99 -4.148 3.396 1 97.56 133 VAL B O 1
ATOM 3478 N N . GLY B 1 134 ? -0.975 -3.17 1.648 1 97 134 GLY B N 1
ATOM 3479 C CA . GLY B 1 134 ? 0.191 -2.711 2.387 1 97 134 GLY B CA 1
ATOM 3480 C C . GLY B 1 134 ? 1.421 -3.566 2.152 1 97 134 GLY B C 1
ATOM 3481 O O . GLY B 1 134 ? 1.336 -4.797 2.146 1 97 134 GLY B O 1
ATOM 3482 N N . MET B 1 135 ? 2.52 -2.986 1.974 1 95.94 135 MET B N 1
ATOM 3483 C CA . MET B 1 135 ? 3.762 -3.66 1.602 1 95.94 135 MET B CA 1
ATOM 3484 C C . MET B 1 135 ? 4.211 -4.617 2.701 1 95.94 135 MET B C 1
ATOM 3486 O O . MET B 1 135 ? 4.684 -5.719 2.414 1 95.94 135 MET B O 1
ATOM 3490 N N . PRO B 1 136 ? 4.078 -4.238 3.988 1 94.75 136 PRO B N 1
ATOM 3491 C CA . PRO B 1 136 ? 4.566 -5.168 5.012 1 94.75 136 PRO B CA 1
ATOM 3492 C C . PRO B 1 136 ? 3.898 -6.535 4.934 1 94.75 136 PRO B C 1
ATOM 3494 O O . PRO B 1 136 ? 4.582 -7.562 4.961 1 94.75 136 PRO B O 1
ATOM 3497 N N . LYS B 1 137 ? 2.605 -6.578 4.758 1 96.19 137 LYS B N 1
ATOM 3498 C CA . LYS B 1 137 ? 1.907 -7.855 4.641 1 96.19 137 LYS B CA 1
ATOM 3499 C C . LYS B 1 137 ? 2.338 -8.602 3.383 1 96.19 137 LYS B C 1
ATOM 3501 O O . LYS B 1 137 ? 2.518 -9.82 3.41 1 96.19 137 LYS B O 1
ATOM 3506 N N . SER B 1 138 ? 2.432 -7.867 2.303 1 97.44 138 SER B N 1
ATOM 3507 C CA . SER B 1 138 ? 2.846 -8.484 1.048 1 97.44 138 SER B CA 1
ATOM 3508 C C . SER B 1 138 ? 4.254 -9.062 1.154 1 97.44 138 SER B C 1
ATOM 3510 O O . SER B 1 138 ? 4.508 -10.18 0.702 1 97.44 138 SER B O 1
ATOM 3512 N N . ILE B 1 139 ? 5.176 -8.281 1.723 1 95.19 139 ILE B N 1
ATOM 3513 C CA . ILE B 1 139 ? 6.555 -8.742 1.879 1 95.19 139 ILE B CA 1
ATOM 3514 C C . ILE B 1 139 ? 6.582 -10.016 2.721 1 95.19 139 ILE B C 1
ATOM 3516 O O . ILE B 1 139 ? 7.301 -10.961 2.4 1 95.19 139 ILE B O 1
ATOM 3520 N N . ASN B 1 140 ? 5.773 -10.055 3.771 1 94.69 140 ASN B N 1
ATOM 3521 C CA . ASN B 1 140 ? 5.68 -11.266 4.57 1 94.69 140 ASN B CA 1
ATOM 3522 C C . ASN B 1 140 ? 5.238 -12.461 3.725 1 94.69 140 ASN B C 1
ATOM 3524 O O . ASN B 1 140 ? 5.793 -13.555 3.848 1 94.69 140 ASN B O 1
ATOM 3528 N N . SER B 1 141 ? 4.273 -12.266 2.945 1 97.75 141 SER B N 1
ATOM 3529 C CA . SER B 1 141 ? 3.793 -13.328 2.068 1 97.75 141 SER B CA 1
ATOM 3530 C C . SER B 1 141 ? 4.871 -13.758 1.081 1 97.75 141 SER B C 1
ATOM 3532 O O . SER B 1 141 ? 5.027 -14.953 0.806 1 97.75 141 SER B O 1
ATOM 3534 N N . PHE B 1 142 ? 5.641 -12.789 0.546 1 97.5 142 PHE B N 1
ATOM 3535 C CA . PHE B 1 142 ? 6.75 -13.094 -0.347 1 97.5 142 PHE B CA 1
ATOM 3536 C C . PHE B 1 142 ? 7.77 -13.992 0.346 1 97.5 142 PHE B C 1
ATOM 3538 O O . PHE B 1 142 ? 8.242 -14.969 -0.238 1 97.5 142 PHE B O 1
ATOM 3545 N N . MET B 1 143 ? 8.094 -13.633 1.57 1 94.31 143 MET B N 1
ATOM 3546 C CA . MET B 1 143 ? 9.141 -14.359 2.281 1 94.31 143 MET B CA 1
ATOM 3547 C C . MET B 1 143 ? 8.695 -15.789 2.592 1 94.31 143 MET B C 1
ATOM 3549 O O . MET B 1 143 ? 9.484 -16.734 2.488 1 94.31 143 MET B O 1
ATOM 3553 N N . VAL B 1 144 ? 7.438 -15.906 2.943 1 96.25 144 VAL B N 1
ATOM 3554 C CA . VAL B 1 144 ? 6.895 -17.234 3.193 1 96.25 144 VAL B CA 1
ATOM 3555 C C . VAL B 1 144 ? 6.895 -18.047 1.9 1 96.25 144 VAL B C 1
ATOM 3557 O O . VAL B 1 144 ? 7.27 -19.219 1.897 1 96.25 144 VAL B O 1
ATOM 3560 N N . LEU B 1 145 ? 6.512 -17.438 0.825 1 97.75 145 LEU B N 1
ATOM 3561 C CA . LEU B 1 145 ? 6.504 -18.109 -0.475 1 97.75 145 LEU B CA 1
ATOM 3562 C C . LEU B 1 145 ? 7.902 -18.578 -0.852 1 97.75 145 LEU B C 1
ATOM 3564 O O . LEU B 1 145 ? 8.078 -19.688 -1.341 1 97.75 145 LEU B O 1
ATOM 3568 N N . LEU B 1 146 ? 8.844 -17.719 -0.632 1 95.88 146 LEU B N 1
ATOM 3569 C CA . LEU B 1 146 ? 10.234 -18.031 -0.948 1 95.88 146 LEU B CA 1
ATOM 3570 C C . LEU B 1 146 ? 10.695 -19.281 -0.204 1 95.88 146 LEU B C 1
ATOM 3572 O O . LEU B 1 146 ? 11.398 -20.109 -0.771 1 95.88 146 LEU B O 1
ATOM 3576 N N . SER B 1 147 ? 10.266 -19.453 0.999 1 96.38 147 SER B N 1
ATOM 3577 C CA . SER B 1 147 ? 10.734 -20.531 1.863 1 96.38 147 SER B CA 1
ATOM 3578 C C . SER B 1 147 ? 10.148 -21.875 1.434 1 96.38 147 SER B C 1
ATOM 3580 O O . SER B 1 147 ? 10.586 -22.922 1.911 1 96.38 147 SER B O 1
ATOM 3582 N N . VAL B 1 148 ? 9.211 -21.844 0.503 1 98.12 148 VAL B N 1
ATOM 3583 C CA . VAL B 1 148 ? 8.57 -23.109 0.157 1 98.12 148 VAL B CA 1
ATOM 3584 C C . VAL B 1 148 ? 8.594 -23.312 -1.358 1 98.12 148 VAL B C 1
ATOM 3586 O O . VAL B 1 148 ? 7.863 -24.141 -1.895 1 98.12 148 VAL B O 1
ATOM 3589 N N . THR B 1 149 ? 9.312 -22.516 -2.088 1 98.06 149 THR B N 1
ATOM 3590 C CA . THR B 1 149 ? 9.398 -22.609 -3.541 1 98.06 149 THR B CA 1
ATOM 3591 C C . THR B 1 149 ? 10.633 -23.406 -3.955 1 98.06 149 THR B C 1
ATOM 3593 O O . THR B 1 149 ? 11.758 -23.031 -3.617 1 98.06 149 THR B O 1
ATOM 3596 N N . PRO B 1 150 ? 10.43 -24.484 -4.68 1 96.69 150 PRO B N 1
ATOM 3597 C CA . PRO B 1 150 ? 11.586 -25.203 -5.199 1 96.69 150 PRO B CA 1
ATOM 3598 C C . PRO B 1 150 ? 12.562 -24.312 -5.957 1 96.69 150 PRO B C 1
ATOM 3600 O O . PRO B 1 150 ? 12.133 -23.438 -6.723 1 96.69 150 PRO B O 1
ATOM 3603 N N . LYS B 1 151 ? 13.797 -24.562 -5.777 1 94.12 151 LYS B N 1
ATOM 3604 C CA . LYS B 1 151 ? 14.852 -23.734 -6.359 1 94.12 151 LYS B CA 1
ATOM 3605 C C . LYS B 1 151 ? 14.742 -23.688 -7.879 1 94.12 151 LYS B C 1
ATOM 3607 O O . LYS B 1 151 ? 14.938 -22.641 -8.492 1 94.12 151 LYS B O 1
ATOM 3612 N N . ALA B 1 152 ? 14.391 -24.75 -8.43 1 94 152 ALA B N 1
ATOM 3613 C CA . ALA B 1 152 ? 14.352 -24.891 -9.883 1 94 152 ALA B CA 1
ATOM 3614 C C . ALA B 1 152 ? 13.25 -24.016 -10.477 1 94 152 ALA B C 1
ATOM 3616 O O . ALA B 1 152 ? 13.227 -23.766 -11.688 1 94 152 ALA B O 1
ATOM 3617 N N . LEU B 1 153 ? 12.328 -23.609 -9.688 1 96.19 153 LEU B N 1
ATOM 3618 C CA . LEU B 1 153 ? 11.195 -22.828 -10.188 1 96.19 153 LEU B CA 1
ATOM 3619 C C . LEU B 1 153 ? 11.438 -21.344 -10.008 1 96.19 153 LEU B C 1
ATOM 3621 O O . LEU B 1 153 ? 10.664 -20.516 -10.492 1 96.19 153 LEU B O 1
ATOM 3625 N N . LEU B 1 154 ? 12.492 -21.016 -9.273 1 92.38 154 LEU B N 1
ATOM 3626 C CA . LEU B 1 154 ? 12.805 -19.609 -9.016 1 92.38 154 LEU B CA 1
ATOM 3627 C C . LEU B 1 154 ? 13.641 -19.031 -10.156 1 92.38 154 LEU B C 1
ATOM 3629 O O . LEU B 1 154 ? 14.648 -19.609 -10.547 1 92.38 154 LEU B O 1
ATOM 3633 N N . SER B 1 155 ? 13.094 -18.031 -10.75 1 88.19 155 SER B N 1
ATOM 3634 C CA . SER B 1 155 ? 13.828 -17.297 -11.773 1 88.19 155 SER B CA 1
ATOM 3635 C C . SER B 1 155 ? 14.367 -15.977 -11.219 1 88.19 155 SER B C 1
ATOM 3637 O O . SER B 1 155 ? 13.688 -15.289 -10.461 1 88.19 155 SER B O 1
ATOM 3639 N N . ASP B 1 156 ? 15.562 -15.602 -11.594 1 88 156 ASP B N 1
ATOM 3640 C CA . ASP B 1 156 ? 16.156 -14.336 -11.195 1 88 156 ASP B CA 1
ATOM 3641 C C . ASP B 1 156 ? 16.047 -13.297 -12.312 1 88 156 ASP B C 1
ATOM 3643 O O . ASP B 1 156 ? 16.672 -12.242 -12.25 1 88 156 ASP B O 1
ATOM 3647 N N . GLU B 1 157 ? 15.234 -13.656 -13.195 1 90.5 157 GLU B N 1
ATOM 3648 C CA . GLU B 1 157 ? 15.055 -12.734 -14.312 1 90.5 157 GLU B CA 1
ATOM 3649 C C . GLU B 1 157 ? 13.992 -11.688 -13.992 1 90.5 157 GLU B C 1
ATOM 3651 O O . GLU B 1 157 ? 12.969 -12 -13.375 1 90.5 157 GLU B O 1
ATOM 3656 N N . TYR B 1 158 ? 14.305 -10.516 -14.453 1 91.25 158 TYR B N 1
ATOM 3657 C CA . TYR B 1 158 ? 13.305 -9.453 -14.391 1 91.25 158 TYR B CA 1
ATOM 3658 C C . TYR B 1 158 ? 12.211 -9.688 -15.43 1 91.25 158 TYR B C 1
ATOM 3660 O O . TYR B 1 158 ? 12.5 -10.062 -16.578 1 91.25 158 TYR B O 1
ATOM 3668 N N . LYS B 1 159 ? 11.023 -9.461 -14.953 1 91.88 159 LYS B N 1
ATOM 3669 C CA . LYS B 1 159 ? 9.906 -9.57 -15.883 1 91.88 159 LYS B CA 1
ATOM 3670 C C . LYS B 1 159 ? 9.617 -8.227 -16.562 1 91.88 159 LYS B C 1
ATOM 3672 O O . LYS B 1 159 ? 9.102 -8.188 -17.672 1 91.88 159 LYS B O 1
ATOM 3677 N N . ARG B 1 160 ? 9.914 -7.211 -15.844 1 90.19 160 ARG B N 1
ATOM 3678 C CA . ARG B 1 160 ? 9.672 -5.875 -16.391 1 90.19 160 ARG B CA 1
ATOM 3679 C C . ARG B 1 160 ? 10.984 -5.16 -16.672 1 90.19 160 ARG B C 1
ATOM 3681 O O . ARG B 1 160 ? 11.992 -5.391 -16 1 90.19 160 ARG B O 1
ATOM 3688 N N . ARG B 1 161 ? 10.797 -4.301 -17.703 1 83.56 161 ARG B N 1
ATOM 3689 C CA . ARG B 1 161 ? 11.938 -3.436 -18 1 83.56 161 ARG B CA 1
ATOM 3690 C C . ARG B 1 161 ? 12.047 -2.311 -16.969 1 83.56 161 ARG B C 1
ATOM 3692 O O . ARG B 1 161 ? 11.07 -1.601 -16.719 1 83.56 161 ARG B O 1
ATOM 3699 N N . GLY B 1 162 ? 13.18 -2.158 -16.391 1 85.75 162 GLY B N 1
ATOM 3700 C CA . GLY B 1 162 ? 13.398 -1.103 -15.422 1 85.75 162 GLY B CA 1
ATOM 3701 C C . GLY B 1 162 ? 13.539 0.271 -16.047 1 85.75 162 GLY B C 1
ATOM 3702 O O . GLY B 1 162 ? 13.805 0.386 -17.25 1 85.75 162 GLY B O 1
ATOM 3703 N N . ILE B 1 163 ? 13.32 1.25 -15.281 1 90 163 ILE B N 1
ATOM 3704 C CA . ILE B 1 163 ? 13.414 2.613 -15.789 1 90 163 ILE B CA 1
ATOM 3705 C C . ILE B 1 163 ? 14.859 3.1 -15.703 1 90 163 ILE B C 1
ATOM 3707 O O . ILE B 1 163 ? 15.18 4.199 -16.156 1 90 163 ILE B O 1
ATOM 3711 N N . ALA B 1 164 ? 15.695 2.299 -15.125 1 89.5 164 ALA B N 1
ATOM 3712 C CA . ALA B 1 164 ? 17.109 2.658 -14.992 1 89.5 164 ALA B CA 1
ATOM 3713 C C . ALA B 1 164 ? 17.984 1.415 -14.992 1 89.5 164 ALA B C 1
ATOM 3715 O O . ALA B 1 164 ? 17.562 0.337 -14.578 1 89.5 164 ALA B O 1
ATOM 3716 N N . LYS B 1 165 ? 19.141 1.585 -15.516 1 87.19 165 LYS B N 1
ATOM 3717 C CA . LYS B 1 165 ? 20.188 0.566 -15.477 1 87.19 165 LYS B CA 1
ATOM 3718 C C . LYS B 1 165 ? 21.5 1.146 -14.961 1 87.19 165 LYS B C 1
ATOM 3720 O O . LYS B 1 165 ? 21.734 2.35 -15.086 1 87.19 165 LYS B O 1
ATOM 3725 N N . GLU B 1 166 ? 22.25 0.271 -14.445 1 84.69 166 GLU B N 1
ATOM 3726 C CA . GLU B 1 166 ? 23.5 0.739 -13.891 1 84.69 166 GLU B CA 1
ATOM 3727 C C . GLU B 1 166 ? 24.406 1.338 -14.969 1 84.69 166 GLU B C 1
ATOM 3729 O O . GLU B 1 166 ? 24.453 0.825 -16.094 1 84.69 166 GLU B O 1
ATOM 3734 N N . ASP B 1 167 ? 25.062 2.379 -14.445 1 84.62 167 ASP B N 1
ATOM 3735 C CA . ASP B 1 167 ? 26.047 3.027 -15.312 1 84.62 167 ASP B CA 1
ATOM 3736 C C . ASP B 1 167 ? 27.453 2.791 -14.797 1 84.62 167 ASP B C 1
ATOM 3738 O O . ASP B 1 167 ? 27.656 2.223 -13.719 1 84.62 167 ASP B O 1
ATOM 3742 N N . HIS B 1 168 ? 28.359 3.189 -15.625 1 84 168 HIS B N 1
ATOM 3743 C CA . HIS B 1 168 ? 29.766 3.012 -15.25 1 84 168 HIS B CA 1
ATOM 3744 C C . HIS B 1 168 ? 30.281 4.223 -14.492 1 84 168 HIS B C 1
ATOM 3746 O O . HIS B 1 168 ? 31.281 4.125 -13.766 1 84 168 HIS B O 1
ATOM 3752 N N . ALA B 1 169 ? 29.719 5.371 -14.664 1 87.94 169 ALA B N 1
ATOM 3753 C CA . ALA B 1 169 ? 30.141 6.594 -13.984 1 87.94 169 ALA B CA 1
ATOM 3754 C C . ALA B 1 169 ? 28.938 7.352 -13.43 1 87.94 169 ALA B C 1
ATOM 3756 O O . ALA B 1 169 ? 27.875 7.41 -14.062 1 87.94 169 ALA B O 1
ATOM 3757 N N . GLY B 1 170 ? 29.109 7.754 -12.273 1 93.56 170 GLY B N 1
ATOM 3758 C CA . GLY B 1 170 ? 28.031 8.469 -11.617 1 93.56 170 GLY B CA 1
ATOM 3759 C C . GLY B 1 170 ? 28.062 8.344 -10.102 1 93.56 170 GLY B C 1
ATOM 3760 O O . GLY B 1 170 ? 29.141 8.305 -9.508 1 93.56 170 GLY B O 1
ATOM 3761 N N . VAL B 1 171 ? 26.922 8.375 -9.57 1 96.06 171 VAL B N 1
ATOM 3762 C CA . VAL B 1 171 ? 26.797 8.32 -8.117 1 96.06 171 VAL B CA 1
ATOM 3763 C C . VAL B 1 171 ? 26.578 6.883 -7.668 1 96.06 171 VAL B C 1
ATOM 3765 O O . VAL B 1 171 ? 25.734 6.18 -8.227 1 96.06 171 VAL B O 1
ATOM 3768 N N . GLU B 1 172 ? 27.312 6.398 -6.676 1 96.12 172 GLU B N 1
ATOM 3769 C CA . GLU B 1 172 ? 27.109 5.074 -6.102 1 96.12 172 GLU B CA 1
ATOM 3770 C C . GLU B 1 172 ? 25.828 5.012 -5.285 1 96.12 172 GLU B C 1
ATOM 3772 O O . GLU B 1 172 ? 25.578 5.887 -4.449 1 96.12 172 GLU B O 1
ATOM 3777 N N . THR B 1 173 ? 24.969 4.031 -5.582 1 96.62 173 THR B N 1
ATOM 3778 C CA . THR B 1 173 ? 23.719 3.814 -4.859 1 96.62 173 THR B CA 1
ATOM 3779 C C . THR B 1 173 ? 23.578 2.354 -4.441 1 96.62 173 THR B C 1
ATOM 3781 O O . THR B 1 173 ? 24.406 1.516 -4.816 1 96.62 173 THR B O 1
ATOM 3784 N N . ILE B 1 174 ? 22.516 2.078 -3.689 1 96.19 174 ILE B N 1
ATOM 3785 C CA . ILE B 1 174 ? 22.234 0.732 -3.205 1 96.19 174 ILE B CA 1
ATOM 3786 C C . ILE B 1 174 ? 21.906 -0.181 -4.387 1 96.19 174 ILE B C 1
ATOM 3788 O O . ILE B 1 174 ? 21.969 -1.407 -4.266 1 96.19 174 ILE B O 1
ATOM 3792 N N . ALA B 1 175 ? 21.562 0.406 -5.566 1 93.56 175 ALA B N 1
ATOM 3793 C CA . ALA B 1 175 ? 21.219 -0.37 -6.758 1 93.56 175 ALA B CA 1
ATOM 3794 C C . ALA B 1 175 ? 22.297 -0.24 -7.828 1 93.56 175 ALA B C 1
ATOM 3796 O O . ALA B 1 175 ? 22.047 -0.521 -9 1 93.56 175 ALA B O 1
ATOM 3797 N N . GLY B 1 176 ? 23.5 0.232 -7.391 1 93.81 176 GLY B N 1
ATOM 3798 C CA . GLY B 1 176 ? 24.578 0.431 -8.344 1 93.8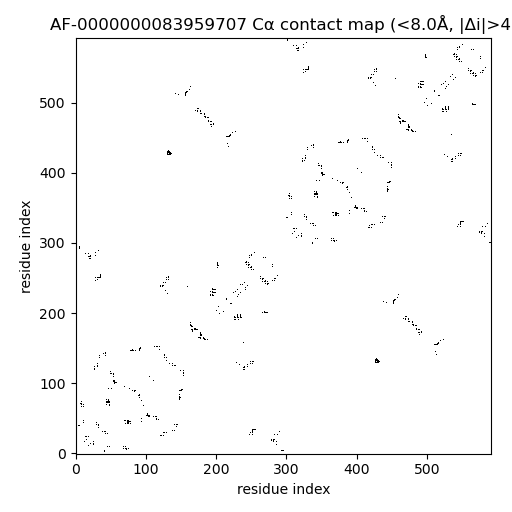1 176 GLY B CA 1
ATOM 3799 C C . GLY B 1 176 ? 24.797 1.89 -8.695 1 93.81 176 GLY B C 1
ATOM 3800 O O . GLY B 1 176 ? 24.156 2.775 -8.133 1 93.81 176 GLY B O 1
ATOM 3801 N N . VAL B 1 177 ? 25.641 2.125 -9.648 1 96.06 177 VAL B N 1
ATOM 3802 C CA . VAL B 1 177 ? 26 3.484 -10.039 1 96.06 177 VAL B CA 1
ATOM 3803 C C . VAL B 1 177 ? 24.922 4.074 -10.938 1 96.06 177 VAL B C 1
ATOM 3805 O O . VAL B 1 177 ? 24.531 3.465 -11.93 1 96.06 177 VAL B O 1
ATOM 3808 N N . ILE B 1 178 ? 24.484 5.305 -10.578 1 96.06 178 ILE B N 1
ATOM 3809 C CA . ILE B 1 178 ? 23.391 5.941 -11.305 1 96.06 178 ILE B CA 1
ATOM 3810 C C . ILE B 1 178 ? 23.859 7.273 -11.883 1 96.06 178 ILE B C 1
ATOM 3812 O O . ILE B 1 178 ? 24.562 8.031 -11.219 1 96.06 178 ILE B O 1
ATOM 3816 N N . SER B 1 179 ? 23.578 7.527 -13.094 1 95.56 179 SER B N 1
ATOM 3817 C CA . SER B 1 179 ? 23.781 8.781 -13.805 1 95.56 179 SER B CA 1
ATOM 3818 C C . SER B 1 179 ? 22.609 9.086 -14.742 1 95.56 179 SER B C 1
ATOM 3820 O O . SER B 1 179 ? 21.625 8.352 -14.766 1 95.56 179 SER B O 1
ATOM 3822 N N . GLU B 1 180 ? 22.703 10.164 -15.438 1 94.31 180 GLU B N 1
ATOM 3823 C CA . GLU B 1 180 ? 21.656 10.508 -16.406 1 94.31 180 GLU B CA 1
ATOM 3824 C C . GLU B 1 180 ? 21.547 9.445 -17.5 1 94.31 180 GLU B C 1
ATOM 3826 O O . GLU B 1 180 ? 20.469 9.188 -18.016 1 94.31 180 GLU B O 1
ATOM 3831 N N . GLN B 1 181 ? 22.656 8.844 -17.734 1 93.81 181 GLN B N 1
ATOM 3832 C CA . GLN B 1 181 ? 22.703 7.848 -18.797 1 93.81 181 GLN B CA 1
ATOM 3833 C C . GLN B 1 181 ? 22.078 6.535 -18.344 1 93.81 181 GLN B C 1
ATOM 3835 O O . GLN B 1 181 ? 21.812 5.652 -19.156 1 93.81 181 GLN B O 1
ATOM 3840 N N . SER B 1 182 ? 21.812 6.453 -17.031 1 94.44 182 SER B N 1
ATOM 3841 C CA . SER B 1 182 ? 21.219 5.25 -16.469 1 94.44 182 SER B CA 1
ATOM 3842 C C . SER B 1 182 ? 19.734 5.176 -16.797 1 94.44 182 SER B C 1
ATOM 3844 O O . SER B 1 182 ? 19.125 4.102 -16.734 1 94.44 182 SER B O 1
ATOM 3846 N N . ILE B 1 183 ? 19.125 6.316 -17.141 1 96 183 ILE B N 1
ATOM 3847 C CA . ILE B 1 183 ? 17.672 6.398 -17.203 1 96 183 ILE B CA 1
ATOM 3848 C C . ILE B 1 183 ? 17.203 5.918 -18.578 1 96 183 ILE B C 1
ATOM 3850 O O . ILE B 1 183 ? 17.703 6.367 -19.609 1 96 183 ILE B O 1
ATOM 3854 N N . ASP B 1 184 ? 16.328 5.023 -18.578 1 95.56 184 ASP B N 1
ATOM 3855 C CA . ASP B 1 184 ? 15.695 4.531 -19.797 1 95.56 184 ASP B CA 1
ATOM 3856 C C . ASP B 1 184 ? 14.43 5.316 -20.109 1 95.56 184 ASP B C 1
ATOM 3858 O O . ASP B 1 184 ? 13.328 4.891 -19.75 1 95.56 184 ASP B O 1
ATOM 3862 N N . VAL B 1 185 ? 14.562 6.312 -20.828 1 95.75 185 VAL B N 1
ATOM 3863 C CA . VAL B 1 185 ? 13.5 7.262 -21.141 1 95.75 185 VAL B CA 1
ATOM 3864 C C . VAL B 1 185 ? 12.352 6.543 -21.844 1 95.75 185 VAL B C 1
ATOM 3866 O O . VAL B 1 185 ? 11.18 6.801 -21.562 1 95.75 185 VAL B O 1
ATOM 3869 N N . ASP B 1 186 ? 12.672 5.66 -22.719 1 94.88 186 ASP B N 1
ATOM 3870 C CA . ASP B 1 186 ? 11.664 4.914 -23.469 1 94.88 186 ASP B CA 1
ATOM 3871 C C . ASP B 1 186 ? 10.789 4.086 -22.516 1 94.88 186 ASP B C 1
ATOM 3873 O O . ASP B 1 186 ? 9.578 4 -22.703 1 94.88 186 ASP B O 1
ATOM 3877 N N . SER B 1 187 ? 11.445 3.492 -21.578 1 95.12 187 SER B N 1
ATOM 3878 C CA . SER B 1 187 ? 10.711 2.686 -20.609 1 95.12 187 SER B CA 1
ATOM 3879 C C . SER B 1 187 ? 9.781 3.547 -19.766 1 95.12 187 SER B C 1
ATOM 3881 O O . SER B 1 187 ? 8.656 3.143 -19.453 1 95.12 187 SER B O 1
ATOM 3883 N N . VAL B 1 188 ? 10.266 4.734 -19.375 1 96.62 188 VAL B N 1
ATOM 3884 C CA . VAL B 1 188 ? 9.438 5.641 -18.594 1 96.62 188 VAL B CA 1
ATOM 3885 C C . VAL B 1 188 ? 8.211 6.051 -19.406 1 96.62 188 VAL B C 1
ATOM 3887 O O . VAL B 1 188 ? 7.086 6.008 -18.906 1 96.62 188 VAL B O 1
ATOM 3890 N N . VAL B 1 189 ? 8.391 6.406 -20.641 1 96.5 189 VAL B N 1
ATOM 3891 C CA . VAL B 1 189 ? 7.301 6.832 -21.516 1 96.5 189 VAL B CA 1
ATOM 3892 C C . VAL B 1 189 ? 6.309 5.688 -21.688 1 96.5 189 VAL B C 1
ATOM 3894 O O . VAL B 1 189 ? 5.098 5.883 -21.562 1 96.5 189 VAL B O 1
ATOM 3897 N N . SER B 1 190 ? 6.859 4.531 -22.016 1 96.5 190 SER B N 1
ATOM 3898 C CA . SER B 1 190 ? 6.008 3.365 -22.234 1 96.5 190 SER B CA 1
ATOM 3899 C C . SER B 1 190 ? 5.168 3.064 -21 1 96.5 190 SER B C 1
ATOM 3901 O O . SER B 1 190 ? 3.984 2.738 -21.109 1 96.5 190 SER B O 1
ATOM 3903 N N . ASN B 1 191 ? 5.758 3.168 -19.812 1 97.12 191 ASN B N 1
ATOM 3904 C CA . ASN B 1 191 ? 5.031 2.967 -18.562 1 97.12 191 ASN B CA 1
ATOM 3905 C C . ASN B 1 191 ? 3.885 3.963 -18.406 1 97.12 191 ASN B C 1
ATOM 3907 O O . ASN B 1 191 ? 2.775 3.586 -18.031 1 97.12 191 ASN B O 1
ATOM 3911 N N . LEU B 1 192 ? 4.184 5.203 -18.703 1 97.38 192 LEU B N 1
ATOM 3912 C CA . LEU B 1 192 ? 3.186 6.254 -18.531 1 97.38 192 LEU B CA 1
ATOM 3913 C C . LEU B 1 192 ? 2.01 6.055 -19.469 1 97.38 192 LEU B C 1
ATOM 3915 O O . LEU B 1 192 ? 0.854 6.238 -19.094 1 97.38 192 LEU B O 1
ATOM 3919 N N . VAL B 1 193 ? 2.322 5.648 -20.672 1 97.69 193 VAL B N 1
ATOM 3920 C CA . VAL B 1 193 ? 1.277 5.414 -21.656 1 97.69 193 VAL B CA 1
ATOM 3921 C C . VAL B 1 193 ? 0.417 4.227 -21.234 1 97.69 193 VAL B C 1
ATOM 3923 O O . VAL B 1 193 ? -0.813 4.32 -21.219 1 97.69 193 VAL B O 1
ATOM 3926 N N . ARG B 1 194 ? 1.002 3.195 -20.812 1 97.25 194 ARG B N 1
ATOM 3927 C CA . ARG B 1 194 ? 0.243 2.018 -20.406 1 97.25 194 ARG B CA 1
ATOM 3928 C C . ARG B 1 194 ? -0.541 2.285 -19.125 1 97.25 194 ARG B C 1
ATOM 3930 O O . ARG B 1 194 ? -1.651 1.777 -18.953 1 97.25 194 ARG B O 1
ATOM 3937 N N . GLY B 1 195 ? 0.089 3.055 -18.219 1 98.06 195 GLY B N 1
ATOM 3938 C CA . GLY B 1 195 ? -0.61 3.43 -17 1 98.06 195 GLY B CA 1
ATOM 3939 C C . GLY B 1 195 ? -1.873 4.23 -17.25 1 98.06 195 GLY B C 1
ATOM 3940 O O . GLY B 1 195 ? -2.889 4.031 -16.578 1 98.06 195 GLY B O 1
ATOM 3941 N N . SER B 1 196 ? -1.766 5.109 -18.234 1 98.25 196 SER B N 1
ATOM 3942 C CA . SER B 1 196 ? -2.93 5.895 -18.641 1 98.25 196 SER B CA 1
ATOM 3943 C C . SER B 1 196 ? -4.035 5 -19.188 1 98.25 196 SER B C 1
ATOM 3945 O O . SER B 1 196 ? -5.199 5.137 -18.812 1 98.25 196 SER B O 1
ATOM 3947 N N . GLU B 1 197 ? -3.645 4.113 -20.094 1 98.5 197 GLU B N 1
ATOM 3948 C CA . GLU B 1 197 ? -4.613 3.193 -20.672 1 98.5 197 GLU B CA 1
ATOM 3949 C C . GLU B 1 197 ? -5.285 2.34 -19.609 1 98.5 197 GLU B C 1
ATOM 3951 O O . GLU B 1 197 ? -6.504 2.15 -19.641 1 98.5 197 GLU B O 1
ATOM 3956 N N . TYR B 1 198 ? -4.508 1.833 -18.688 1 98.69 198 TYR B N 1
ATOM 3957 C CA . TYR B 1 198 ? -5.047 1.007 -17.625 1 98.69 198 TYR B CA 1
ATOM 3958 C C . TYR B 1 198 ? -6.016 1.801 -16.75 1 98.69 198 TYR B C 1
ATOM 3960 O O . TYR B 1 198 ? -7.121 1.338 -16.469 1 98.69 198 TYR B O 1
ATOM 3968 N N . PHE B 1 199 ? -5.625 3.014 -16.328 1 98.62 199 PHE B N 1
ATOM 3969 C CA . PHE B 1 199 ? -6.434 3.879 -15.469 1 98.62 199 PHE B CA 1
ATOM 3970 C C . PHE B 1 199 ? -7.77 4.199 -16.141 1 98.62 199 PHE B C 1
ATOM 3972 O O . PHE B 1 199 ? -8.82 4.113 -15.5 1 98.62 199 PHE B O 1
ATOM 3979 N N . GLU B 1 200 ? -7.723 4.531 -17.359 1 98.62 200 GLU B N 1
ATOM 3980 C CA . GLU B 1 200 ? -8.922 4.898 -18.109 1 98.62 200 GLU B CA 1
ATOM 3981 C C . GLU B 1 200 ? -9.859 3.705 -18.281 1 98.62 200 GLU B C 1
ATOM 3983 O O . GLU B 1 200 ? -11.078 3.852 -18.203 1 98.62 200 GLU B O 1
ATOM 3988 N N . THR B 1 201 ? -9.289 2.539 -18.516 1 98.62 201 THR B N 1
ATOM 3989 C CA . THR B 1 201 ? -10.125 1.346 -18.609 1 98.62 201 THR B CA 1
ATOM 3990 C C . THR B 1 201 ? -10.703 0.982 -17.25 1 98.62 201 THR B C 1
ATOM 3992 O O . THR B 1 201 ? -11.883 0.626 -17.141 1 98.62 201 THR B O 1
ATOM 3995 N N . PHE B 1 202 ? -9.906 1.065 -16.234 1 98.31 202 PHE B N 1
ATOM 3996 C CA . PHE B 1 202 ? -10.305 0.72 -14.867 1 98.31 202 PHE B CA 1
ATOM 3997 C C . PHE B 1 202 ? -11.531 1.513 -14.445 1 98.31 202 PHE B C 1
ATOM 3999 O O . PHE B 1 202 ? -12.516 0.938 -13.977 1 98.31 202 PHE B O 1
ATOM 4006 N N . TYR B 1 203 ? -11.492 2.801 -14.703 1 97.44 203 TYR B N 1
ATOM 4007 C CA . TYR B 1 203 ? -12.539 3.672 -14.188 1 97.44 203 TYR B CA 1
ATOM 4008 C C . TYR B 1 203 ? -13.594 3.949 -15.25 1 97.44 203 TYR B C 1
ATOM 4010 O O . TYR B 1 203 ? -14.688 4.434 -14.938 1 97.44 203 TYR B O 1
ATOM 4018 N N . GLY B 1 204 ? -13.281 3.652 -16.562 1 97.19 204 GLY B N 1
ATOM 4019 C CA . GLY B 1 204 ? -14.211 3.957 -17.641 1 97.19 204 GLY B CA 1
ATOM 4020 C C . GLY B 1 204 ? -14.531 5.434 -17.75 1 97.19 204 GLY B C 1
ATOM 4021 O O . GLY B 1 204 ? -13.625 6.273 -17.781 1 97.19 204 GLY B O 1
ATOM 4022 N N . GLU B 1 205 ? -15.766 5.77 -17.703 1 96.19 205 GLU B N 1
ATOM 4023 C CA . GLU B 1 205 ? -16.25 7.129 -17.922 1 96.19 205 GLU B CA 1
ATOM 4024 C C . GLU B 1 205 ? -15.922 8.031 -16.734 1 96.19 205 GLU B C 1
ATOM 4026 O O . GLU B 1 205 ? -15.875 9.258 -16.875 1 96.19 205 GLU B O 1
ATOM 4031 N N . SER B 1 206 ? -15.617 7.414 -15.641 1 96.06 206 SER B N 1
ATOM 4032 C CA . SER B 1 206 ? -15.391 8.203 -14.43 1 96.06 206 SER B CA 1
ATOM 4033 C C . SER B 1 206 ? -13.922 8.555 -14.266 1 96.06 206 SER B C 1
ATOM 4035 O O . SER B 1 206 ? -13.539 9.242 -13.312 1 96.06 206 SER B O 1
ATOM 4037 N N . ALA B 1 207 ? -13.062 8.141 -15.18 1 97.5 207 ALA B N 1
ATOM 4038 C CA . ALA B 1 207 ? -11.617 8.305 -15.047 1 97.5 207 ALA B CA 1
ATOM 4039 C C . ALA B 1 207 ? -11.258 9.773 -14.828 1 97.5 207 ALA B C 1
ATOM 4041 O O . ALA B 1 207 ? -10.461 10.102 -13.945 1 97.5 207 ALA B O 1
ATOM 4042 N N . GLY B 1 208 ? -11.859 10.633 -15.633 1 97.19 208 GLY B N 1
ATOM 4043 C CA . GLY B 1 208 ? -11.594 12.055 -15.508 1 97.19 208 GLY B CA 1
ATOM 4044 C C . GLY B 1 208 ? -12.008 12.617 -14.156 1 97.19 208 GLY B C 1
ATOM 4045 O O . GLY B 1 208 ? -11.281 13.414 -13.562 1 97.19 208 GLY B O 1
ATOM 4046 N N . ASP B 1 209 ? -13.141 12.211 -13.648 1 96.31 209 ASP B N 1
ATOM 4047 C CA . ASP B 1 209 ? -13.648 12.68 -12.367 1 96.31 209 ASP B CA 1
ATOM 4048 C C . ASP B 1 209 ? -12.766 12.195 -11.219 1 96.31 209 ASP B C 1
ATOM 4050 O O . ASP B 1 209 ? -12.484 12.953 -10.289 1 96.31 209 ASP B O 1
ATOM 4054 N N . VAL B 1 210 ? -12.352 10.969 -11.297 1 95.31 210 VAL B N 1
ATOM 4055 C CA . VAL B 1 210 ? -11.5 10.398 -10.258 1 95.31 210 VAL B CA 1
ATOM 4056 C C . VAL B 1 210 ? -10.164 11.141 -10.219 1 95.31 210 VAL B C 1
ATOM 4058 O O . VAL B 1 210 ? -9.672 11.492 -9.141 1 95.31 210 VAL B O 1
ATOM 4061 N N . ARG B 1 211 ? -9.578 11.398 -11.391 1 96.5 211 ARG B N 1
ATOM 4062 C CA . ARG B 1 211 ? -8.344 12.18 -11.469 1 96.5 211 ARG B CA 1
ATOM 4063 C C . ARG B 1 211 ? -8.516 13.547 -10.812 1 96.5 211 ARG B C 1
ATOM 4065 O O . ARG B 1 211 ? -7.672 13.977 -10.023 1 96.5 211 ARG B O 1
ATOM 4072 N N . ARG B 1 212 ? -9.578 14.219 -11.109 1 95.31 212 ARG B N 1
ATOM 4073 C CA . ARG B 1 212 ? -9.844 15.547 -10.57 1 95.31 212 ARG B CA 1
ATOM 4074 C C . ARG B 1 212 ? -9.961 15.516 -9.047 1 95.31 212 ARG B C 1
ATOM 4076 O O . ARG B 1 212 ? -9.43 16.391 -8.359 1 95.31 212 ARG B O 1
ATOM 4083 N N . ASP B 1 213 ? -10.672 14.508 -8.562 1 93.31 213 ASP B N 1
ATOM 4084 C CA . ASP B 1 213 ? -10.867 14.375 -7.121 1 93.31 213 ASP B CA 1
ATOM 4085 C C . ASP B 1 213 ? -9.539 14.125 -6.406 1 93.31 213 ASP B C 1
ATOM 4087 O O . ASP B 1 213 ? -9.281 14.695 -5.348 1 93.31 213 ASP B O 1
ATOM 4091 N N . ILE B 1 214 ? -8.703 13.266 -6.969 1 95.31 214 ILE B N 1
ATOM 4092 C CA . ILE B 1 214 ? -7.414 12.945 -6.359 1 95.31 214 ILE B CA 1
ATOM 4093 C C . ILE B 1 214 ? -6.516 14.18 -6.383 1 95.31 214 ILE B C 1
ATOM 4095 O O . ILE B 1 214 ? -5.867 14.5 -5.387 1 95.31 214 ILE B O 1
ATOM 4099 N N . LEU B 1 215 ? -6.547 14.922 -7.523 1 94.69 215 LEU B N 1
ATOM 4100 C CA . LEU B 1 215 ? -5.773 16.156 -7.645 1 94.69 215 LEU B CA 1
ATOM 4101 C C . LEU B 1 215 ? -6.215 17.172 -6.609 1 94.69 215 LEU B C 1
ATOM 4103 O O . LEU B 1 215 ? -5.383 17.875 -6.035 1 94.69 215 LEU B O 1
ATOM 4107 N N . HIS B 1 216 ? -7.5 17.234 -6.398 1 93.44 216 HIS B N 1
ATOM 4108 C CA . HIS B 1 216 ? -8.055 18.188 -5.453 1 93.44 216 HIS B CA 1
ATOM 4109 C C . HIS B 1 216 ? -7.688 17.828 -4.02 1 93.44 216 HIS B C 1
ATOM 4111 O O . HIS B 1 216 ? -7.465 18.703 -3.184 1 93.44 216 HIS B O 1
ATOM 4117 N N . ALA B 1 217 ? -7.637 16.578 -3.736 1 94.81 217 ALA B N 1
ATOM 4118 C CA . ALA B 1 217 ? -7.258 16.125 -2.398 1 94.81 217 ALA B CA 1
ATOM 4119 C C . ALA B 1 217 ? -5.797 16.453 -2.102 1 94.81 217 ALA B C 1
ATOM 4121 O O . ALA B 1 217 ? -5.477 17 -1.044 1 94.81 217 ALA B O 1
ATOM 4122 N N . TYR B 1 218 ? -4.961 16.156 -3.035 1 96.25 218 TYR B N 1
ATOM 4123 C CA . TYR B 1 218 ? -3.529 16.406 -2.898 1 96.25 218 TYR B CA 1
ATOM 4124 C C . TYR B 1 218 ? -2.809 16.188 -4.223 1 96.25 218 TYR B C 1
ATOM 4126 O O . TYR B 1 218 ? -2.645 15.047 -4.668 1 96.25 218 TYR B O 1
ATOM 4134 N N . PRO B 1 219 ? -2.309 17.188 -4.891 1 95.62 219 PRO B N 1
ATOM 4135 C CA . PRO B 1 219 ? -1.682 17.047 -6.207 1 95.62 219 PRO B CA 1
ATOM 4136 C C . PRO B 1 219 ? -0.569 15.992 -6.215 1 95.62 219 PRO B C 1
ATOM 4138 O O . PRO B 1 219 ? -0.444 15.227 -7.172 1 95.62 219 PRO B O 1
ATOM 4141 N N . ASP B 1 220 ? 0.207 15.891 -5.16 1 96.75 220 ASP B N 1
ATOM 4142 C CA . ASP B 1 220 ? 1.289 14.914 -5.086 1 96.75 220 ASP B CA 1
ATOM 4143 C C . ASP B 1 220 ? 0.74 13.492 -5.02 1 96.75 220 ASP B C 1
ATOM 4145 O O . ASP B 1 220 ? 1.412 12.539 -5.426 1 96.75 220 ASP B O 1
ATOM 4149 N N . LEU B 1 221 ? -0.48 13.367 -4.492 1 96.88 221 LEU B N 1
ATOM 4150 C CA . LEU B 1 221 ? -1.117 12.055 -4.484 1 96.88 221 LEU B CA 1
ATOM 4151 C C . LEU B 1 221 ? -1.397 11.578 -5.906 1 96.88 221 LEU B C 1
ATOM 4153 O O . LEU B 1 221 ? -1.126 10.422 -6.242 1 96.88 221 LEU B O 1
ATOM 4157 N N . TRP B 1 222 ? -1.935 12.438 -6.723 1 95.69 222 TRP B N 1
ATOM 4158 C CA . TRP B 1 222 ? -2.191 12.078 -8.117 1 95.69 222 TRP B CA 1
ATOM 4159 C C . TRP B 1 222 ? -0.896 11.711 -8.828 1 95.69 222 TRP B C 1
ATOM 4161 O O . TRP B 1 222 ? -0.835 10.703 -9.539 1 95.69 222 TRP B O 1
ATOM 4171 N N . TYR B 1 223 ? 0.067 12.516 -8.648 1 94.5 223 TYR B N 1
ATOM 4172 C CA . TYR B 1 223 ? 1.364 12.258 -9.266 1 94.5 223 TYR B CA 1
ATOM 4173 C C . TYR B 1 223 ? 1.876 10.867 -8.891 1 94.5 223 TYR B C 1
ATOM 4175 O O . TYR B 1 223 ? 2.27 10.094 -9.766 1 94.5 223 TYR B O 1
ATOM 4183 N N . PHE B 1 224 ? 1.842 10.594 -7.648 1 97.31 224 PHE B N 1
ATOM 4184 C CA . PHE B 1 224 ? 2.367 9.32 -7.172 1 97.31 224 PHE B CA 1
ATOM 4185 C C . PHE B 1 224 ? 1.539 8.156 -7.715 1 97.31 224 PHE B C 1
ATOM 4187 O O . PHE B 1 224 ? 2.09 7.18 -8.219 1 97.31 224 PHE B O 1
ATOM 4194 N N . VAL B 1 225 ? 0.241 8.281 -7.621 1 96.81 225 VAL B N 1
ATOM 4195 C CA . VAL B 1 225 ? -0.676 7.223 -8.039 1 96.81 225 VAL B CA 1
ATOM 4196 C C . VAL B 1 225 ? -0.474 6.918 -9.523 1 96.81 225 VAL B C 1
ATOM 4198 O O . VAL B 1 225 ? -0.361 5.754 -9.914 1 96.81 225 VAL B O 1
ATOM 4201 N N . TYR B 1 226 ? -0.357 7.957 -10.32 1 96.94 226 TYR B N 1
ATOM 4202 C CA . TYR B 1 226 ? -0.242 7.773 -11.758 1 96.94 226 TYR B CA 1
ATOM 4203 C C . TYR B 1 226 ? 1.153 7.289 -12.141 1 96.94 226 TYR B C 1
ATOM 4205 O O . TYR B 1 226 ? 1.301 6.266 -12.812 1 96.94 226 TYR B O 1
ATOM 4213 N N . HIS B 1 227 ? 2.182 7.902 -11.602 1 96.62 227 HIS B N 1
ATOM 4214 C CA . HIS B 1 227 ? 3.541 7.699 -12.086 1 96.62 227 HIS B CA 1
ATOM 4215 C C . HIS B 1 227 ? 4.172 6.461 -11.461 1 96.62 227 HIS B C 1
ATOM 4217 O O . HIS B 1 227 ? 5.051 5.836 -12.055 1 96.62 227 HIS B O 1
ATOM 4223 N N . HIS B 1 228 ? 3.691 6.121 -10.312 1 97.19 228 HIS B N 1
ATOM 4224 C CA . HIS B 1 228 ? 4.488 5.133 -9.594 1 97.19 228 HIS B CA 1
ATOM 4225 C C . HIS B 1 228 ? 3.648 3.922 -9.203 1 97.19 228 HIS B C 1
ATOM 4227 O O . HIS B 1 228 ? 4.188 2.893 -8.789 1 97.19 228 HIS B O 1
ATOM 4233 N N . VAL B 1 229 ? 2.311 4.02 -9.383 1 97.75 229 VAL B N 1
ATOM 4234 C CA . VAL B 1 229 ? 1.483 2.861 -9.062 1 97.75 229 VAL B CA 1
ATOM 4235 C C . VAL B 1 229 ? 0.815 2.336 -10.328 1 97.75 229 VAL B C 1
ATOM 4237 O O . VAL B 1 229 ? 1.134 1.24 -10.797 1 97.75 229 VAL B O 1
ATOM 4240 N N . TYR B 1 230 ? 0.021 3.148 -11.008 1 98 230 TYR B N 1
ATOM 4241 C CA . TYR B 1 230 ? -0.71 2.68 -12.18 1 98 230 TYR B CA 1
ATOM 4242 C C . TYR B 1 230 ? 0.24 2.387 -13.336 1 98 230 TYR B C 1
ATOM 4244 O O . TYR B 1 230 ? 0.087 1.382 -14.039 1 98 230 TYR B O 1
ATOM 4252 N N . SER B 1 231 ? 1.2 3.203 -13.555 1 97.75 231 SER B N 1
ATOM 4253 C CA . SER B 1 231 ? 2.066 3.115 -14.727 1 97.75 231 SER B CA 1
ATOM 4254 C C . SER B 1 231 ? 3.035 1.944 -14.609 1 97.75 231 SER B C 1
ATOM 4256 O O . SER B 1 231 ? 2.973 1.001 -15.398 1 97.75 231 SER B O 1
ATOM 4258 N N . PRO B 1 232 ? 3.865 1.888 -13.586 1 97.44 232 PRO B N 1
ATOM 4259 C CA . PRO B 1 232 ? 4.859 0.812 -13.578 1 97.44 232 PRO B CA 1
ATOM 4260 C C . PRO B 1 232 ? 4.305 -0.496 -13.016 1 97.44 232 PRO B C 1
ATOM 4262 O O . PRO B 1 232 ? 4.883 -1.562 -13.242 1 97.44 232 PRO B O 1
ATOM 4265 N N . LEU B 1 233 ? 3.207 -0.471 -12.32 1 98 233 LEU B N 1
ATOM 4266 C CA . LEU B 1 233 ? 2.766 -1.645 -11.578 1 98 233 LEU B CA 1
ATOM 4267 C C . LEU B 1 233 ? 1.493 -2.227 -12.18 1 98 233 LEU B C 1
ATOM 4269 O O . LEU B 1 233 ? 1.531 -3.277 -12.82 1 98 233 LEU B O 1
ATOM 4273 N N . LEU B 1 234 ? 0.385 -1.495 -12.156 1 98.25 234 LEU B N 1
ATOM 4274 C CA . LEU B 1 234 ? -0.896 -2.043 -12.586 1 98.25 234 LEU B CA 1
ATOM 4275 C C . LEU B 1 234 ? -0.973 -2.113 -14.109 1 98.25 234 LEU B C 1
ATOM 4277 O O . LEU B 1 234 ? -1.623 -3.004 -14.664 1 98.25 234 LEU B O 1
ATOM 4281 N N . GLY B 1 235 ? -0.276 -1.213 -14.758 1 97.62 235 GLY B N 1
ATOM 4282 C CA . GLY B 1 235 ? -0.293 -1.183 -16.203 1 97.62 235 GLY B CA 1
ATOM 4283 C C . GLY B 1 235 ? 0.558 -2.27 -16.844 1 97.62 235 GLY B C 1
ATOM 4284 O O . GLY B 1 235 ? 0.486 -2.5 -18.047 1 97.62 235 GLY B O 1
ATOM 4285 N N . PHE B 1 236 ? 1.372 -2.953 -16.078 1 97.62 236 PHE B N 1
ATOM 4286 C CA . PHE B 1 236 ? 2.178 -4.059 -16.578 1 97.62 236 PHE B CA 1
ATOM 4287 C C . PHE B 1 236 ? 1.364 -5.344 -16.625 1 97.62 236 PHE B C 1
ATOM 4289 O O . PHE B 1 236 ? 0.981 -5.879 -15.586 1 97.62 236 PHE B O 1
ATOM 4296 N N . ASN B 1 237 ? 1.184 -5.902 -17.859 1 97.44 237 ASN B N 1
ATOM 4297 C CA . ASN B 1 237 ? 0.229 -6.996 -18.016 1 97.44 237 ASN B CA 1
ATOM 4298 C C . ASN B 1 237 ? 0.871 -8.211 -18.672 1 97.44 237 ASN B C 1
ATOM 4300 O O . ASN B 1 237 ? 0.171 -9.078 -19.203 1 97.44 237 ASN B O 1
ATOM 4304 N N . ASP B 1 238 ? 2.215 -8.289 -18.562 1 96.62 238 ASP B N 1
ATOM 4305 C CA . ASP B 1 238 ? 2.893 -9.344 -19.312 1 96.62 238 ASP B CA 1
ATOM 4306 C C . ASP B 1 238 ? 2.895 -10.656 -18.531 1 96.62 238 ASP B C 1
ATOM 4308 O O . ASP B 1 238 ? 3.156 -11.719 -19.094 1 96.62 238 ASP B O 1
ATOM 4312 N N . VAL B 1 239 ? 2.637 -10.602 -17.234 1 97.31 239 VAL B N 1
ATOM 4313 C CA . VAL B 1 239 ? 2.615 -11.812 -16.422 1 97.31 239 VAL B CA 1
ATOM 4314 C C . VAL B 1 239 ? 1.174 -12.164 -16.047 1 97.31 239 VAL B C 1
ATOM 4316 O O . VAL B 1 239 ? 0.751 -13.312 -16.203 1 97.31 239 VAL B O 1
ATOM 4319 N N . LEU B 1 240 ? 0.419 -11.211 -15.586 1 98.19 240 LEU B N 1
ATOM 4320 C CA . LEU B 1 240 ? -1.017 -11.305 -15.344 1 98.19 240 LEU B CA 1
ATOM 4321 C C . LEU B 1 240 ? -1.785 -10.375 -16.281 1 98.19 240 LEU B C 1
ATOM 4323 O O . LEU B 1 240 ? -1.383 -9.227 -16.484 1 98.19 240 LEU B O 1
ATOM 4327 N N . ASP B 1 241 ? -2.838 -10.852 -16.828 1 97.88 241 ASP B N 1
ATOM 4328 C CA . ASP B 1 241 ? -3.668 -9.938 -17.594 1 97.88 241 ASP B CA 1
ATOM 4329 C C . ASP B 1 241 ? -4.512 -9.055 -16.688 1 97.88 241 ASP B C 1
ATOM 4331 O O . ASP B 1 241 ? -4.594 -9.297 -15.477 1 97.88 241 ASP B O 1
ATOM 4335 N N . PRO B 1 242 ? -5.062 -7.992 -17.203 1 98.38 242 PRO B N 1
ATOM 4336 C CA . PRO B 1 242 ? -5.766 -7.027 -16.359 1 98.38 242 PRO B CA 1
ATOM 4337 C C . PRO B 1 242 ? -6.984 -7.629 -15.664 1 98.38 242 PRO B C 1
ATOM 4339 O O . PRO B 1 242 ? -7.332 -7.219 -14.555 1 98.38 242 PRO B O 1
ATOM 4342 N N . LYS B 1 243 ? -7.625 -8.594 -16.328 1 98.38 243 LYS B N 1
ATOM 4343 C CA . LYS B 1 243 ? -8.758 -9.273 -15.695 1 98.38 243 LYS B CA 1
ATOM 4344 C C . LYS B 1 243 ? -8.32 -10.008 -14.43 1 98.38 243 LYS B C 1
ATOM 4346 O O . LYS B 1 243 ? -8.93 -9.859 -13.375 1 98.38 243 LYS B O 1
ATOM 4351 N N . GLU B 1 244 ? -7.254 -10.789 -14.531 1 98.5 244 GLU B N 1
ATOM 4352 C CA . GLU B 1 244 ? -6.719 -11.523 -13.391 1 98.5 244 GLU B CA 1
ATOM 4353 C C . GLU B 1 244 ? -6.312 -10.57 -12.266 1 98.5 244 GLU B C 1
ATOM 4355 O O . GLU B 1 244 ? -6.605 -10.828 -11.094 1 98.5 244 GLU B O 1
ATOM 4360 N N . THR B 1 245 ? -5.664 -9.477 -12.633 1 98.75 245 THR B N 1
ATOM 4361 C CA . THR B 1 245 ? -5.27 -8.469 -11.656 1 98.75 245 THR B CA 1
ATOM 4362 C C . THR B 1 245 ? -6.492 -7.891 -10.953 1 98.75 245 THR B C 1
ATOM 4364 O O . THR B 1 245 ? -6.512 -7.77 -9.727 1 98.75 245 THR B O 1
ATOM 4367 N N . SER B 1 246 ? -7.496 -7.57 -11.727 1 98.62 246 SER B N 1
ATOM 4368 C CA . SER B 1 246 ? -8.688 -6.953 -11.148 1 98.62 246 SER B CA 1
ATOM 4369 C C . SER B 1 246 ? -9.391 -7.902 -10.188 1 98.62 246 SER B C 1
ATOM 4371 O O . SER B 1 246 ? -9.875 -7.48 -9.133 1 98.62 246 SER B O 1
ATOM 4373 N N . LEU B 1 247 ? -9.445 -9.172 -10.516 1 98.69 247 LEU B N 1
ATOM 4374 C CA . LEU B 1 247 ? -10.078 -10.148 -9.641 1 98.69 247 LEU B CA 1
ATOM 4375 C C . LEU B 1 247 ? -9.25 -10.375 -8.375 1 98.69 247 LEU B C 1
ATOM 4377 O O . LEU B 1 247 ? -9.797 -10.578 -7.293 1 98.69 247 LEU B O 1
ATOM 4381 N N . ALA B 1 248 ? -7.934 -10.336 -8.477 1 98.81 248 ALA B N 1
ATOM 4382 C CA . ALA B 1 248 ? -7.07 -10.406 -7.301 1 98.81 248 ALA B CA 1
ATOM 4383 C C . ALA B 1 248 ? -7.289 -9.195 -6.391 1 98.81 248 ALA B C 1
ATOM 4385 O O . ALA B 1 248 ? -7.32 -9.336 -5.164 1 98.81 248 ALA B O 1
ATOM 4386 N N . LEU B 1 249 ? -7.449 -8.031 -7.023 1 98.56 249 LEU B N 1
ATOM 4387 C CA . LEU B 1 249 ? -7.699 -6.824 -6.242 1 98.56 249 LEU B CA 1
ATOM 4388 C C . LEU B 1 249 ? -9.008 -6.938 -5.469 1 98.56 249 LEU B C 1
ATOM 4390 O O . LEU B 1 249 ? -9.062 -6.609 -4.281 1 98.56 249 LEU B O 1
ATOM 4394 N N . ILE B 1 250 ? -10.008 -7.445 -6.109 1 98.25 250 ILE B N 1
ATOM 4395 C CA . ILE B 1 250 ? -11.281 -7.66 -5.426 1 98.25 250 ILE B CA 1
ATOM 4396 C C . ILE B 1 250 ? -11.07 -8.586 -4.227 1 98.25 250 ILE B C 1
ATOM 4398 O O . ILE B 1 250 ? -11.602 -8.328 -3.141 1 98.25 250 ILE B O 1
ATOM 4402 N N . SER B 1 251 ? -10.242 -9.578 -4.363 1 98.56 251 SER B N 1
ATOM 4403 C CA . SER B 1 251 ? -10.023 -10.609 -3.348 1 98.56 251 SER B CA 1
ATOM 4404 C C . SER B 1 251 ? -9.359 -10.023 -2.104 1 98.56 251 SER B C 1
ATOM 4406 O O . SER B 1 251 ? -9.547 -10.531 -0.998 1 98.56 251 SER B O 1
ATOM 4408 N N . CYS B 1 252 ? -8.578 -8.945 -2.275 1 97.88 252 CYS B N 1
ATOM 4409 C CA . CYS B 1 252 ? -7.914 -8.383 -1.104 1 97.88 252 CYS B CA 1
ATOM 4410 C C . CYS B 1 252 ? -8.648 -7.148 -0.598 1 97.88 252 CYS B C 1
ATOM 4412 O O . CYS B 1 252 ? -8.422 -6.707 0.532 1 97.88 252 CYS B O 1
ATOM 4414 N N . ILE B 1 253 ? -9.562 -6.562 -1.392 1 97.25 253 ILE B N 1
ATOM 4415 C CA . ILE B 1 253 ? -10.273 -5.348 -1.015 1 97.25 253 ILE B CA 1
ATOM 4416 C C . ILE B 1 253 ? -11.5 -5.707 -0.187 1 97.25 253 ILE B C 1
ATOM 4418 O O . ILE B 1 253 ? -11.82 -5.023 0.791 1 97.25 253 ILE B O 1
ATOM 4422 N N . LEU B 1 254 ? -12.164 -6.777 -0.504 1 97.06 254 LEU B N 1
ATOM 4423 C CA . LEU B 1 254 ? -13.445 -7.148 0.101 1 97.06 254 LEU B CA 1
ATOM 4424 C C . LEU B 1 254 ? -13.297 -7.336 1.607 1 97.06 254 LEU B C 1
ATOM 4426 O O . LEU B 1 254 ? -14.109 -6.824 2.383 1 97.06 254 LEU B O 1
ATOM 4430 N N . PRO B 1 255 ? -12.211 -7.941 2.025 1 96.25 255 PRO B N 1
ATOM 4431 C CA . PRO B 1 255 ? -12.133 -8.18 3.469 1 96.25 255 PRO B CA 1
ATOM 4432 C C . PRO B 1 255 ? -11.797 -6.918 4.258 1 96.25 255 PRO B C 1
ATOM 4434 O O . PRO B 1 255 ? -11.82 -6.93 5.492 1 96.25 255 PRO B O 1
ATOM 4437 N N . GLN B 1 256 ? -11.445 -5.82 3.641 1 94.12 256 GLN B N 1
ATOM 4438 C CA . GLN B 1 256 ? -10.969 -4.621 4.324 1 94.12 256 GLN B CA 1
ATOM 4439 C C . GLN B 1 256 ? -12.125 -3.846 4.949 1 94.12 256 GLN B C 1
ATOM 4441 O O . GLN B 1 256 ? -11.906 -2.957 5.777 1 94.12 256 GLN B O 1
ATOM 4446 N N . GLY B 1 257 ? -13.352 -4.164 4.551 1 90.44 257 GLY B N 1
ATOM 4447 C CA . GLY B 1 257 ? -14.5 -3.475 5.113 1 90.44 257 GLY B CA 1
ATOM 4448 C C . GLY B 1 257 ? -14.617 -2.037 4.645 1 90.44 257 GLY B C 1
ATOM 4449 O O . GLY B 1 257 ? -14.992 -1.156 5.422 1 90.44 257 GLY B O 1
ATOM 4450 N N . LEU B 1 258 ? -14.281 -1.791 3.434 1 88.62 258 LEU B N 1
ATOM 4451 C CA . LEU B 1 258 ? -14.367 -0.456 2.854 1 88.62 258 LEU B CA 1
ATOM 4452 C C . LEU B 1 258 ? -15.812 -0.113 2.504 1 88.62 258 LEU B C 1
ATOM 4454 O O . LEU B 1 258 ? -16.672 -0.995 2.469 1 88.62 258 LEU B O 1
ATOM 4458 N N . HIS B 1 259 ? -16.031 1.142 2.318 1 83.62 259 HIS B N 1
ATOM 4459 C CA . HIS B 1 259 ? -17.344 1.594 1.877 1 83.62 259 HIS B CA 1
ATOM 4460 C C . HIS B 1 259 ? -17.766 0.901 0.584 1 83.62 259 HIS B C 1
ATOM 4462 O O . HIS B 1 259 ? -16.938 0.684 -0.303 1 83.62 259 HIS B O 1
ATOM 4468 N N . HIS B 1 260 ? -19.031 0.716 0.417 1 83.75 260 HIS B N 1
ATOM 4469 C CA . HIS B 1 260 ? -19.547 -0.085 -0.689 1 83.75 260 HIS B CA 1
ATOM 4470 C C . HIS B 1 260 ? -19.25 0.579 -2.031 1 83.75 260 HIS B C 1
ATOM 4472 O O . HIS B 1 260 ? -19 -0.105 -3.025 1 83.75 260 HIS B O 1
ATOM 4478 N N . LEU B 1 261 ? -19.25 1.881 -2.014 1 82.19 261 LEU B N 1
ATOM 4479 C CA . LEU B 1 261 ? -19.016 2.59 -3.266 1 82.19 261 LEU B CA 1
ATOM 4480 C C . LEU B 1 261 ? -17.578 2.352 -3.756 1 82.19 261 LEU B C 1
ATOM 4482 O O . LEU B 1 261 ? -17.344 2.246 -4.961 1 82.19 261 LEU B O 1
ATOM 4486 N N . GLN B 1 262 ? -16.703 2.268 -2.838 1 85.88 262 GLN B N 1
ATOM 4487 C CA . GLN B 1 262 ? -15.312 1.979 -3.205 1 85.88 262 GLN B CA 1
ATOM 4488 C C . GLN B 1 262 ? -15.172 0.549 -3.715 1 85.88 262 GLN B C 1
ATOM 4490 O O . GLN B 1 262 ? -14.477 0.304 -4.703 1 85.88 262 GLN B O 1
ATOM 4495 N N . VAL B 1 263 ? -15.883 -0.364 -3.059 1 92.44 263 VAL B N 1
ATOM 4496 C CA . VAL B 1 263 ? -15.852 -1.764 -3.473 1 92.44 263 VAL B CA 1
ATOM 4497 C C . VAL B 1 263 ? -16.422 -1.899 -4.879 1 92.44 263 VAL B C 1
ATOM 4499 O O . VAL B 1 263 ? -15.883 -2.623 -5.715 1 92.44 263 VAL B O 1
ATOM 4502 N N . ASP B 1 264 ? -17.5 -1.146 -5.172 1 94.25 264 ASP B N 1
ATOM 4503 C CA . ASP B 1 264 ? -18.172 -1.207 -6.465 1 94.25 264 ASP B CA 1
ATOM 4504 C C . ASP B 1 264 ? -17.234 -0.78 -7.59 1 94.25 264 ASP B C 1
ATOM 4506 O O . ASP B 1 264 ? -17.344 -1.283 -8.711 1 94.25 264 ASP B O 1
ATOM 4510 N N . GLU B 1 265 ? -16.375 0.109 -7.309 1 94.56 265 GLU B N 1
ATOM 4511 C CA . GLU B 1 265 ? -15.414 0.55 -8.312 1 94.56 265 GLU B CA 1
ATOM 4512 C C . GLU B 1 265 ? -14.523 -0.604 -8.766 1 94.56 265 GLU B C 1
ATOM 4514 O O . GLU B 1 265 ? -14.234 -0.735 -9.961 1 94.56 265 GLU B O 1
ATOM 4519 N N . TYR B 1 266 ? -14.133 -1.431 -7.859 1 96.88 266 TYR B N 1
ATOM 4520 C CA . TYR B 1 266 ? -13.273 -2.564 -8.195 1 96.88 266 TYR B CA 1
ATOM 4521 C C . TYR B 1 266 ? -14.062 -3.641 -8.93 1 96.88 266 TYR B C 1
ATOM 4523 O O . TYR B 1 266 ? -13.531 -4.285 -9.844 1 96.88 266 TYR B O 1
ATOM 4531 N N . LEU B 1 267 ? -15.328 -3.818 -8.516 1 97.62 267 LEU B N 1
ATOM 4532 C CA . LEU B 1 267 ? -16.172 -4.785 -9.211 1 97.62 267 LEU B CA 1
ATOM 4533 C C . LEU B 1 267 ? -16.406 -4.363 -10.656 1 97.62 267 LEU B C 1
ATOM 4535 O O . LEU B 1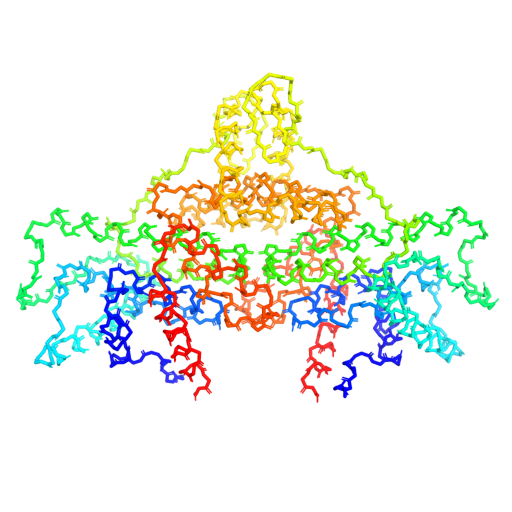 267 ? -16.312 -5.18 -11.57 1 97.62 267 LEU B O 1
ATOM 4539 N N . GLN B 1 268 ? -16.703 -3.092 -10.852 1 97.69 268 GLN B N 1
ATOM 4540 C CA . GLN B 1 268 ? -16.922 -2.564 -12.195 1 97.69 268 GLN B CA 1
ATOM 4541 C C . GLN B 1 268 ? -15.648 -2.635 -13.039 1 97.69 268 GLN B C 1
ATOM 4543 O O . GLN B 1 268 ? -15.711 -2.914 -14.234 1 97.69 268 GLN B O 1
ATOM 4548 N N . ALA B 1 269 ? -14.523 -2.359 -12.43 1 98.12 269 ALA B N 1
ATOM 4549 C CA . ALA B 1 269 ? -13.242 -2.436 -13.141 1 98.12 269 ALA B CA 1
ATOM 4550 C C . ALA B 1 269 ? -13.016 -3.832 -13.711 1 98.12 269 ALA B C 1
ATOM 4552 O O . ALA B 1 269 ? -12.539 -3.979 -14.844 1 98.12 269 ALA B O 1
ATOM 4553 N N . ALA B 1 270 ? -13.352 -4.859 -12.914 1 98.5 270 ALA B N 1
ATOM 4554 C CA . ALA B 1 270 ? -13.188 -6.227 -13.391 1 98.5 270 ALA B CA 1
ATOM 4555 C C . ALA B 1 270 ? -14.031 -6.473 -14.641 1 98.5 270 ALA B C 1
ATOM 4557 O O . ALA B 1 270 ? -13.578 -7.117 -15.586 1 98.5 270 ALA B O 1
ATOM 4558 N N . LEU B 1 271 ? -15.227 -5.934 -14.641 1 98.5 271 LEU B N 1
ATOM 4559 C CA . LEU B 1 271 ? -16.094 -6.066 -15.805 1 98.5 271 LEU B CA 1
ATOM 4560 C C . LEU B 1 271 ? -15.523 -5.305 -17 1 98.5 271 LEU B C 1
ATOM 4562 O O . LEU B 1 271 ? -15.57 -5.793 -18.125 1 98.5 271 LEU B O 1
ATOM 4566 N N . HIS B 1 272 ? -15 -4.113 -16.781 1 98.5 272 HIS B N 1
ATOM 4567 C CA . HIS B 1 272 ? -14.359 -3.342 -17.844 1 98.5 272 HIS B CA 1
ATOM 4568 C C . HIS B 1 272 ? -13.227 -4.137 -18.5 1 98.5 272 HIS B C 1
ATOM 4570 O O . HIS B 1 272 ? -12.984 -4.008 -19.703 1 98.5 272 HIS B O 1
ATOM 4576 N N . PHE B 1 273 ? -12.562 -4.992 -17.688 1 98.56 273 PHE B N 1
ATOM 4577 C CA . PHE B 1 273 ? -11.414 -5.738 -18.172 1 98.56 273 PHE B CA 1
ATOM 4578 C C . PHE B 1 273 ? -11.844 -7.098 -18.719 1 98.56 273 PHE B C 1
ATOM 4580 O O . PHE B 1 273 ? -11 -7.957 -18.984 1 98.56 273 PHE B O 1
ATOM 4587 N N . GLY B 1 274 ? -13.164 -7.367 -18.734 1 98 274 GLY B N 1
ATOM 4588 C CA . GLY B 1 274 ? -13.664 -8.523 -19.469 1 98 274 GLY B CA 1
ATOM 4589 C C . GLY B 1 274 ? -14.055 -9.68 -18.562 1 98 274 GLY B C 1
ATOM 4590 O O . GLY B 1 274 ? -14.383 -10.758 -19.047 1 98 274 GLY B O 1
ATOM 4591 N N . ALA B 1 275 ? -14.008 -9.5 -17.266 1 98.38 275 ALA B N 1
ATOM 4592 C CA . ALA B 1 275 ? -14.484 -10.555 -16.375 1 98.38 275 ALA B CA 1
ATOM 4593 C C . ALA B 1 275 ? -15.984 -10.781 -16.547 1 98.38 275 ALA B C 1
ATOM 4595 O O . ALA B 1 275 ? -16.75 -9.82 -16.719 1 98.38 275 ALA B O 1
ATOM 4596 N N . ALA B 1 276 ? -16.391 -12 -16.516 1 97.88 276 ALA B N 1
ATOM 4597 C CA . ALA B 1 276 ? -17.812 -12.312 -16.484 1 97.88 276 ALA B CA 1
ATOM 4598 C C . ALA B 1 276 ? -18.422 -12.016 -15.125 1 97.88 276 ALA B C 1
ATOM 4600 O O . ALA B 1 276 ? -17.734 -12.094 -14.102 1 97.88 276 ALA B O 1
ATOM 4601 N N . HIS B 1 277 ? -19.703 -11.68 -15.141 1 97.56 277 HIS B N 1
ATOM 4602 C CA . HIS B 1 277 ? -20.422 -11.469 -13.883 1 97.56 277 HIS B CA 1
ATOM 4603 C C . HIS B 1 277 ? -20.312 -12.695 -12.977 1 97.56 277 HIS B C 1
ATOM 4605 O O . HIS B 1 277 ? -20.219 -12.562 -11.758 1 97.56 277 HIS B O 1
ATOM 4611 N N . SER B 1 278 ? -20.281 -13.867 -13.578 1 97.38 278 SER B N 1
ATOM 4612 C CA . SER B 1 278 ? -20.188 -15.102 -12.805 1 97.38 278 SER B CA 1
ATOM 4613 C C . SER B 1 278 ? -18.828 -15.227 -12.133 1 97.38 278 SER B C 1
ATOM 4615 O O . SER B 1 278 ? -18.734 -15.711 -11 1 97.38 278 SER B O 1
ATOM 4617 N N . GLU B 1 279 ? -17.797 -14.82 -12.805 1 98 279 GLU B N 1
ATOM 4618 C CA . GLU B 1 279 ? -16.453 -14.844 -12.219 1 98 279 GLU B CA 1
ATOM 4619 C C . GLU B 1 279 ? -16.375 -13.922 -11.008 1 98 279 GLU B C 1
ATOM 4621 O O . GLU B 1 279 ? -15.828 -14.305 -9.969 1 98 279 GLU B O 1
ATOM 4626 N N . VAL B 1 280 ? -16.922 -12.719 -11.164 1 98.25 280 VAL B N 1
ATOM 4627 C CA . VAL B 1 280 ? -16.922 -11.75 -10.078 1 98.25 280 VAL B CA 1
ATOM 4628 C C . VAL B 1 280 ? -17.703 -12.305 -8.891 1 98.25 280 VAL B C 1
ATOM 4630 O O . VAL B 1 280 ? -17.25 -12.211 -7.746 1 98.25 280 VAL B O 1
ATOM 4633 N N . SER B 1 281 ? -18.828 -12.898 -9.18 1 97.88 281 SER B N 1
ATOM 4634 C CA . SER B 1 281 ? -19.656 -13.492 -8.125 1 97.88 281 SER B CA 1
ATOM 4635 C C . SER B 1 281 ? -18.906 -14.617 -7.418 1 97.88 281 SER B C 1
ATOM 4637 O O . SER B 1 281 ? -18.969 -14.742 -6.195 1 97.88 281 SER B O 1
ATOM 4639 N N . ARG B 1 282 ? -18.234 -15.422 -8.141 1 98.12 282 ARG B N 1
ATOM 4640 C CA . ARG B 1 282 ? -17.516 -16.547 -7.566 1 98.12 282 ARG B CA 1
ATOM 4641 C C . ARG B 1 282 ? -16.344 -16.062 -6.699 1 98.12 282 ARG B C 1
ATOM 4643 O O . ARG B 1 282 ? -16.062 -16.656 -5.656 1 98.12 282 ARG B O 1
ATOM 4650 N N . VAL B 1 283 ? -15.68 -15.031 -7.145 1 98.44 283 VAL B N 1
ATOM 4651 C CA . VAL B 1 283 ? -14.602 -14.477 -6.336 1 98.44 283 VAL B CA 1
ATOM 4652 C C . VAL B 1 283 ? -15.172 -13.953 -5.016 1 98.44 283 VAL B C 1
ATOM 4654 O O . VAL B 1 283 ? -14.578 -14.156 -3.953 1 98.44 283 VAL B O 1
ATOM 4657 N N . LYS B 1 284 ? -16.312 -13.266 -5.082 1 97.88 284 LYS B N 1
ATOM 4658 C CA . LYS B 1 284 ? -16.953 -12.797 -3.861 1 97.88 284 LYS B CA 1
ATOM 4659 C C . LYS B 1 284 ? -17.266 -13.961 -2.918 1 97.88 284 LYS B C 1
ATOM 4661 O O . LYS B 1 284 ? -17.031 -13.867 -1.712 1 97.88 284 LYS B O 1
ATOM 4666 N N . GLN B 1 285 ? -17.781 -15 -3.451 1 98.19 285 GLN B N 1
ATOM 4667 C CA . GLN B 1 285 ? -18.109 -16.188 -2.66 1 98.19 285 GLN B CA 1
ATOM 4668 C C . GLN B 1 285 ? -16.859 -16.828 -2.068 1 98.19 285 GLN B C 1
ATOM 4670 O O . GLN B 1 285 ? -16.859 -17.234 -0.904 1 98.19 285 GLN B O 1
ATOM 4675 N N . LEU B 1 286 ? -15.906 -16.953 -2.891 1 98.12 286 LEU B N 1
ATOM 4676 C CA . LEU B 1 286 ? -14.633 -17.531 -2.465 1 98.12 286 LEU B CA 1
ATOM 4677 C C . LEU B 1 286 ? -14.047 -16.75 -1.297 1 98.12 286 LEU B C 1
ATOM 4679 O O . LEU B 1 286 ? -13.625 -17.328 -0.298 1 98.12 286 LEU B O 1
ATOM 4683 N N . VAL B 1 287 ? -14.031 -15.438 -1.398 1 97.94 287 VAL B N 1
ATOM 4684 C CA . VAL B 1 287 ? -13.484 -14.57 -0.364 1 97.94 287 VAL B CA 1
ATOM 4685 C C . VAL B 1 287 ? -14.32 -14.688 0.909 1 97.94 287 VAL B C 1
ATOM 4687 O O . VAL B 1 287 ? -13.773 -14.75 2.014 1 97.94 287 VAL B O 1
ATOM 4690 N N . THR B 1 288 ? -15.617 -14.711 0.739 1 97.44 288 THR B N 1
ATOM 4691 C CA . THR B 1 288 ? -16.5 -14.898 1.883 1 97.44 288 THR B CA 1
ATOM 4692 C C . THR B 1 288 ? -16.203 -16.219 2.59 1 97.44 288 THR B C 1
ATOM 4694 O O . THR B 1 288 ? -16.141 -16.266 3.82 1 97.44 288 THR B O 1
ATOM 4697 N N . HIS B 1 289 ? -15.984 -17.219 1.794 1 97.06 289 HIS B N 1
ATOM 4698 C CA . HIS B 1 289 ? -15.648 -18.531 2.318 1 97.06 289 HIS B CA 1
ATOM 4699 C C . HIS B 1 289 ? -14.383 -18.484 3.162 1 97.06 289 HIS B C 1
ATOM 4701 O O . HIS B 1 289 ? -14.367 -18.984 4.293 1 97.06 289 HIS B O 1
ATOM 4707 N N . ILE B 1 290 ? -13.383 -17.859 2.68 1 97.69 290 ILE B N 1
ATOM 4708 C CA . ILE B 1 290 ? -12.094 -17.766 3.365 1 97.69 290 ILE B CA 1
ATOM 4709 C C . ILE B 1 290 ? -12.242 -16.938 4.637 1 97.69 290 ILE B C 1
ATOM 4711 O O . ILE B 1 290 ? -11.727 -17.297 5.691 1 97.69 290 ILE B O 1
ATOM 4715 N N . THR B 1 291 ? -12.906 -15.789 4.516 1 96.81 291 THR B N 1
ATOM 4716 C CA . THR B 1 291 ? -13.062 -14.883 5.645 1 96.81 291 THR B CA 1
ATOM 4717 C C . THR B 1 291 ? -13.836 -15.555 6.777 1 96.81 291 THR B C 1
ATOM 4719 O O . THR B 1 291 ? -13.508 -15.367 7.953 1 96.81 291 THR B O 1
ATOM 4722 N N . GLU B 1 292 ? -14.797 -16.344 6.449 1 95.5 292 GLU B N 1
ATOM 4723 C CA . GLU B 1 292 ? -15.57 -17.062 7.449 1 95.5 292 GLU B CA 1
ATOM 4724 C C . GLU B 1 292 ? -14.719 -18.125 8.141 1 95.5 292 GLU B C 1
ATOM 4726 O O . GLU B 1 292 ? -14.82 -18.328 9.352 1 95.5 292 GLU B O 1
ATOM 4731 N N . LEU B 1 293 ? -13.875 -18.766 7.367 1 94.25 293 LEU B N 1
ATOM 4732 C CA . LEU B 1 293 ? -12.992 -19.781 7.922 1 94.25 293 LEU B CA 1
ATOM 4733 C C . LEU B 1 293 ? -11.961 -19.156 8.859 1 94.25 293 LEU B C 1
ATOM 4735 O O . LEU B 1 293 ? -11.539 -19.797 9.836 1 94.25 293 LEU B O 1
ATOM 4739 N N . SER B 1 294 ? -11.547 -17.953 8.562 1 92.62 294 SER B N 1
ATOM 4740 C CA . SER B 1 294 ? -10.484 -17.281 9.32 1 92.62 294 SER B CA 1
ATOM 4741 C C . SER B 1 294 ? -11.008 -16.766 10.656 1 92.62 294 SER B C 1
ATOM 4743 O O . SER B 1 294 ? -10.219 -16.453 11.555 1 92.62 294 SER B O 1
ATOM 4745 N N . LYS B 1 295 ? -12.312 -16.672 10.914 1 85.62 295 LYS B N 1
ATOM 4746 C CA . LYS B 1 295 ? -12.922 -16.188 12.141 1 85.62 295 LYS B CA 1
ATOM 4747 C C . LYS B 1 295 ? -13.188 -17.328 13.117 1 85.62 295 LYS B C 1
ATOM 4749 O O . LYS B 1 295 ? -13.531 -17.094 14.281 1 85.62 295 LYS B O 1
ATOM 4754 N N . LYS B 1 296 ? -13.109 -18.5 12.695 1 75.12 296 LYS B N 1
ATOM 4755 C CA . LYS B 1 296 ? -13.328 -19.656 13.555 1 75.12 296 LYS B CA 1
ATOM 4756 C C . LYS B 1 296 ? -12.055 -20.031 14.305 1 75.12 296 LYS B C 1
ATOM 4758 O O . LYS B 1 296 ? -12.117 -20.531 15.43 1 75.12 296 LYS B O 1
#

Solvent-accessible surface area (backbone atoms only — not comparable to full-atom values): 31157 Å² total; per-residue (Å²): 128,81,76,71,66,70,46,32,64,51,49,40,44,57,46,62,69,36,72,88,34,55,92,48,32,61,51,31,51,45,32,28,31,32,51,68,68,38,45,86,59,39,42,31,54,51,45,28,44,58,52,56,70,44,36,55,93,67,94,44,81,86,47,45,65,58,47,27,49,50,26,42,48,15,39,51,50,26,53,50,28,40,51,33,40,76,70,74,44,83,48,64,79,81,83,73,68,86,75,60,82,52,49,73,57,86,48,69,65,54,46,48,50,52,39,28,50,52,50,51,39,47,54,51,48,44,56,59,42,14,44,55,52,2,36,66,43,31,52,50,36,42,54,50,47,50,38,52,47,29,56,88,52,61,68,80,61,64,86,62,84,60,51,54,46,69,36,93,60,64,46,83,40,84,82,41,24,42,30,73,84,14,51,32,56,66,46,48,43,52,24,48,50,37,11,28,54,42,48,38,47,42,48,45,89,44,29,65,58,53,52,51,51,39,35,69,57,33,34,54,51,38,51,45,46,47,65,42,36,32,6,67,44,69,31,54,49,89,77,45,47,64,31,60,48,31,50,30,45,44,25,33,48,63,80,68,70,63,60,65,71,63,52,48,48,42,57,51,20,18,45,63,50,65,43,50,72,65,48,56,51,44,48,54,50,51,41,52,52,51,55,55,43,69,71,108,128,82,76,70,66,70,46,32,64,50,49,38,44,58,48,61,68,34,72,86,34,53,92,49,34,64,51,30,52,45,33,27,32,33,49,68,66,38,47,85,58,40,43,32,52,50,45,27,44,58,53,56,70,44,36,55,94,68,95,46,80,87,46,46,66,58,45,28,49,50,26,42,50,16,37,51,50,27,54,50,30,41,51,35,40,76,69,71,44,83,47,63,80,82,84,74,68,87,75,58,83,54,50,73,57,87,47,69,64,54,46,49,51,54,37,28,50,53,48,51,39,48,53,50,48,45,56,59,42,14,45,55,50,2,36,65,43,31,50,49,35,41,55,50,47,50,38,51,49,29,55,88,52,61,68,80,63,65,84,62,83,59,50,56,45,68,36,94,61,65,47,84,42,84,84,42,24,43,32,73,85,13,51,33,57,67,46,46,43,52,25,48,50,36,12,28,55,42,50,37,46,41,46,46,90,46,30,67,58,53,50,51,51,40,35,68,58,33,34,53,52,38,51,44,45,48,65,41,37,32,8,66,44,69,32,53,50,89,79,46,48,62,30,59,49,30,50,29,45,44,26,34,46,64,80,67,68,64,59,65,71,64,53,47,49,43,57,51,20,17,44,64,50,65,44,50,73,64,48,54,51,45,47,53,49,50,43,50,52,50,55,57,43,68,72,108

Foldseek 3Di:
DPDDLAALLNLLCQCQVQPVCNQPSLLLLLLLCLLVLNLVNNQLSLQLNLASNQFDRDDDPVCSVVSSVSSNVSNVLLVVLLVCLVVVHAAADDDHDPDCVRGPDDDPVVSLVVSLLSVLLNLLLLQQCCVVSPVVSSVSNVVSSVSRDHPSSDDPDDPADDQFDEDPDADQDPRHHDDPVRGNPVSQVQLLVLLVVLLCLLQPPCSVVVLVVQCVVPVVSSVCCRRPRSRRRQSDPPSHHNLSSLLSNLSSNVVVPDDVVVSVSSLVSNVSSPDDPSSSVSSVVSSVSSVVSVVD/DPDDLAALLNLLCQCQVQPVCNQPSLLLLLLLCLLVLNLVNNQLNLQLNLASNQFDRDPDPVCSVVSSVSSNVSNVLLVVLLVCLVVVHAAADDDHDPDCVRGPDDDPVVSLVVSLLSVLLNLLLLQQCCVVSPVVSSVSNVVSSVSRDHPSSDDPDDPADDQFDEDDDADQDPRHHDDPVRGNPVSQVQLLVLLVVLLCLLQPPCSVVVLVVQCVVPVVSSVCCRRPRSRRRQSDPPSPHNLSSLLSNLSSNVVVPDDVVVSVSSLVSNVSSPDDPSSSVSSVVSSVSSVVSVVD

Radius of gyration: 25.05 Å; Cα contacts (8 Å, |Δi|>4): 875; chains: 2; bounding box: 55×80×64 Å

Organism: NCBI:txid5486

Secondary structure (DSSP, 8-state):
----SS-HHHHHHHHHS-GGGTTTHHHHHHHHHHHTT-GGGHHHHHHHHHHHTTB-----GGGHHHHHHHHHHHHHHHHHHHHHHHTT---PPPPPPS--TTBS--SHHHHHHHHHHHHHHHHHHHHHHHHHH-HHHHHHHHHHHHTTS-GGG-----SS--SB---SSSEEETTEEE-GGGB-HHHHHHHHHHHHHHHHHHHGGGHHHHHHHHHHH-HHHHHHIIIIIIIIIIT--SSS-HHHHHHHHHHHHGGGT--HHHHHHHHHHHHHTT--HHHHHHHHHHHHHHHHHHT-/----SS-HHHHHHHHHS-GGGTTTHHHHHHHHHHHTT-GGGHHHHHHHHHHHTTB-----GGGHHHHHHHHHHHHHHHHHHHHHHHTT---PPPPPPS--TTBS--SHHHHHHHHHHHHHHHHHHHHHHHHHH-HHHHHHHHHHHHTTS-GGG-----SS--SB---SSSEEETTEEE-GGGB-HHHHHHHHHHHHHHHHHHHGGGHHHHHHHHHHH-HHHHHHIIIIIIIIIIT--SSS-HHHHHHHHHHHHGGGT--HHHHHHHHHHHHHTT--HHHHHHHHHHHHHHHHHHT-

InterPro domains:
  IPR029032 AhpD-like [G3DSA:1.20.1290.10] (105-292)
  IPR029032 AhpD-like [SSF69118] (122-290)
  IPR052999 Peroxisomal Targeting Signal 1 Protein [PTHR28180] (17-292)

Nearest PDB structures (foldseek):
  8w7t-assembly1_A-17  TM=2.898E-01  e=4.988E+00  Ureaplasma diversum
  8w7t-assembly1_A-19  TM=2.898E-01  e=4.988E+00  Ureaplasma diversum
  8w7t-assembly1_A-21  TM=2.898E-01  e=4.988E+00  Ureaplasma diversum
  8w7t-assembly1_A-23  TM=2.898E-01  e=4.988E+00  Ureaplasma diversum
  7viu-assembly1_A  TM=2.805E-01  e=6.173E+00  Equus caballus

pLDDT: mean 94.82, std 6.16, range [36.03, 98.88]

Sequence (592 aa):
MTSPVLTSETLYDLAYGYPDLYDTWYLYVIACLTELNLPEEIPGVFHFALIQQLYEYEHEPERREFWVGVAQGSVYSSEEYAELFKNGEELRGLEIPGDKTGLKYESVEDVRQKQRLVVDSVREMLLKISMFVGMPKSINSFMVLLSVTPKALLSDEYKRRGIAKEDHAGVETIAGVISEQSIDVDSVVSNLVRGSEYFETFYGESAGDVRRDILHAYPDLWYFVYHHVYSPLLGFNDVLDPKETSLALISCILPQGLHHLQVDEYLQAALHFGAAHSEVSRVKQLVTHITELSKKMTSPVLTSETLYDLAYGYPDLYDTWYLYVIACLTELNLPEEIPGVFHFALIQQLYEYEHEPERREFWVGVAQGSVYSSEEYAELFKNGEELRGLEIPGDKTGLKYESVEDVRQKQRLVVDSVREMLLKISMFVGMPKSINSFMVLLSVTPKALLSDEYKRRGIAKEDHAGVETIAGVISEQSIDVDSVVSNLVRGSEYFETFYGESAGDVRRDILHAYPDLWYFVYHHVYSPLLGFNDVLDPKETSLALISCILPQGLHHLQVDEYLQAALHFGAAHSEVSRVKQLVTHITELSKK